Protein AF-0000000076594104 (afdb_homodimer)

Nearest PDB structures (foldseek):
  5ojy-assembly1_A-2  TM=8.227E-01  e=1.612E-08  Streptomyces alboniger
  2hxo-assembly1_B  TM=8.017E-01  e=2.844E-07  Streptomyces coelicolor A3(2)
  2g7l-assembly1_A-2  TM=7.492E-01  e=1.760E-06  Streptomyces coelicolor
  5yej-assembly2_B  TM=6.767E-01  e=6.436E-05  Mycolicibacterium smegmatis MC2 155
  3fiw-assembly1_B  TM=7.554E-01  e=1.791E-03  Streptomyces coelicolor

Foldseek 3Di:
DPPPDDPPLLCLLAVPDDPPVDDDDPPDALCLLLVLQLVQCLVPNNVRRDLCVSCVVVVHHSVVCCVRQVDSLSSLLSNLLVQQAAFDDQDDDALLSSVLSLLLSSLQSCLSRVSSLVDDDPDQDRGPRSVNSLVSNCVSCVPPPDDPVLSVVLVCVSNVLSSVLSVVVVVVPVVCPPDAQLVVLVVVLVVVCVPDDCVVVVVSNVVSVVCVSNDDPGADPRVSVGPVSVVVSVVSSVVSVVVD/DPPPDDPPLLCLLAVPDDPPVDDDDPPDALCLLLVLQLVQCLVPNNVRRDLCVSCVVVVHHSVVCCVRQVDSLSSLLSNLLVQQAAFDDQDDDALLSSVLSLLLSSLQSCLSRVSSLVDDDPDQDRGPRSVNSLVSNCVSCVVPPDDPVLSVVLVCVSNVLSSVLSVVVVVVPVVCPPDAQLRVLVVVLVVVCVVDDCVVVVVSNVVSVVCVSNDDPGADPRVSVGPVSVVVSVVSSVVSVVVD

Radius of gyration: 24.67 Å; Cα contacts (8 Å, |Δi|>4): 560; chains: 2; bounding box: 54×84×53 Å

Secondary structure (DSSP, 8-state):
-------HHHHHHHT------SSS--SS-HHHHHHHHHHHHHHH-GGG--HHHHHHHHTS-HHHHHHHH-SHHHHHHHHHHHHH-SPPPP--SSHHHHHHHHHHHHHHHHHH-GGGGGS---SS--SHHHHHHHHHHHHHHTTS---HHHHHHHHHHHHHHHHHHHHHHHHHHHHHTTS-HHHHHHHHHHHHHHH--TTT-HHHHHHHHTTTTT------SSGGG-HHHHHHHHHHHHHHHHH-/-------HHHHHHHT------SSS--SS-HHHHHHHHHHHHHHH-GGG--HHHHHHHHT--HHHHHHHH-SHHHHHHHHHHHHH-SPPPP--SSHHHHHHHHHHHHHHHHHH-GGGGGS---SS--SHHHHHHHHHHHHHHTTS---HHHHHHHHHHHHHHHHHHHHHHHHHHHHHTTS-HHHHHHHHHHHHHHH--TTT-HHHHHHHHTTTTT------SSGGG-HHHHHHHHHHHHHHHHH-

Structure (mmCIF, N/CA/C/O backbone):
data_AF-0000000076594104-model_v1
#
loop_
_entity.id
_entity.type
_entity.pdbx_description
1 polymer 'TetR family transcriptional regulator'
#
loop_
_atom_site.group_PDB
_atom_site.id
_atom_site.type_symbol
_atom_site.label_atom_id
_atom_site.label_alt_id
_atom_site.label_comp_id
_atom_site.label_asym_id
_atom_site.label_entity_id
_atom_site.label_seq_id
_atom_site.pdbx_PDB_ins_code
_atom_site.Cartn_x
_atom_site.Cartn_y
_atom_site.Cartn_z
_atom_site.occupancy
_atom_site.B_iso_or_equiv
_atom_site.auth_seq_id
_atom_site.auth_comp_id
_atom_site.auth_asym_id
_atom_site.auth_atom_id
_atom_site.pdbx_PDB_model_num
ATOM 1 N N . MET A 1 1 ? -0.818 -43.875 1.495 1 28.33 1 MET A N 1
ATOM 2 C CA . MET A 1 1 ? -0.067 -42.656 1.181 1 28.33 1 MET A CA 1
ATOM 3 C C . MET A 1 1 ? -0.932 -41.656 0.413 1 28.33 1 MET A C 1
ATOM 5 O O . MET A 1 1 ? -1.013 -41.719 -0.815 1 28.33 1 MET A O 1
ATOM 9 N N . ASP A 1 2 ? -2.174 -41.406 0.618 1 38.16 2 ASP A N 1
ATOM 10 C CA . ASP A 1 2 ? -3.379 -40.875 0 1 38.16 2 ASP A CA 1
ATOM 11 C C . ASP A 1 2 ? -3.146 -39.438 -0.502 1 38.16 2 ASP A C 1
ATOM 13 O O . ASP A 1 2 ? -2.885 -38.531 0.29 1 38.16 2 ASP A O 1
ATOM 17 N N . GLY A 1 3 ? -2.326 -39.062 -1.562 1 44.25 3 GLY A N 1
ATOM 18 C CA . GLY A 1 3 ? -1.813 -37.875 -2.223 1 44.25 3 GLY A CA 1
ATOM 19 C C . GLY A 1 3 ? -2.768 -36.719 -2.154 1 44.25 3 GLY A C 1
ATOM 20 O O . GLY A 1 3 ? -3.895 -36.781 -2.646 1 44.25 3 GLY A O 1
ATOM 21 N N . GLU A 1 4 ? -2.803 -35.938 -1.158 1 54.75 4 GLU A N 1
ATOM 22 C CA . GLU A 1 4 ? -3.693 -34.844 -0.816 1 54.75 4 GLU A CA 1
ATOM 23 C C . GLU A 1 4 ? -4.027 -34 -2.047 1 54.75 4 GLU A C 1
ATOM 25 O O . GLU A 1 4 ? -3.131 -33.469 -2.707 1 54.75 4 GLU A O 1
ATOM 30 N N . ALA A 1 5 ? -5.148 -34.25 -2.791 1 67.25 5 ALA A N 1
ATOM 31 C CA . ALA A 1 5 ? -5.793 -33.688 -3.975 1 67.25 5 ALA A CA 1
ATOM 32 C C . ALA A 1 5 ? -5.727 -32.156 -3.963 1 67.25 5 ALA A C 1
ATOM 34 O O . ALA A 1 5 ? -5.707 -31.531 -2.895 1 67.25 5 ALA A O 1
ATOM 35 N N . VAL A 1 6 ? -5.121 -31.578 -4.977 1 77.56 6 VAL A N 1
ATOM 36 C CA . VAL A 1 6 ? -5.176 -30.141 -5.184 1 77.56 6 VAL A CA 1
ATOM 37 C C . VAL A 1 6 ? -6.562 -29.609 -4.82 1 77.56 6 VAL A C 1
ATOM 39 O O . VAL A 1 6 ? -7.574 -30.141 -5.293 1 77.56 6 VAL A O 1
ATOM 42 N N . PRO A 1 7 ? -6.516 -28.734 -3.83 1 81.94 7 PRO A N 1
ATOM 43 C CA . PRO A 1 7 ? -7.816 -28.156 -3.457 1 81.94 7 PRO A CA 1
ATOM 44 C C . PRO A 1 7 ? -8.602 -27.656 -4.664 1 81.94 7 PRO A C 1
ATOM 46 O O . PRO A 1 7 ? -8.016 -27.172 -5.633 1 81.94 7 PRO A O 1
ATOM 49 N N . ALA A 1 8 ? -9.938 -27.797 -4.633 1 80.94 8 ALA A N 1
ATOM 50 C CA . ALA A 1 8 ? -10.836 -27.438 -5.727 1 80.94 8 ALA A CA 1
ATOM 51 C C . ALA A 1 8 ? -10.57 -26.016 -6.203 1 80.94 8 ALA A C 1
ATOM 53 O O . ALA A 1 8 ? -10.633 -25.734 -7.406 1 80.94 8 ALA A O 1
ATOM 54 N N . ARG A 1 9 ? -10.297 -25.094 -5.258 1 83.44 9 ARG A N 1
ATOM 55 C CA . ARG A 1 9 ? -10.039 -23.703 -5.605 1 83.44 9 ARG A CA 1
ATOM 56 C C . ARG A 1 9 ? -8.82 -23.578 -6.516 1 83.44 9 ARG A C 1
ATOM 58 O O . ARG A 1 9 ? -8.812 -22.766 -7.441 1 83.44 9 ARG A O 1
ATOM 65 N N . LEU A 1 10 ? -7.84 -24.344 -6.215 1 86.12 10 LEU A N 1
ATOM 66 C CA . LEU A 1 10 ? -6.621 -24.297 -7.016 1 86.12 10 LEU A CA 1
ATOM 67 C C . LEU A 1 10 ? -6.844 -24.953 -8.375 1 86.12 10 LEU A C 1
ATOM 69 O O . LEU A 1 10 ? -6.285 -24.516 -9.383 1 86.12 10 LEU A O 1
ATOM 73 N N . ARG A 1 11 ? -7.664 -25.984 -8.398 1 81.75 11 ARG A N 1
ATOM 74 C CA . ARG A 1 11 ? -7.988 -26.641 -9.664 1 81.75 11 ARG A CA 1
ATOM 75 C C . ARG A 1 11 ? -8.711 -25.672 -10.602 1 81.75 11 ARG A C 1
ATOM 77 O O . ARG A 1 11 ? -8.414 -25.625 -11.797 1 81.75 11 ARG A O 1
ATOM 84 N N . ARG A 1 12 ? -9.609 -24.969 -10.055 1 82.12 12 ARG A N 1
ATOM 85 C CA . ARG A 1 12 ? -10.305 -23.969 -10.852 1 82.12 12 ARG A CA 1
ATOM 86 C C . ARG A 1 12 ? -9.344 -22.891 -11.344 1 82.12 12 ARG A C 1
ATOM 88 O O . ARG A 1 12 ? -9.391 -22.5 -12.516 1 82.12 12 ARG A O 1
ATOM 95 N N . LEU A 1 13 ? -8.477 -22.453 -10.414 1 87 13 LEU A N 1
ATOM 96 C CA . LEU A 1 13 ? -7.527 -21.391 -10.703 1 87 13 LEU A CA 1
ATOM 97 C C . LEU A 1 13 ? -6.574 -21.797 -11.82 1 87 13 LEU A C 1
ATOM 99 O O . LEU A 1 13 ? -6.234 -20.984 -12.68 1 87 13 LEU A O 1
ATOM 103 N N . TRP A 1 14 ? -6.258 -23.078 -11.914 1 88.06 14 TRP A N 1
ATOM 104 C CA . TRP A 1 14 ? -5.277 -23.562 -12.875 1 88.06 14 TRP A CA 1
ATOM 105 C C . TRP A 1 14 ? -5.965 -24.297 -14.023 1 88.06 14 TRP A C 1
ATOM 107 O O . TRP A 1 14 ? -5.297 -24.828 -14.922 1 88.06 14 TRP A O 1
ATOM 117 N N . ARG A 1 15 ? -7.379 -24.344 -14.039 1 83.31 15 ARG A N 1
ATOM 118 C CA . ARG A 1 15 ? -8.203 -25 -15.062 1 83.31 15 ARG A CA 1
ATOM 119 C C . ARG A 1 15 ? -7.816 -26.469 -15.211 1 83.31 15 ARG A C 1
ATOM 121 O O . ARG A 1 15 ? -7.648 -26.953 -16.328 1 83.31 15 ARG A O 1
ATOM 128 N N . VAL A 1 16 ? -7.492 -27.016 -14.086 1 76.19 16 VAL A N 1
ATOM 129 C CA . VAL A 1 16 ? -7.215 -28.453 -14.094 1 76.19 16 VAL A CA 1
ATOM 130 C C . VAL A 1 16 ? -8.492 -29.219 -14.406 1 76.19 16 VAL A C 1
ATOM 132 O O . VAL A 1 16 ? -9.5 -29.078 -13.703 1 76.19 16 VAL A O 1
ATOM 135 N N . PRO A 1 17 ? -8.508 -29.875 -15.547 1 69.5 17 PRO A N 1
ATOM 136 C CA . PRO A 1 17 ? -9.719 -30.578 -15.961 1 69.5 17 PRO A CA 1
ATOM 137 C C . PRO A 1 17 ? -10.203 -31.578 -14.914 1 69.5 17 PRO A C 1
ATOM 139 O O . PRO A 1 17 ? -9.391 -32.219 -14.234 1 69.5 17 PRO A O 1
ATOM 142 N N . VAL A 1 18 ? -11.367 -31.453 -14.422 1 58.53 18 VAL A N 1
ATOM 143 C CA . VAL A 1 18 ? -11.953 -32.5 -13.578 1 58.53 18 VAL A CA 1
ATOM 144 C C . VAL A 1 18 ? -12.383 -33.688 -14.438 1 58.53 18 VAL A C 1
ATOM 146 O O . VAL A 1 18 ? -12.922 -33.5 -15.531 1 58.53 18 VAL A O 1
ATOM 149 N N . THR A 1 19 ? -11.633 -34.75 -14.453 1 50.69 19 THR A N 1
ATOM 150 C CA . THR A 1 19 ? -12.047 -35.938 -15.195 1 50.69 19 THR A CA 1
ATOM 151 C C . THR A 1 19 ? -13.555 -36.188 -15.047 1 50.69 19 THR A C 1
ATOM 153 O O . THR A 1 19 ? -14 -36.75 -14.047 1 50.69 19 THR A O 1
ATOM 156 N N . SER A 1 20 ? -14.336 -35.312 -14.883 1 48.69 20 SER A N 1
ATOM 157 C CA . SER A 1 20 ? -15.703 -35.812 -14.773 1 48.69 20 SER A CA 1
ATOM 158 C C . SER A 1 20 ? -16.062 -36.688 -15.961 1 48.69 20 SER A C 1
ATOM 160 O O . SER A 1 20 ? -15.773 -36.344 -17.109 1 48.69 20 SER A O 1
ATOM 162 N N . ARG A 1 21 ? -16.109 -38 -15.891 1 44.91 21 ARG A N 1
ATOM 163 C CA . ARG A 1 21 ? -16.609 -39.031 -16.828 1 44.91 21 ARG A CA 1
ATOM 164 C C . ARG A 1 21 ? -17.656 -38.406 -17.766 1 44.91 21 ARG A C 1
ATOM 166 O O . ARG A 1 21 ? -18.078 -39.062 -18.719 1 44.91 21 ARG A O 1
ATOM 173 N N . LEU A 1 22 ? -18.656 -37.75 -17.156 1 43.34 22 LEU A N 1
ATOM 174 C CA . LEU A 1 22 ? -19.891 -37.688 -17.938 1 43.34 22 LEU A CA 1
ATOM 175 C C . LEU A 1 22 ? -19.766 -36.75 -19.125 1 43.34 22 LEU A C 1
ATOM 177 O O . LEU A 1 22 ? -18.766 -36.062 -19.25 1 43.34 22 LEU A O 1
ATOM 181 N N . GLY A 1 23 ? -20.891 -35.812 -19.406 1 42.09 23 GLY A N 1
ATOM 182 C CA . GLY A 1 23 ? -21.547 -35.312 -20.609 1 42.09 23 GLY A CA 1
ATOM 183 C C . GLY A 1 23 ? -20.766 -34.219 -21.297 1 42.09 23 GLY A C 1
ATOM 184 O O . GLY A 1 23 ? -19.656 -33.875 -20.875 1 42.09 23 GLY A O 1
ATOM 185 N N . ARG A 1 24 ? -21.516 -33.312 -22.094 1 47.59 24 ARG A N 1
ATOM 186 C CA . ARG A 1 24 ? -21.359 -32.312 -23.156 1 47.59 24 ARG A CA 1
ATOM 187 C C . ARG A 1 24 ? -20.484 -31.156 -22.703 1 47.59 24 ARG A C 1
ATOM 189 O O . ARG A 1 24 ? -20.625 -30.656 -21.578 1 47.59 24 ARG A O 1
ATOM 196 N N . PRO A 1 25 ? -19.438 -30.875 -23.359 1 49.19 25 PRO A N 1
ATOM 197 C CA . PRO A 1 25 ? -18.594 -29.703 -23.094 1 49.19 25 PRO A CA 1
ATOM 198 C C . PRO A 1 25 ? -19.375 -28.547 -22.484 1 49.19 25 PRO A C 1
ATOM 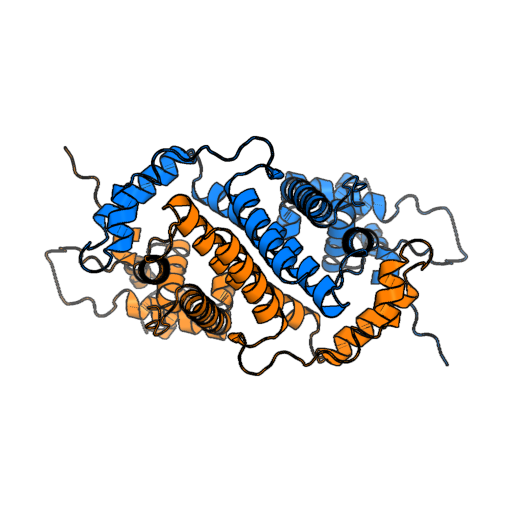200 O O . PRO A 1 25 ? -20.484 -28.234 -22.938 1 49.19 25 PRO A O 1
ATOM 203 N N . ALA A 1 26 ? -19.328 -28.297 -21.203 1 54.44 26 ALA A N 1
ATOM 204 C CA . ALA A 1 26 ? -20.078 -27.281 -20.5 1 54.44 26 ALA A CA 1
ATOM 205 C C . ALA A 1 26 ? -20.109 -25.969 -21.281 1 54.44 26 ALA A C 1
ATOM 207 O O . ALA A 1 26 ? -19.062 -25.516 -21.766 1 54.44 26 ALA A O 1
ATOM 208 N N . GLU A 1 27 ? -21.203 -25.578 -21.812 1 59.12 27 GLU A N 1
ATOM 209 C CA . GLU A 1 27 ? -21.484 -24.344 -22.547 1 59.12 27 GLU A CA 1
ATOM 210 C C . GLU A 1 27 ? -20.797 -23.141 -21.875 1 59.12 27 GLU A C 1
ATOM 212 O O . GLU A 1 27 ? -20.344 -22.219 -22.562 1 59.12 27 GLU A O 1
ATOM 217 N N . LEU A 1 28 ? -20.594 -23.188 -20.531 1 66.12 28 LEU A N 1
ATOM 218 C CA . LEU A 1 28 ? -19.938 -22.125 -19.766 1 66.12 28 LEU A CA 1
ATOM 219 C C . LEU A 1 28 ? -18.656 -22.625 -19.109 1 66.12 28 LEU A C 1
ATOM 221 O O . LEU A 1 28 ? -18.625 -23.75 -18.609 1 66.12 28 LEU A O 1
ATOM 225 N N . ASP A 1 29 ? -17.594 -21.922 -19.359 1 83.81 29 ASP A N 1
ATOM 226 C CA . ASP A 1 29 ? -16.391 -22.312 -18.625 1 83.81 29 ASP A CA 1
ATOM 227 C C . ASP A 1 29 ? -15.914 -21.188 -17.688 1 83.81 29 ASP A C 1
ATOM 229 O O . ASP A 1 29 ? -16.484 -20.094 -17.688 1 83.81 29 ASP A O 1
ATOM 233 N N . VAL A 1 30 ? -15.023 -21.422 -16.844 1 87.5 30 VAL A N 1
ATOM 234 C CA . VAL A 1 30 ? -14.523 -20.547 -15.797 1 87.5 30 VAL A CA 1
ATOM 235 C C . VAL A 1 30 ? -14.047 -19.219 -16.406 1 87.5 30 VAL A C 1
ATOM 237 O O . VAL A 1 30 ? -14.328 -18.156 -15.867 1 87.5 30 VAL A O 1
ATOM 240 N N . ASP A 1 31 ? -13.508 -19.25 -17.594 1 91.06 31 ASP A N 1
ATOM 241 C CA . ASP A 1 31 ? -12.93 -18.062 -18.219 1 91.06 31 ASP A CA 1
ATOM 242 C C . ASP A 1 31 ? -14.016 -17.094 -18.656 1 91.06 31 ASP A C 1
ATOM 244 O O . ASP A 1 31 ? -13.852 -15.875 -18.562 1 91.06 31 ASP A O 1
ATOM 248 N N . GLN A 1 32 ? -15.109 -17.625 -19.125 1 91.44 32 GLN A N 1
ATOM 249 C CA . GLN A 1 32 ? -16.219 -16.766 -19.547 1 91.44 32 GLN A CA 1
ATOM 250 C C . GLN A 1 32 ? -16.797 -16 -18.359 1 91.44 32 GLN A C 1
ATOM 252 O O . GLN A 1 32 ? -17.062 -14.805 -18.453 1 91.44 32 GLN A O 1
ATOM 257 N N . VAL A 1 33 ? -16.953 -16.75 -17.312 1 93.31 33 VAL A N 1
ATOM 258 C CA . VAL A 1 33 ? -17.5 -16.141 -16.109 1 93.31 33 VAL A CA 1
ATOM 259 C C . VAL A 1 33 ? -16.547 -15.078 -15.57 1 93.31 33 VAL A C 1
ATOM 261 O O . VAL A 1 33 ? -16.953 -13.961 -15.258 1 93.31 33 VAL A O 1
ATOM 264 N N . VAL A 1 34 ? -15.297 -15.406 -15.531 1 95.56 34 VAL A N 1
ATOM 265 C CA . VAL A 1 34 ? -14.273 -14.531 -14.977 1 95.56 34 VAL A CA 1
ATOM 266 C C . VAL A 1 34 ? -14.117 -13.289 -15.852 1 95.56 34 VAL A C 1
ATOM 268 O O . VAL A 1 34 ? -13.992 -12.172 -15.336 1 95.56 34 VAL A O 1
ATOM 271 N N . HIS A 1 35 ? -14.164 -13.492 -17.141 1 96.12 35 HIS A N 1
ATOM 272 C CA . HIS A 1 35 ? -14.062 -12.367 -18.062 1 96.12 35 HIS A CA 1
ATOM 273 C C . HIS A 1 35 ? -15.203 -11.375 -17.844 1 96.12 35 HIS A C 1
ATOM 275 O O . HIS A 1 35 ? -14.977 -10.164 -17.797 1 96.12 35 HIS A O 1
ATOM 281 N N . ALA A 1 36 ? -16.359 -11.898 -17.719 1 96.19 36 ALA A N 1
ATOM 282 C CA . ALA A 1 36 ? -17.531 -11.055 -17.484 1 96.19 36 ALA A CA 1
ATOM 283 C C . ALA A 1 36 ? -17.391 -10.297 -16.156 1 96.19 36 ALA A C 1
ATOM 285 O O . ALA A 1 36 ? -17.734 -9.117 -16.078 1 96.19 36 ALA A O 1
ATOM 286 N N . ALA A 1 37 ? -16.938 -11 -15.172 1 97.56 37 ALA A N 1
ATOM 287 C CA . ALA A 1 37 ? -16.766 -10.391 -13.859 1 97.56 37 ALA A CA 1
ATOM 288 C C . ALA A 1 37 ? -15.727 -9.273 -13.898 1 97.56 37 ALA A C 1
ATOM 290 O O . ALA A 1 37 ? -15.914 -8.219 -13.297 1 97.56 37 ALA A O 1
ATOM 291 N N . VAL A 1 38 ? -14.617 -9.453 -14.602 1 97.94 38 VAL A N 1
ATOM 292 C CA . VAL A 1 38 ? -13.562 -8.453 -14.742 1 97.94 38 VAL A CA 1
ATOM 293 C C . VAL A 1 38 ? -14.109 -7.223 -15.469 1 97.94 38 VAL A C 1
ATOM 295 O O . VAL A 1 38 ? -13.836 -6.09 -15.07 1 97.94 38 VAL A O 1
ATOM 298 N N . ASP A 1 39 ? -14.93 -7.469 -16.5 1 97.12 39 ASP A N 1
ATOM 299 C CA . ASP A 1 39 ? -15.539 -6.367 -17.234 1 97.12 39 ASP A CA 1
ATOM 300 C C . ASP A 1 39 ? -16.438 -5.531 -16.312 1 97.12 39 ASP A C 1
ATOM 302 O O . ASP A 1 39 ? -16.406 -4.301 -16.375 1 97.12 39 ASP A O 1
ATOM 306 N N . LEU A 1 40 ? -17.188 -6.188 -15.523 1 97.12 40 LEU A N 1
ATOM 307 C CA . LEU A 1 40 ? -18.062 -5.5 -14.57 1 97.12 40 LEU A CA 1
ATOM 308 C C . LEU A 1 40 ? -17.234 -4.707 -13.562 1 97.12 40 LEU A C 1
ATOM 310 O O . LEU A 1 40 ? -17.578 -3.566 -13.234 1 97.12 40 LEU A O 1
ATOM 314 N N . ALA A 1 41 ? -16.172 -5.316 -13.078 1 97.75 41 ALA A N 1
ATOM 315 C CA . ALA A 1 41 ? -15.312 -4.641 -12.109 1 97.75 41 ALA A CA 1
ATOM 316 C C . ALA A 1 41 ? -14.648 -3.412 -12.727 1 97.75 41 ALA A C 1
ATOM 318 O O . ALA A 1 41 ? -14.516 -2.375 -12.078 1 97.75 41 ALA A O 1
ATOM 319 N N . ASP A 1 42 ? -14.234 -3.541 -13.977 1 97.06 42 ASP A N 1
ATOM 320 C CA . ASP A 1 42 ? -13.586 -2.436 -14.68 1 97.06 42 ASP A CA 1
ATOM 321 C C . ASP A 1 42 ? -14.555 -1.269 -14.867 1 97.06 42 ASP A C 1
ATOM 323 O O . ASP A 1 42 ? -14.148 -0.106 -14.82 1 97.06 42 ASP A O 1
ATOM 327 N N . GLN A 1 43 ? -15.828 -1.574 -14.992 1 95.31 43 GLN A N 1
ATOM 328 C CA . GLN A 1 43 ? -16.828 -0.555 -15.289 1 95.31 43 GLN A CA 1
ATOM 329 C C . GLN A 1 43 ? -17.438 0.01 -14.008 1 95.31 43 GLN A C 1
ATOM 331 O O . GLN A 1 43 ? -17.703 1.21 -13.922 1 95.31 43 GLN A O 1
ATOM 336 N N . HIS A 1 44 ? -17.594 -0.884 -12.984 1 94.81 44 HIS A N 1
ATOM 337 C CA . HIS A 1 44 ? -18.422 -0.474 -11.859 1 94.81 44 HIS A CA 1
ATOM 338 C C . HIS A 1 44 ? -17.688 -0.689 -10.531 1 94.81 44 HIS A C 1
ATOM 340 O O . HIS A 1 44 ? -18.25 -0.438 -9.461 1 94.81 44 HIS A O 1
ATOM 346 N N . GLY A 1 45 ? -16.469 -1.104 -10.602 1 95.06 45 GLY A N 1
ATOM 347 C CA . GLY A 1 45 ? -15.773 -1.455 -9.367 1 95.06 45 GLY A CA 1
ATOM 348 C C . GLY A 1 45 ? -16.203 -2.803 -8.812 1 95.06 45 GLY A C 1
ATOM 349 O O . GLY A 1 45 ? -17.094 -3.449 -9.352 1 95.06 45 GLY A O 1
ATOM 350 N N . LEU A 1 46 ? -15.633 -3.189 -7.715 1 95.06 46 LEU A N 1
ATOM 351 C CA . LEU A 1 46 ? -15.859 -4.508 -7.129 1 95.06 46 LEU A CA 1
ATOM 352 C C . LEU A 1 46 ? -17.281 -4.633 -6.609 1 95.06 46 LEU A C 1
ATOM 354 O O . LEU A 1 46 ? -17.859 -5.727 -6.605 1 95.06 46 LEU A O 1
ATOM 358 N N . LEU A 1 47 ? -17.766 -3.541 -6.168 1 91.94 47 LEU A N 1
ATOM 359 C CA . LEU A 1 47 ? -19.141 -3.547 -5.652 1 91.94 47 LEU A CA 1
ATOM 360 C C . LEU A 1 47 ? -20.125 -3.889 -6.758 1 91.94 47 LEU A C 1
ATOM 362 O O . LEU A 1 47 ? -21.219 -4.383 -6.48 1 91.94 47 LEU A O 1
ATOM 366 N N . GLY A 1 48 ? -19.75 -3.662 -7.949 1 94.31 48 GLY A N 1
ATOM 367 C CA . GLY A 1 48 ? -20.594 -3.955 -9.086 1 94.31 48 GLY A CA 1
ATOM 368 C C . GLY A 1 48 ? -20.562 -5.41 -9.508 1 94.31 48 GLY A C 1
ATOM 369 O O . GLY A 1 48 ? -21.328 -5.832 -10.383 1 94.31 48 GLY A O 1
ATOM 370 N N . VAL A 1 49 ? -19.703 -6.188 -8.914 1 96.25 49 VAL A N 1
ATOM 371 C CA . VAL A 1 49 ? -19.531 -7.586 -9.289 1 96.25 49 VAL A CA 1
ATOM 372 C C . VAL A 1 49 ? -20.391 -8.469 -8.375 1 96.25 49 VAL A C 1
ATOM 374 O O . VAL A 1 49 ? -20.016 -8.719 -7.227 1 96.25 49 VAL A O 1
ATOM 377 N N . THR A 1 50 ? -21.516 -8.898 -8.898 1 94.31 50 THR A N 1
ATOM 378 C CA . THR A 1 50 ? -22.359 -9.867 -8.203 1 94.31 50 THR A CA 1
ATOM 379 C C . THR A 1 50 ? -22.703 -11.039 -9.117 1 94.31 50 THR A C 1
ATOM 381 O O . THR A 1 50 ? -22.719 -10.891 -10.344 1 94.31 50 THR A O 1
ATOM 384 N N . LEU A 1 51 ? -22.938 -12.133 -8.453 1 92.62 51 LEU A N 1
ATOM 385 C CA . LEU A 1 51 ? -23.219 -13.328 -9.242 1 92.62 51 LEU A CA 1
ATOM 386 C C . LEU A 1 51 ? -24.484 -13.148 -10.078 1 92.62 51 LEU A C 1
ATOM 388 O O . LEU A 1 51 ? -24.5 -13.508 -11.258 1 92.62 51 LEU A O 1
ATOM 392 N N . PRO A 1 52 ? -25.547 -12.477 -9.562 1 93.44 52 PRO A N 1
ATOM 393 C CA . PRO A 1 52 ? -26.734 -12.242 -10.391 1 93.44 52 PRO A CA 1
ATOM 394 C C . PRO A 1 52 ? -26.438 -11.367 -11.602 1 93.44 52 PRO A C 1
ATOM 396 O O . PRO A 1 52 ? -26.922 -11.648 -12.703 1 93.44 52 PRO A O 1
ATOM 399 N N . LYS A 1 53 ? -25.641 -10.375 -11.5 1 94.94 53 LYS A N 1
ATOM 400 C CA . LYS A 1 53 ? -25.312 -9.484 -12.609 1 94.94 53 LYS A CA 1
ATOM 401 C C . LYS A 1 53 ? -24.484 -10.211 -13.664 1 94.94 53 LYS A C 1
ATOM 403 O O . LYS A 1 53 ? -24.703 -10.031 -14.867 1 94.94 53 LYS A O 1
ATOM 408 N N . ILE A 1 54 ? -23.547 -10.984 -13.203 1 95.38 54 ILE A N 1
ATOM 409 C CA . ILE A 1 54 ? -22.719 -11.766 -14.125 1 95.38 54 ILE A CA 1
ATOM 410 C C . ILE A 1 54 ? -23.594 -12.742 -14.898 1 95.38 54 ILE A C 1
ATOM 412 O O . ILE A 1 54 ? -23.453 -12.875 -16.125 1 95.38 54 ILE A O 1
ATOM 416 N N . ALA A 1 55 ? -24.453 -13.43 -14.188 1 93.75 55 ALA A N 1
ATOM 417 C CA . ALA A 1 55 ? -25.359 -14.391 -14.812 1 93.75 55 ALA A CA 1
ATOM 418 C C . ALA A 1 55 ? -26.219 -13.719 -15.883 1 93.75 55 ALA A C 1
ATOM 420 O O . ALA A 1 55 ? -26.375 -14.25 -16.984 1 93.75 55 ALA A O 1
ATOM 421 N N . LYS A 1 56 ? -26.719 -12.586 -15.539 1 94 56 LYS A N 1
ATOM 422 C CA . LYS A 1 56 ? -27.531 -11.82 -16.469 1 94 56 LYS A CA 1
ATOM 423 C C . LYS A 1 56 ? -26.75 -11.461 -17.719 1 94 56 LYS A C 1
ATOM 425 O O . LYS A 1 56 ? -27.25 -11.617 -18.844 1 94 56 LYS A O 1
ATOM 430 N N . GLU A 1 57 ? -25.562 -11.023 -17.531 1 92.69 57 GLU A N 1
ATOM 431 C CA . GLU A 1 57 ? -24.703 -10.633 -18.641 1 92.69 57 GLU A CA 1
ATOM 432 C C . GLU A 1 57 ? -24.438 -11.82 -19.562 1 92.69 57 GLU A C 1
ATOM 434 O O . GLU A 1 57 ? -24.328 -11.648 -20.781 1 92.69 57 GLU A O 1
ATOM 439 N N . LEU A 1 58 ? -24.297 -13.023 -19.031 1 92.88 58 LEU A N 1
ATOM 440 C CA . LEU A 1 58 ? -23.906 -14.211 -19.781 1 92.88 58 LEU A CA 1
ATOM 441 C C . LEU A 1 58 ? -25.125 -14.977 -20.266 1 92.88 58 LEU A C 1
ATOM 443 O O . LEU A 1 58 ? -25.016 -15.883 -21.094 1 92.88 58 LEU A O 1
ATOM 447 N N . GLY A 1 59 ? -26.281 -14.602 -19.766 1 91.88 59 GLY A N 1
ATOM 448 C CA . GLY A 1 59 ? -27.5 -15.289 -20.141 1 91.88 59 GLY A CA 1
ATOM 449 C C . GLY A 1 59 ? -27.688 -16.625 -19.438 1 91.88 59 GLY A C 1
ATOM 450 O O . GLY A 1 59 ? -28.156 -17.594 -20.047 1 91.88 59 GLY A O 1
ATOM 451 N N . PHE A 1 60 ? -27.219 -16.734 -18.281 1 91.25 60 PHE A N 1
ATOM 452 C CA . PHE A 1 60 ? -27.344 -17.953 -17.469 1 91.25 60 PHE A CA 1
ATOM 453 C C . PHE A 1 60 ? -28.031 -17.641 -16.141 1 91.25 60 PHE A C 1
ATOM 455 O O . PHE A 1 60 ? -28.297 -16.469 -15.836 1 91.25 60 PHE A O 1
ATOM 462 N N . THR A 1 61 ? -28.344 -18.734 -15.367 1 88.31 61 THR A N 1
ATOM 463 C CA . THR A 1 61 ? -28.875 -18.547 -14.016 1 88.31 61 THR A CA 1
ATOM 464 C C . THR A 1 61 ? -27.734 -18.406 -13.008 1 88.31 61 THR A C 1
ATOM 466 O O . THR A 1 61 ? -26.641 -18.906 -13.227 1 88.31 61 THR A O 1
ATOM 469 N N . THR A 1 62 ? -27.984 -17.734 -11.891 1 89.38 62 THR A N 1
ATOM 470 C CA . THR A 1 62 ? -27 -17.531 -10.836 1 89.38 62 THR A CA 1
ATOM 471 C C . THR A 1 62 ? -26.5 -18.859 -10.297 1 89.38 62 THR A C 1
ATOM 473 O O . THR A 1 62 ? -25.312 -19.031 -10.039 1 89.38 62 THR A O 1
ATOM 476 N N . MET A 1 63 ? -27.391 -19.766 -10.203 1 86 63 MET A N 1
ATOM 477 C CA . MET A 1 63 ? -27.062 -21.078 -9.641 1 86 63 MET A CA 1
ATOM 478 C C . MET A 1 63 ? -26.016 -21.797 -10.492 1 86 63 MET A C 1
ATOM 480 O O . MET A 1 63 ? -25.141 -22.484 -9.961 1 86 63 MET A O 1
ATOM 484 N N . SER A 1 64 ? -26.109 -21.672 -11.766 1 85.94 64 SER A N 1
ATOM 485 C CA . SER A 1 64 ? -25.188 -22.328 -12.68 1 85.94 64 SER A CA 1
ATOM 486 C C . SER A 1 64 ? -23.766 -21.797 -12.508 1 85.94 64 SER A C 1
ATOM 488 O O . SER A 1 64 ? -22.797 -22.5 -12.789 1 85.94 64 SER A O 1
ATOM 490 N N . LEU A 1 65 ? -23.609 -20.578 -11.992 1 88.38 65 LEU A N 1
ATOM 491 C CA . LEU A 1 65 ? -22.297 -19.938 -11.906 1 88.38 65 LEU A CA 1
ATOM 492 C C . LEU A 1 65 ? -21.516 -20.484 -10.711 1 88.38 65 LEU A C 1
ATOM 494 O O . LEU A 1 65 ? -20.281 -20.562 -10.75 1 88.38 65 LEU A O 1
ATOM 498 N N . TYR A 1 66 ? -22.172 -20.875 -9.641 1 85.12 66 TYR A N 1
ATOM 499 C CA . TYR A 1 66 ? -21.516 -21.344 -8.43 1 85.12 66 TYR A CA 1
ATOM 500 C C . TYR A 1 66 ? -20.688 -22.594 -8.703 1 85.12 66 TYR A C 1
ATOM 502 O O . TYR A 1 66 ? -19.656 -22.812 -8.07 1 85.12 66 TYR A O 1
ATOM 510 N N . ARG A 1 67 ? -21.047 -23.297 -9.625 1 82 67 ARG A N 1
ATOM 511 C CA . ARG A 1 67 ? -20.312 -24.516 -9.992 1 82 67 ARG A CA 1
ATOM 512 C C . ARG A 1 67 ? -18.953 -24.172 -10.594 1 82 67 ARG A C 1
ATOM 514 O O . ARG A 1 67 ? -18 -24.953 -10.5 1 82 67 ARG A O 1
ATOM 521 N N . TYR A 1 68 ? -18.906 -22.953 -11.086 1 85.62 68 TYR A N 1
ATOM 522 C CA . TYR A 1 68 ? -17.688 -22.578 -11.812 1 85.62 68 TYR A CA 1
ATOM 523 C C . TYR A 1 68 ? -16.766 -21.75 -10.93 1 85.62 68 TYR A C 1
ATOM 525 O O . TYR A 1 68 ? -15.547 -21.781 -11.102 1 85.62 68 TYR A O 1
ATOM 533 N N . VAL A 1 69 ? -17.328 -21.016 -9.961 1 88 69 VAL A N 1
ATOM 534 C CA . VAL A 1 69 ? -16.453 -20.062 -9.297 1 88 69 VAL A CA 1
ATOM 535 C C . VAL A 1 69 ? -16.453 -20.312 -7.789 1 88 69 VAL A C 1
ATOM 537 O O . VAL A 1 69 ? -15.648 -19.75 -7.055 1 88 69 VAL A O 1
ATOM 540 N N . GLY A 1 70 ? -17.234 -21.203 -7.293 1 85 70 GLY A N 1
ATOM 541 C CA . GLY A 1 70 ? -17.25 -21.562 -5.879 1 85 70 GLY A CA 1
ATOM 542 C C . GLY A 1 70 ? -17.875 -20.484 -5.008 1 85 70 GLY A C 1
ATOM 543 O O . GLY A 1 70 ? -19.094 -20.5 -4.781 1 85 70 GLY A O 1
ATOM 544 N N . SER A 1 71 ? -17.094 -19.516 -4.555 1 87.38 71 SER A N 1
ATOM 545 C CA . SER A 1 71 ? -17.531 -18.422 -3.703 1 87.38 71 SER A CA 1
ATOM 546 C C . SER A 1 71 ? -17.156 -17.062 -4.301 1 87.38 71 SER A C 1
ATOM 548 O O . SER A 1 71 ? -16.375 -17 -5.266 1 87.38 71 SER A O 1
ATOM 550 N N . LYS A 1 72 ? -17.703 -16.078 -3.725 1 89.12 72 LYS A N 1
ATOM 551 C CA . LYS A 1 72 ? -17.359 -14.742 -4.168 1 89.12 72 LYS A CA 1
ATOM 552 C C . LYS A 1 72 ? -15.867 -14.469 -3.984 1 89.12 72 LYS A C 1
ATOM 554 O O . LYS A 1 72 ? -15.234 -13.852 -4.844 1 89.12 72 LYS A O 1
ATOM 559 N N . ASP A 1 73 ? -15.367 -14.945 -2.912 1 89.88 73 ASP A N 1
ATOM 560 C CA . ASP A 1 73 ? -13.938 -14.773 -2.646 1 89.88 73 ASP A CA 1
ATOM 561 C C . ASP A 1 73 ? -13.094 -15.516 -3.676 1 89.88 73 ASP A C 1
ATOM 563 O O . ASP A 1 73 ? -12.078 -15 -4.145 1 89.88 73 ASP A O 1
ATOM 567 N N . GLU A 1 74 ? -13.523 -16.688 -3.977 1 91.62 74 GLU A N 1
ATOM 568 C CA . GLU A 1 74 ? -12.812 -17.469 -4.988 1 91.62 74 GLU A CA 1
ATOM 569 C C . GLU A 1 74 ? -12.898 -16.797 -6.359 1 91.62 74 GLU A C 1
ATOM 571 O O . GLU A 1 74 ? -11.938 -16.812 -7.129 1 91.62 74 GLU A O 1
ATOM 576 N N . LEU A 1 75 ? -14.07 -16.234 -6.629 1 94.5 75 LEU A N 1
ATOM 577 C CA . LEU A 1 75 ? -14.227 -15.5 -7.879 1 94.5 75 LEU A CA 1
ATOM 578 C C . LEU A 1 75 ? -13.242 -14.344 -7.953 1 94.5 75 LEU A C 1
ATOM 580 O O . LEU A 1 75 ? -12.625 -14.117 -9 1 94.5 75 LEU A O 1
ATOM 584 N N . PHE A 1 76 ? -13.016 -13.625 -6.879 1 95.75 76 PHE A N 1
ATOM 585 C CA . PHE A 1 76 ? -12.102 -12.492 -6.863 1 95.75 76 PHE A CA 1
ATOM 586 C C . PHE A 1 76 ? -10.672 -12.953 -7.125 1 95.75 76 PHE A C 1
ATOM 588 O O . PHE A 1 76 ? -9.906 -12.258 -7.805 1 95.75 76 PHE A O 1
ATOM 595 N N . VAL A 1 77 ? -10.32 -14.094 -6.602 1 94.56 77 VAL A N 1
ATOM 596 C CA . VAL A 1 77 ? -8.992 -14.648 -6.84 1 94.56 77 VAL A CA 1
ATOM 597 C C . VAL A 1 77 ? -8.836 -14.992 -8.32 1 94.56 77 VAL A C 1
ATOM 599 O O . VAL A 1 77 ? -7.809 -14.688 -8.93 1 94.56 77 VAL A O 1
ATOM 602 N N . LEU A 1 78 ? -9.891 -15.586 -8.844 1 95.44 78 LEU A N 1
ATOM 603 C CA . LEU A 1 78 ? -9.891 -15.914 -10.266 1 95.44 78 LEU A CA 1
ATOM 604 C C . LEU A 1 78 ? -9.797 -14.648 -11.117 1 95.44 78 LEU A C 1
ATOM 606 O O . LEU A 1 78 ? -9.031 -14.602 -12.078 1 95.44 78 LEU A O 1
ATOM 610 N N . MET A 1 79 ? -10.516 -13.656 -10.75 1 97.06 79 MET A N 1
ATOM 611 C CA . MET A 1 79 ? -10.516 -12.383 -11.461 1 97.06 79 MET A CA 1
ATOM 612 C C . MET A 1 79 ? -9.133 -11.75 -11.453 1 97.06 79 MET A C 1
ATOM 614 O O . MET A 1 79 ? -8.656 -11.266 -12.477 1 97.06 79 MET A O 1
ATOM 618 N N . GLN A 1 80 ? -8.531 -11.734 -10.305 1 96.81 80 GLN A N 1
ATOM 619 C CA . GLN A 1 80 ? -7.219 -11.109 -10.156 1 96.81 80 GLN A CA 1
ATOM 620 C C . GLN A 1 80 ? -6.184 -11.773 -11.055 1 96.81 80 GLN A C 1
ATOM 622 O O . GLN A 1 80 ? -5.41 -11.094 -11.734 1 96.81 80 GLN A O 1
ATOM 627 N N . ASP A 1 81 ? -6.188 -13.07 -11.039 1 97 81 ASP A N 1
ATOM 628 C CA . ASP A 1 81 ? -5.215 -13.797 -11.844 1 97 81 ASP A CA 1
ATOM 629 C C . ASP A 1 81 ? -5.477 -13.586 -13.336 1 97 81 ASP A C 1
ATOM 631 O O . ASP A 1 81 ? -4.535 -13.445 -14.125 1 97 81 ASP A O 1
ATOM 635 N N . PHE A 1 82 ? -6.699 -13.578 -13.664 1 96.12 82 PHE A N 1
ATOM 636 C CA . PHE A 1 82 ? -7.074 -13.336 -15.055 1 96.12 82 PHE A CA 1
ATOM 637 C C . PHE A 1 82 ? -6.676 -11.93 -15.484 1 96.12 82 PHE A C 1
ATOM 639 O O . PHE A 1 82 ? -6.082 -11.742 -16.547 1 96.12 82 PHE A O 1
ATOM 646 N N . ALA A 1 83 ? -6.938 -10.961 -14.672 1 97.31 83 ALA A N 1
ATOM 647 C CA . ALA A 1 83 ? -6.75 -9.547 -15.016 1 97.31 83 ALA A CA 1
ATOM 648 C C . ALA A 1 83 ? -5.27 -9.211 -15.141 1 97.31 83 ALA A C 1
ATOM 650 O O . ALA A 1 83 ? -4.879 -8.414 -15.992 1 97.31 83 ALA A O 1
ATOM 651 N N . ILE A 1 84 ? -4.449 -9.742 -14.258 1 97.19 84 ILE A N 1
ATOM 652 C CA . ILE A 1 84 ? -3.021 -9.445 -14.352 1 97.19 84 ILE A CA 1
ATOM 653 C C . ILE A 1 84 ? -2.457 -10.031 -15.641 1 97.19 84 ILE A C 1
ATOM 655 O O . ILE A 1 84 ? -1.501 -9.5 -16.203 1 97.19 84 ILE A O 1
ATOM 659 N N . GLY A 1 85 ? -3.035 -11.195 -16.125 1 97.06 85 GLY A N 1
ATOM 660 C CA . GLY A 1 85 ? -2.586 -11.812 -17.359 1 97.06 85 GLY A CA 1
ATOM 661 C C . GLY A 1 85 ? -1.143 -12.273 -17.297 1 97.06 85 GLY A C 1
ATOM 662 O O . GLY A 1 85 ? -0.51 -12.234 -16.25 1 97.06 85 GLY A O 1
ATOM 663 N N . ALA A 1 86 ? -0.649 -12.727 -18.422 1 97 86 ALA A N 1
ATOM 664 C CA . ALA A 1 86 ? 0.744 -13.148 -18.516 1 97 86 ALA A CA 1
ATOM 665 C C . ALA A 1 86 ? 1.685 -11.953 -18.547 1 97 86 ALA A C 1
ATOM 667 O O . ALA A 1 86 ? 1.354 -10.906 -19.109 1 97 86 ALA A O 1
ATOM 668 N N . PRO A 1 87 ? 2.807 -12.062 -17.859 1 97.62 87 PRO A N 1
ATOM 669 C CA . PRO A 1 87 ? 3.785 -10.977 -17.984 1 97.62 87 PRO A CA 1
ATOM 670 C C . PRO A 1 87 ? 4.312 -10.812 -19.406 1 97.62 87 PRO A C 1
ATOM 672 O O . PRO A 1 87 ? 4.297 -11.758 -20.188 1 97.62 87 PRO A O 1
ATOM 675 N N . PRO A 1 88 ? 4.73 -9.602 -19.75 1 96.12 88 PRO A N 1
ATOM 676 C CA . PRO A 1 88 ? 5.379 -9.422 -21.047 1 96.12 88 PRO A CA 1
ATOM 677 C C . PRO A 1 88 ? 6.754 -10.078 -21.125 1 96.12 88 PRO A C 1
ATOM 679 O O . PRO A 1 88 ? 7.34 -10.406 -20.078 1 96.12 88 PRO A O 1
ATOM 682 N N . GLU A 1 89 ? 7.133 -10.312 -22.344 1 94.62 89 GLU A N 1
ATOM 683 C CA . GLU A 1 89 ? 8.523 -10.703 -22.516 1 94.62 89 GLU A CA 1
ATOM 684 C C . GLU A 1 89 ? 9.469 -9.562 -22.156 1 94.62 89 GLU A C 1
ATOM 686 O O . GLU A 1 89 ? 9.336 -8.445 -22.672 1 94.62 89 GLU A O 1
ATOM 691 N N . ILE A 1 90 ? 10.336 -9.812 -21.234 1 94.94 90 ILE A N 1
ATOM 692 C CA . ILE A 1 90 ? 11.312 -8.812 -20.812 1 94.94 90 ILE A CA 1
ATOM 693 C C . ILE A 1 90 ? 12.547 -8.891 -21.703 1 94.94 90 ILE A C 1
ATOM 695 O O . ILE A 1 90 ? 13.211 -9.93 -21.766 1 94.94 90 ILE A O 1
ATOM 699 N N . ALA A 1 91 ? 12.859 -7.84 -22.391 1 90 91 ALA A N 1
ATOM 700 C CA . ALA A 1 91 ? 13.875 -7.789 -23.438 1 90 91 ALA A CA 1
ATOM 701 C C . ALA A 1 91 ? 15.203 -7.27 -22.891 1 90 91 ALA A C 1
ATOM 703 O O . ALA A 1 91 ? 16.25 -7.41 -23.531 1 90 91 ALA A O 1
ATOM 704 N N . ALA A 1 92 ? 15.203 -6.758 -21.766 1 91.12 92 ALA A N 1
ATOM 705 C CA . ALA A 1 92 ? 16.359 -6.051 -21.234 1 91.12 92 ALA A CA 1
ATOM 706 C C . ALA A 1 92 ? 17.547 -6.988 -21.078 1 91.12 92 ALA A C 1
ATOM 708 O O . ALA A 1 92 ? 17.391 -8.156 -20.719 1 91.12 92 ALA A O 1
ATOM 709 N N . ASP A 1 93 ? 18.719 -6.375 -21.203 1 89.19 93 ASP A N 1
ATOM 710 C CA . ASP A 1 93 ? 19.953 -7.152 -21.172 1 89.19 93 ASP A CA 1
ATOM 711 C C . ASP A 1 93 ? 20.469 -7.309 -19.75 1 89.19 93 ASP A C 1
ATOM 713 O O . ASP A 1 93 ? 21.188 -8.258 -19.438 1 89.19 93 ASP A O 1
ATOM 717 N N . ASP A 1 94 ? 20.188 -6.301 -18.953 1 94.81 94 ASP A N 1
ATOM 718 C CA . ASP A 1 94 ? 20.656 -6.418 -17.578 1 94.81 94 ASP A CA 1
ATOM 719 C C . ASP A 1 94 ? 19.484 -6.512 -16.594 1 94.81 94 ASP A C 1
ATOM 721 O O . ASP A 1 94 ? 18.359 -6.109 -16.922 1 94.81 94 ASP A O 1
ATOM 725 N N . TRP A 1 95 ? 19.844 -7.035 -15.484 1 96.94 95 TRP A N 1
ATOM 726 C CA . TRP A 1 95 ? 18.797 -7.367 -14.523 1 96.94 95 TRP A CA 1
ATOM 727 C C . TRP A 1 95 ? 18.078 -6.109 -14.047 1 96.94 95 TRP A C 1
ATOM 729 O O . TRP A 1 95 ? 16.875 -6.137 -13.781 1 96.94 95 TRP A O 1
ATOM 739 N N . CYS A 1 96 ? 18.719 -4.973 -13.914 1 97.25 96 CYS A N 1
ATOM 740 C CA . CYS A 1 96 ? 18.125 -3.744 -13.398 1 97.25 96 CYS A CA 1
ATOM 741 C C . CYS A 1 96 ? 17.078 -3.195 -14.367 1 97.25 96 CYS A C 1
ATOM 743 O O . CYS A 1 96 ? 15.953 -2.9 -13.969 1 97.25 96 CYS A O 1
ATOM 745 N N . ASP A 1 97 ? 17.422 -3.146 -15.648 1 97.5 97 ASP A N 1
ATOM 746 C CA . ASP A 1 97 ? 16.484 -2.711 -16.672 1 97.5 97 ASP A CA 1
ATOM 747 C C . ASP A 1 97 ? 15.344 -3.719 -16.828 1 97.5 97 ASP A C 1
ATOM 749 O O . ASP A 1 97 ? 14.211 -3.34 -17.125 1 97.5 97 ASP A O 1
ATOM 753 N N . GLY A 1 98 ? 15.711 -4.961 -16.672 1 98.31 98 GLY A N 1
ATOM 754 C CA . GLY A 1 98 ? 14.68 -5.988 -16.734 1 98.31 98 GLY A CA 1
ATOM 755 C C . GLY A 1 98 ? 13.633 -5.844 -15.648 1 98.31 98 GLY A C 1
ATOM 756 O O . GLY A 1 98 ? 12.43 -5.938 -15.922 1 98.31 98 GLY A O 1
ATOM 757 N N . LEU A 1 99 ? 14.062 -5.598 -14.406 1 98.31 99 LEU A N 1
ATOM 758 C CA . LEU A 1 99 ? 13.117 -5.398 -13.312 1 98.31 99 LEU A CA 1
ATOM 759 C C . LEU A 1 99 ? 12.336 -4.102 -13.492 1 98.31 99 LEU A C 1
ATOM 761 O O . LEU A 1 99 ? 11.164 -4.02 -13.117 1 98.31 99 LEU A O 1
ATOM 765 N N . ARG A 1 100 ? 12.977 -3.102 -14.07 1 98.25 100 ARG A N 1
ATOM 766 C CA . ARG A 1 100 ? 12.273 -1.862 -14.391 1 98.25 100 ARG A CA 1
ATOM 767 C C . ARG A 1 100 ? 11.117 -2.119 -15.359 1 98.25 100 ARG A C 1
ATOM 769 O O . ARG A 1 100 ? 10 -1.659 -15.133 1 98.25 100 ARG A O 1
ATOM 776 N N . GLU A 1 101 ? 11.398 -2.848 -16.406 1 98.25 101 GLU A N 1
ATOM 777 C CA . GLU A 1 101 ? 10.367 -3.207 -17.375 1 98.25 101 GLU A CA 1
ATOM 778 C C . GLU A 1 101 ? 9.25 -4.023 -16.719 1 98.25 101 GLU A C 1
ATOM 780 O O . GLU A 1 101 ? 8.07 -3.799 -17 1 98.25 101 GLU A O 1
ATOM 785 N N . TRP A 1 102 ? 9.664 -4.922 -15.883 1 98.5 102 TRP A N 1
ATOM 786 C CA . TRP A 1 102 ? 8.734 -5.77 -15.133 1 98.5 102 TRP A CA 1
ATOM 787 C C . TRP A 1 102 ? 7.793 -4.93 -14.281 1 98.5 102 TRP A C 1
ATOM 789 O O . TRP A 1 102 ? 6.57 -5.074 -14.367 1 98.5 102 TRP A O 1
ATOM 799 N N . ALA A 1 103 ? 8.352 -4.012 -13.492 1 98.56 103 ALA A N 1
ATOM 800 C CA . ALA A 1 103 ? 7.574 -3.162 -12.586 1 98.56 103 ALA A CA 1
ATOM 801 C C . ALA A 1 103 ? 6.668 -2.217 -13.367 1 98.56 103 ALA A C 1
ATOM 803 O O . ALA A 1 103 ? 5.508 -2.016 -13 1 98.56 103 ALA A O 1
ATOM 804 N N . LYS A 1 104 ? 7.168 -1.65 -14.445 1 98.12 104 LYS A N 1
ATOM 805 C CA . LYS A 1 104 ? 6.395 -0.731 -15.273 1 98.12 104 LYS A CA 1
ATOM 806 C C . LYS A 1 104 ? 5.223 -1.448 -15.938 1 98.12 104 LYS A C 1
ATOM 808 O O . LYS A 1 104 ? 4.133 -0.887 -16.062 1 98.12 104 LYS A O 1
ATOM 813 N N . ALA A 1 105 ? 5.457 -2.666 -16.375 1 98.31 105 ALA A N 1
ATOM 814 C CA . ALA A 1 105 ? 4.379 -3.457 -16.953 1 98.31 105 ALA A CA 1
ATOM 815 C C . ALA A 1 105 ? 3.283 -3.732 -15.93 1 98.31 105 ALA A C 1
ATOM 817 O O . ALA A 1 105 ? 2.094 -3.598 -16.234 1 98.31 105 ALA A O 1
ATOM 818 N N . GLU A 1 106 ? 3.703 -4.133 -14.742 1 97.94 106 GLU A N 1
ATOM 819 C CA . GLU A 1 106 ? 2.727 -4.363 -13.68 1 97.94 106 GLU A CA 1
ATOM 820 C C . GLU A 1 106 ? 1.946 -3.09 -13.367 1 97.94 106 GLU A C 1
ATOM 822 O O . GLU A 1 106 ? 0.733 -3.137 -13.148 1 97.94 106 GLU A O 1
ATOM 827 N N . ARG A 1 107 ? 2.629 -1.967 -13.336 1 97.62 107 ARG A N 1
ATOM 828 C CA . ARG A 1 107 ? 2 -0.677 -13.07 1 97.62 107 ARG A CA 1
ATOM 829 C C . ARG A 1 107 ? 0.917 -0.375 -14.102 1 97.62 107 ARG A C 1
ATOM 831 O O . ARG A 1 107 ? -0.175 0.074 -13.75 1 97.62 107 ARG A O 1
ATOM 838 N N . ARG A 1 108 ? 1.175 -0.609 -15.352 1 97.5 108 ARG A N 1
ATOM 839 C CA . ARG A 1 108 ? 0.208 -0.363 -16.422 1 97.5 108 ARG A CA 1
ATOM 840 C C . ARG A 1 108 ? -1.033 -1.232 -16.234 1 97.5 108 ARG A C 1
ATOM 842 O O . ARG A 1 108 ? -2.158 -0.76 -16.422 1 97.5 108 ARG A O 1
ATOM 849 N N . ILE A 1 109 ? -0.843 -2.439 -15.812 1 97.44 109 ILE A N 1
ATOM 850 C CA . ILE A 1 109 ? -1.949 -3.375 -15.648 1 97.44 109 ILE A CA 1
ATOM 851 C C . ILE A 1 109 ? -2.799 -2.959 -14.445 1 97.44 109 ILE A C 1
ATOM 853 O O . ILE A 1 109 ? -4.027 -2.912 -14.539 1 97.44 109 ILE A O 1
ATOM 857 N N . THR A 1 110 ? -2.156 -2.668 -13.336 1 95.88 110 THR A N 1
ATOM 858 C CA . THR A 1 110 ? -2.895 -2.328 -12.125 1 95.88 110 THR A CA 1
ATOM 859 C C . THR A 1 110 ? -3.635 -1.005 -12.297 1 95.88 110 THR A C 1
ATOM 861 O O . THR A 1 110 ? -4.676 -0.784 -11.672 1 95.88 110 THR A O 1
ATOM 864 N N . HIS A 1 111 ? -3.1 -0.15 -13.133 1 94.06 111 HIS A N 1
ATOM 865 C CA . HIS A 1 111 ? -3.803 1.092 -13.438 1 94.06 111 HIS A CA 1
ATOM 866 C C . HIS A 1 111 ? -5.027 0.834 -14.305 1 94.06 111 HIS A C 1
ATOM 868 O O . HIS A 1 111 ? -6.039 1.526 -14.18 1 94.06 111 HIS A O 1
ATOM 874 N N . ARG A 1 112 ? -4.895 -0.111 -15.18 1 95 112 ARG A N 1
ATOM 875 C CA . ARG A 1 112 ? -6.008 -0.484 -16.047 1 95 112 ARG A CA 1
ATOM 876 C C . ARG A 1 112 ? -7.121 -1.16 -15.25 1 95 112 ARG A C 1
ATOM 878 O O . ARG A 1 112 ? -8.305 -1.01 -15.57 1 95 112 ARG A O 1
ATOM 885 N N . HIS A 1 113 ? -6.738 -1.91 -14.219 1 97 113 HIS A N 1
ATOM 886 C CA . HIS A 1 113 ? -7.66 -2.617 -13.344 1 97 113 HIS A CA 1
ATOM 887 C C . HIS A 1 113 ? -7.492 -2.17 -11.891 1 97 113 HIS A C 1
ATOM 889 O O . HIS A 1 113 ? -7.059 -2.951 -11.047 1 97 113 HIS A O 1
ATOM 895 N N . PRO A 1 114 ? -7.91 -0.998 -11.57 1 93.69 114 PRO A N 1
ATOM 896 C CA . PRO A 1 114 ? -7.59 -0.442 -10.25 1 93.69 114 PRO A CA 1
ATOM 897 C C . PRO A 1 114 ? -8.227 -1.227 -9.109 1 93.69 114 PRO A C 1
ATOM 899 O O . PRO A 1 114 ? -7.734 -1.192 -7.98 1 93.69 114 PRO A O 1
ATOM 902 N N . TRP A 1 115 ? -9.344 -1.968 -9.414 1 95.44 115 TRP A N 1
ATOM 903 C CA . TRP A 1 115 ? -10.023 -2.762 -8.398 1 95.44 115 TRP A CA 1
ATOM 904 C C . TRP A 1 115 ? -9.102 -3.855 -7.859 1 95.44 115 TRP A C 1
ATOM 906 O O . TRP A 1 115 ? -9.32 -4.375 -6.762 1 95.44 115 TRP A O 1
ATOM 916 N N . MET A 1 116 ? -8.047 -4.277 -8.578 1 96.31 116 MET A N 1
ATOM 917 C CA . MET A 1 116 ? -7.125 -5.328 -8.164 1 96.31 116 MET A CA 1
ATOM 918 C C . MET A 1 116 ? -6.422 -4.949 -6.859 1 96.31 116 MET A C 1
ATOM 920 O O . MET A 1 116 ? -6.223 -5.797 -5.988 1 96.31 116 MET A O 1
ATOM 924 N N . ALA A 1 117 ? -6.059 -3.674 -6.746 1 93.06 117 ALA A N 1
ATOM 925 C CA . ALA A 1 117 ? -5.305 -3.205 -5.586 1 93.06 117 ALA A CA 1
ATOM 926 C C . ALA A 1 117 ? -6.188 -3.145 -4.344 1 93.06 117 ALA A C 1
ATOM 928 O O . ALA A 1 117 ? -5.688 -3.006 -3.225 1 93.06 117 ALA A O 1
ATOM 929 N N . GLN A 1 118 ? -7.492 -3.303 -4.48 1 91.94 118 GLN A N 1
ATOM 930 C CA . GLN A 1 118 ? -8.438 -3.281 -3.373 1 91.94 118 GLN A CA 1
ATOM 931 C C . GLN A 1 118 ? -8.625 -4.676 -2.783 1 91.94 118 GLN A C 1
ATOM 933 O O . GLN A 1 118 ? -9.188 -4.828 -1.694 1 91.94 118 GLN A O 1
ATOM 938 N N . LEU A 1 119 ? -8.195 -5.672 -3.518 1 94.69 119 LEU A N 1
ATOM 939 C CA . LEU A 1 119 ? -8.305 -7.039 -3.031 1 94.69 119 LEU A CA 1
ATOM 940 C C . LEU A 1 119 ? -7.191 -7.355 -2.039 1 94.69 119 LEU A C 1
ATOM 942 O O . LEU A 1 119 ? -6.027 -7.023 -2.275 1 94.69 119 LEU A O 1
ATOM 946 N N . PRO A 1 120 ? -7.527 -7.996 -0.948 1 92.81 120 PRO A N 1
ATOM 947 C CA . PRO A 1 120 ? -6.484 -8.359 0.014 1 92.81 120 PRO A CA 1
ATOM 948 C C . PRO A 1 120 ? -5.512 -9.398 -0.536 1 92.81 120 PRO A C 1
ATOM 950 O O . PRO A 1 120 ? -5.91 -10.273 -1.312 1 92.81 120 PRO A O 1
ATOM 953 N N . VAL A 1 121 ? -4.301 -9.281 -0.143 1 93.19 121 VAL A N 1
ATOM 954 C CA . VAL A 1 121 ? -3.303 -10.312 -0.377 1 93.19 121 VAL A CA 1
ATOM 955 C C . VAL A 1 121 ? -3.324 -11.32 0.771 1 93.19 121 VAL A C 1
ATOM 957 O O . VAL A 1 121 ? -2.682 -11.109 1.802 1 93.19 121 VAL A O 1
ATOM 960 N N . SER A 1 122 ? -3.969 -12.422 0.585 1 91.12 122 SER A N 1
ATOM 961 C CA . SER A 1 122 ? -4.195 -13.359 1.681 1 91.12 122 SER A CA 1
ATOM 962 C C . SER A 1 122 ? -3.199 -14.508 1.64 1 91.12 122 SER A C 1
ATOM 964 O O . SER A 1 122 ? -3.08 -15.266 2.604 1 91.12 122 SER A O 1
ATOM 966 N N . GLU A 1 123 ? -2.512 -14.617 0.57 1 88.75 123 GLU A N 1
ATOM 967 C CA . GLU A 1 123 ? -1.52 -15.672 0.378 1 88.75 123 GLU A CA 1
ATOM 968 C C . GLU A 1 123 ? -0.537 -15.312 -0.732 1 88.75 123 GLU A C 1
ATOM 970 O O . GLU A 1 123 ? -0.807 -14.414 -1.539 1 88.75 123 GLU A O 1
ATOM 975 N N . PRO A 1 124 ? 0.573 -15.898 -0.742 1 89.5 124 PRO A N 1
ATOM 976 C CA . PRO A 1 124 ? 1.49 -15.711 -1.868 1 89.5 124 PRO A CA 1
ATOM 977 C C . PRO A 1 124 ? 0.878 -16.125 -3.203 1 89.5 124 PRO A C 1
ATOM 979 O O . PRO A 1 124 ? -0.203 -16.719 -3.234 1 89.5 124 PRO A O 1
ATOM 982 N N . PRO A 1 125 ? 1.53 -15.805 -4.281 1 90.94 125 PRO A N 1
ATOM 983 C CA . PRO A 1 125 ? 0.988 -16.094 -5.609 1 90.94 125 PRO A CA 1
ATOM 984 C C . PRO A 1 125 ? 0.644 -17.578 -5.797 1 90.94 125 PRO A C 1
ATOM 986 O O . PRO A 1 125 ? 1.506 -18.438 -5.621 1 90.94 125 PRO A O 1
ATOM 989 N N . THR A 1 126 ? -0.576 -17.828 -6.25 1 89.31 126 THR A N 1
ATOM 990 C CA . THR A 1 126 ? -1.019 -19.203 -6.402 1 89.31 126 THR A CA 1
ATOM 991 C C . THR A 1 126 ? -1.604 -19.438 -7.793 1 89.31 126 THR A C 1
ATOM 993 O O . THR A 1 126 ? -1.744 -20.578 -8.234 1 89.31 126 THR A O 1
ATOM 996 N N . GLY A 1 127 ? -1.983 -18.391 -8.445 1 94.38 127 GLY A N 1
ATOM 997 C CA . GLY A 1 127 ? -2.527 -18.531 -9.789 1 94.38 127 GLY A CA 1
ATOM 998 C C . GLY A 1 127 ? -1.457 -18.625 -10.859 1 94.38 127 GLY A C 1
ATOM 999 O O . GLY A 1 127 ? -0.329 -18.172 -10.656 1 94.38 127 GLY A O 1
ATOM 1000 N N . PRO A 1 128 ? -1.78 -19.219 -11.984 1 95.5 128 PRO A N 1
ATOM 1001 C CA . PRO A 1 128 ? -0.792 -19.422 -13.047 1 95.5 128 PRO A CA 1
ATOM 1002 C C . PRO A 1 128 ? -0.174 -18.125 -13.547 1 95.5 128 PRO A C 1
ATOM 1004 O O . PRO A 1 128 ? 1.026 -18.078 -13.828 1 95.5 128 PRO A O 1
ATOM 1007 N N . ASN A 1 129 ? -0.963 -17.062 -13.672 1 97.5 129 ASN A N 1
ATOM 1008 C CA . ASN A 1 129 ? -0.409 -15.797 -14.156 1 97.5 129 ASN A CA 1
ATOM 1009 C C . ASN A 1 129 ? 0.446 -15.117 -13.094 1 97.5 129 ASN A C 1
ATOM 1011 O O . ASN A 1 129 ? 1.506 -14.562 -13.398 1 97.5 129 ASN A O 1
ATOM 1015 N N . GLN A 1 130 ? 0.013 -15.133 -11.852 1 96.62 130 GLN A N 1
ATOM 1016 C CA . GLN A 1 130 ? 0.822 -14.578 -10.773 1 96.62 130 GLN A CA 1
ATOM 1017 C C . GLN A 1 130 ? 2.156 -15.305 -10.648 1 96.62 130 GLN A C 1
ATOM 1019 O O . GLN A 1 130 ? 3.197 -14.68 -10.445 1 96.62 130 GLN A O 1
ATOM 1024 N N . VAL A 1 131 ? 2.1 -16.594 -10.789 1 96.88 131 VAL A N 1
ATOM 1025 C CA . VAL A 1 131 ? 3.312 -17.406 -10.734 1 96.88 131 VAL A CA 1
ATOM 1026 C C . VAL A 1 131 ? 4.195 -17.109 -11.938 1 96.88 131 VAL A C 1
ATOM 1028 O O . VAL A 1 131 ? 5.426 -17.078 -11.828 1 96.88 131 VAL A O 1
ATOM 1031 N N . ALA A 1 132 ? 3.58 -16.891 -13.094 1 97.94 132 ALA A N 1
ATOM 1032 C CA . ALA A 1 132 ? 4.34 -16.531 -14.289 1 97.94 132 ALA A CA 1
ATOM 1033 C C . ALA A 1 132 ? 5.07 -15.203 -14.086 1 97.94 132 ALA A C 1
ATOM 1035 O O . ALA A 1 132 ? 6.188 -15.023 -14.578 1 97.94 132 ALA A O 1
ATOM 1036 N N . TRP A 1 133 ? 4.445 -14.289 -13.414 1 98.38 133 TRP A N 1
ATOM 1037 C CA . TRP A 1 133 ? 5.09 -13.016 -13.102 1 98.38 133 TRP A CA 1
ATOM 1038 C C . TRP A 1 133 ? 6.273 -13.219 -12.164 1 98.38 133 TRP A C 1
ATOM 1040 O O . TRP A 1 133 ? 7.324 -12.602 -12.336 1 98.38 133 TRP A O 1
ATOM 1050 N N . LEU A 1 134 ? 6.055 -14.07 -11.156 1 97.56 134 LEU A N 1
ATOM 1051 C CA . LEU A 1 134 ? 7.156 -14.43 -10.266 1 97.56 134 LEU A CA 1
ATOM 1052 C C . LEU A 1 134 ? 8.305 -15.062 -11.055 1 97.56 134 LEU A C 1
ATOM 1054 O O . LEU A 1 134 ? 9.461 -14.672 -10.891 1 97.56 134 LEU A O 1
ATOM 1058 N N . GLU A 1 135 ? 7.988 -15.984 -11.938 1 97.75 135 GLU A N 1
ATOM 1059 C CA . GLU A 1 135 ? 8.961 -16.656 -12.805 1 97.75 135 GLU A CA 1
ATOM 1060 C C . GLU A 1 135 ? 9.742 -15.641 -13.633 1 97.75 135 GLU A C 1
ATOM 1062 O O . GLU A 1 135 ? 10.969 -15.719 -13.734 1 97.75 135 GLU A O 1
ATOM 1067 N N . ALA A 1 136 ? 9.047 -14.727 -14.203 1 98.38 136 ALA A N 1
ATOM 1068 C CA . ALA A 1 136 ? 9.68 -13.719 -15.062 1 98.38 136 ALA A CA 1
ATOM 1069 C C . ALA A 1 136 ? 10.68 -12.883 -14.273 1 98.38 136 ALA A C 1
ATOM 1071 O O . ALA A 1 136 ? 11.789 -12.625 -14.75 1 98.38 136 ALA A O 1
ATOM 1072 N N . ALA A 1 137 ? 10.305 -12.445 -13.102 1 98.38 137 ALA A N 1
ATOM 1073 C CA . ALA A 1 137 ? 11.203 -11.648 -12.273 1 98.38 137 ALA A CA 1
ATOM 1074 C C . ALA A 1 137 ? 12.422 -12.461 -11.836 1 98.38 137 ALA A C 1
ATOM 1076 O O . ALA A 1 137 ? 13.539 -11.953 -11.828 1 98.38 137 ALA A O 1
ATOM 1077 N N . LEU A 1 138 ? 12.164 -13.719 -11.453 1 97.31 138 LEU A N 1
ATOM 1078 C CA . LEU A 1 138 ? 13.266 -14.586 -11.047 1 97.31 138 LEU A CA 1
ATOM 1079 C C . LEU A 1 138 ? 14.234 -14.812 -12.203 1 97.31 138 LEU A C 1
ATOM 1081 O O . LEU A 1 138 ? 15.453 -14.859 -11.992 1 97.31 138 LEU A O 1
ATOM 1085 N N . ARG A 1 139 ? 13.703 -14.969 -13.398 1 97.12 139 ARG A N 1
ATOM 1086 C CA . ARG A 1 139 ? 14.547 -15.117 -14.578 1 97.12 139 ARG A CA 1
ATOM 1087 C C . ARG A 1 139 ? 15.422 -13.883 -14.789 1 97.12 139 ARG A C 1
ATOM 1089 O O . ARG A 1 139 ? 16.609 -14 -15.102 1 97.12 139 ARG A O 1
ATOM 1096 N N . VAL A 1 140 ? 14.852 -12.758 -14.617 1 97.69 140 VAL A N 1
ATOM 1097 C CA . VAL A 1 140 ? 15.57 -11.492 -14.758 1 97.69 140 VAL A CA 1
ATOM 1098 C C . VAL A 1 140 ? 16.688 -11.422 -13.727 1 97.69 140 VAL A C 1
ATOM 1100 O O . VAL A 1 140 ? 17.766 -10.883 -14 1 97.69 140 VAL A O 1
ATOM 1103 N N . LEU A 1 141 ? 16.5 -11.977 -12.516 1 97.44 141 LEU A N 1
ATOM 1104 C CA . LEU A 1 141 ? 17.438 -11.859 -11.398 1 97.44 141 LEU A CA 1
ATOM 1105 C C . LEU A 1 141 ? 18.484 -12.969 -11.461 1 97.44 141 LEU A C 1
ATOM 1107 O O . LEU A 1 141 ? 19.406 -12.992 -10.648 1 97.44 141 LEU A O 1
ATOM 1111 N N . ARG A 1 142 ? 18.328 -13.875 -12.367 1 95 142 ARG A N 1
ATOM 1112 C CA . ARG A 1 142 ? 19.156 -15.07 -12.461 1 95 142 ARG A CA 1
ATOM 1113 C C . ARG A 1 142 ? 20.641 -14.703 -12.461 1 95 142 ARG A C 1
ATOM 1115 O O . ARG A 1 142 ? 21.438 -15.328 -11.766 1 95 142 ARG A O 1
ATOM 1122 N N . PRO A 1 143 ? 21.062 -13.672 -13.156 1 95.12 143 PRO A N 1
ATOM 1123 C CA . PRO A 1 143 ? 22.5 -13.375 -13.25 1 95.12 143 PRO A CA 1
ATOM 1124 C C . PRO A 1 143 ? 23.047 -12.734 -11.984 1 95.12 143 PRO A C 1
ATOM 1126 O O . PRO A 1 143 ? 24.266 -12.586 -11.852 1 95.12 143 PRO A O 1
ATOM 1129 N N . THR A 1 144 ? 22.188 -12.367 -11.07 1 95.88 144 THR A N 1
ATOM 1130 C CA . THR A 1 144 ? 22.656 -11.734 -9.836 1 95.88 144 THR A CA 1
ATOM 1131 C C . THR A 1 144 ? 23.172 -12.781 -8.852 1 95.88 144 THR A C 1
ATOM 1133 O O . THR A 1 144 ? 22.922 -13.977 -9.031 1 95.88 144 THR A O 1
ATOM 1136 N N . LYS A 1 145 ? 23.828 -12.312 -7.781 1 95.5 145 LYS A N 1
ATOM 1137 C CA . LYS A 1 145 ? 24.344 -13.203 -6.746 1 95.5 145 LYS A CA 1
ATOM 1138 C C . LYS A 1 145 ? 23.391 -13.305 -5.57 1 95.5 145 LYS A C 1
ATOM 1140 O O . LYS A 1 145 ? 23.75 -13.805 -4.5 1 95.5 145 LYS A O 1
ATOM 1145 N N . LEU A 1 146 ? 22.234 -12.789 -5.77 1 95.56 146 LEU A N 1
ATOM 1146 C CA . LEU A 1 146 ? 21.25 -12.828 -4.695 1 95.56 146 LEU A CA 1
ATOM 1147 C C . LEU A 1 146 ? 20.812 -14.258 -4.395 1 95.56 146 LEU A C 1
ATOM 1149 O O . LEU A 1 146 ? 20.656 -15.062 -5.312 1 95.56 146 LEU A O 1
ATOM 1153 N N . ASP A 1 147 ? 20.703 -14.547 -3.102 1 94 147 ASP A N 1
ATOM 1154 C CA . ASP A 1 147 ? 20.125 -15.844 -2.744 1 94 147 ASP A CA 1
ATOM 1155 C C . ASP A 1 147 ? 18.609 -15.812 -2.855 1 94 147 ASP A C 1
ATOM 1157 O O . ASP A 1 147 ? 18.016 -14.773 -3.174 1 94 147 ASP A O 1
ATOM 1161 N N . TRP A 1 148 ? 17.984 -16.922 -2.691 1 92.81 148 TRP A N 1
A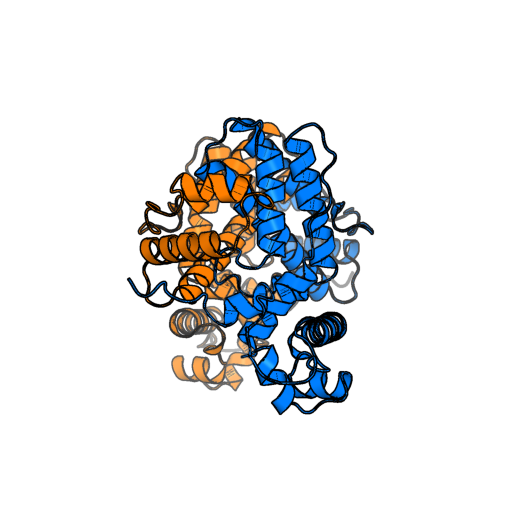TOM 1162 C CA . TRP A 1 148 ? 16.562 -17.062 -2.963 1 92.81 148 TRP A CA 1
ATOM 1163 C C . TRP A 1 148 ? 15.734 -16.141 -2.059 1 92.81 148 TRP A C 1
ATOM 1165 O O . TRP A 1 148 ? 14.852 -15.422 -2.531 1 92.81 148 TRP A O 1
ATOM 1175 N N . PRO A 1 149 ? 16.031 -16.047 -0.695 1 91.62 149 PRO A N 1
ATOM 1176 C CA . PRO A 1 149 ? 15.281 -15.109 0.145 1 91.62 149 PRO A CA 1
ATOM 1177 C C . PRO A 1 149 ? 15.43 -13.656 -0.316 1 91.62 149 PRO A C 1
ATOM 1179 O O . PRO A 1 149 ? 14.461 -12.891 -0.272 1 91.62 149 PRO A O 1
ATOM 1182 N N . GLN A 1 150 ? 16.594 -13.328 -0.77 1 94.81 150 GLN A N 1
ATOM 1183 C CA . GLN A 1 150 ? 16.828 -11.969 -1.256 1 94.81 150 GLN A CA 1
ATOM 1184 C C . GLN A 1 150 ? 16.062 -11.703 -2.543 1 94.81 150 GLN A C 1
ATOM 1186 O O . GLN A 1 150 ? 15.484 -10.625 -2.717 1 94.81 150 GLN A O 1
ATOM 1191 N N . LYS A 1 151 ? 16.047 -12.695 -3.473 1 96.69 151 LYS A N 1
ATOM 1192 C CA . LYS A 1 151 ? 15.297 -12.547 -4.715 1 96.69 151 LYS A CA 1
ATOM 1193 C C . LYS A 1 151 ? 13.812 -12.344 -4.434 1 96.69 151 LYS A C 1
ATOM 1195 O O . LYS A 1 151 ? 13.188 -11.438 -4.984 1 96.69 151 LYS A O 1
ATOM 1200 N N . ILE A 1 152 ? 13.273 -13.086 -3.52 1 94.56 152 ILE A N 1
ATOM 1201 C CA . ILE A 1 152 ? 11.859 -12.977 -3.18 1 94.56 152 ILE A CA 1
ATOM 1202 C C . ILE A 1 152 ? 11.594 -11.648 -2.479 1 94.56 152 ILE A C 1
ATOM 1204 O O . ILE A 1 152 ? 10.578 -11 -2.725 1 94.56 152 ILE A O 1
ATOM 1208 N N . GLY A 1 153 ? 12.516 -11.281 -1.592 1 95.19 153 GLY A N 1
ATOM 1209 C CA . GLY A 1 153 ? 12.398 -9.984 -0.944 1 95.19 153 GLY A CA 1
ATOM 1210 C C . GLY A 1 153 ? 12.352 -8.828 -1.925 1 95.19 153 GLY A C 1
ATOM 1211 O O . GLY A 1 153 ? 11.539 -7.91 -1.771 1 95.19 153 GLY A O 1
ATOM 1212 N N . VAL A 1 154 ? 13.18 -8.891 -2.955 1 98 154 VAL A N 1
ATOM 1213 C CA . VAL A 1 154 ? 13.242 -7.852 -3.979 1 98 154 VAL A CA 1
ATOM 1214 C C . VAL A 1 154 ? 11.922 -7.812 -4.758 1 98 154 VAL A C 1
ATOM 1216 O O . VAL A 1 154 ? 11.352 -6.738 -4.969 1 98 154 VAL A O 1
ATOM 1219 N N . ILE A 1 155 ? 11.461 -8.969 -5.129 1 97.94 155 ILE A N 1
ATOM 1220 C CA . ILE A 1 155 ? 10.234 -9.055 -5.926 1 97.94 155 ILE A CA 1
ATOM 1221 C C . ILE A 1 155 ? 9.047 -8.578 -5.098 1 97.94 155 ILE A C 1
ATOM 1223 O O . ILE A 1 155 ? 8.203 -7.824 -5.594 1 97.94 155 ILE A O 1
ATOM 1227 N N . THR A 1 156 ? 8.984 -8.984 -3.812 1 96.69 156 THR A N 1
ATOM 1228 C CA . THR A 1 156 ? 7.922 -8.562 -2.906 1 96.69 156 THR A CA 1
ATOM 1229 C C . THR A 1 156 ? 7.945 -7.047 -2.717 1 96.69 156 THR A C 1
ATOM 1231 O O . THR A 1 156 ? 6.902 -6.391 -2.77 1 96.69 156 THR A O 1
ATOM 1234 N N . LEU A 1 157 ? 9.117 -6.496 -2.539 1 97.75 157 LEU A N 1
ATOM 1235 C CA . LEU A 1 157 ? 9.289 -5.059 -2.369 1 97.75 157 LEU A CA 1
ATOM 1236 C C . LEU A 1 157 ? 8.812 -4.301 -3.604 1 97.75 157 LEU A C 1
ATOM 1238 O O . LEU A 1 157 ? 8.055 -3.336 -3.488 1 97.75 157 LEU A O 1
ATOM 1242 N N . LEU A 1 158 ? 9.203 -4.727 -4.797 1 98.31 158 LEU A N 1
ATOM 1243 C CA . LEU A 1 158 ? 8.859 -4.051 -6.043 1 98.31 158 LEU A CA 1
ATOM 1244 C C . LEU A 1 158 ? 7.367 -4.156 -6.324 1 98.31 158 LEU A C 1
ATOM 1246 O O . LEU A 1 158 ? 6.727 -3.16 -6.672 1 98.31 158 LEU A O 1
ATOM 1250 N N . SER A 1 159 ? 6.828 -5.359 -6.203 1 97.69 159 SER A N 1
ATOM 1251 C CA . SER A 1 159 ? 5.398 -5.547 -6.418 1 97.69 159 SER A CA 1
ATOM 1252 C C . SER A 1 159 ? 4.578 -4.734 -5.418 1 97.69 159 SER A C 1
ATOM 1254 O O . SER A 1 159 ? 3.557 -4.145 -5.773 1 97.69 159 SER A O 1
ATOM 1256 N N . GLY A 1 160 ? 5.051 -4.754 -4.164 1 97.56 160 GLY A N 1
ATOM 1257 C CA . GLY A 1 160 ? 4.395 -3.941 -3.152 1 97.56 160 GLY A CA 1
ATOM 1258 C C . GLY A 1 160 ? 4.422 -2.459 -3.467 1 97.56 160 GLY A C 1
ATOM 1259 O O . GLY A 1 160 ? 3.432 -1.756 -3.256 1 97.56 160 GLY A O 1
ATOM 1260 N N . TYR A 1 161 ? 5.543 -1.981 -3.945 1 98.31 161 TYR A N 1
ATOM 1261 C CA . TYR A 1 161 ? 5.66 -0.578 -4.328 1 98.31 161 TYR A CA 1
ATOM 1262 C C . TYR A 1 161 ? 4.684 -0.233 -5.445 1 98.31 161 TYR A C 1
ATOM 1264 O O . TYR A 1 161 ? 4.004 0.794 -5.391 1 98.31 161 TYR A O 1
ATOM 1272 N N . VAL A 1 162 ? 4.613 -1.091 -6.48 1 97.94 162 VAL A N 1
ATOM 1273 C CA . VAL A 1 162 ? 3.697 -0.869 -7.594 1 97.94 162 VAL A CA 1
ATOM 1274 C C . VAL A 1 162 ? 2.26 -0.811 -7.082 1 97.94 162 VAL A C 1
ATOM 1276 O O . VAL A 1 162 ? 1.509 0.105 -7.422 1 97.94 162 VAL A O 1
ATOM 1279 N N . ARG A 1 163 ? 1.927 -1.77 -6.258 1 96.5 163 ARG A N 1
ATOM 1280 C CA . ARG A 1 163 ? 0.58 -1.827 -5.695 1 96.5 163 ARG A CA 1
ATOM 1281 C C . ARG A 1 163 ? 0.259 -0.561 -4.91 1 96.5 163 ARG A C 1
ATOM 1283 O O . ARG A 1 163 ? -0.779 0.067 -5.129 1 96.5 163 ARG A O 1
ATOM 1290 N N . HIS A 1 164 ? 1.14 -0.188 -4.023 1 96.38 164 HIS A N 1
ATOM 1291 C CA . HIS A 1 164 ? 0.915 0.991 -3.195 1 96.38 164 HIS A CA 1
ATOM 1292 C C . HIS A 1 164 ? 0.797 2.25 -4.047 1 96.38 164 HIS A C 1
ATOM 1294 O O . HIS A 1 164 ? -0.054 3.104 -3.789 1 96.38 164 HIS A O 1
ATOM 1300 N N . SER A 1 165 ? 1.692 2.387 -5 1 95.5 165 SER A N 1
ATOM 1301 C CA . SER A 1 165 ? 1.696 3.576 -5.848 1 95.5 165 SER A CA 1
ATOM 1302 C C . SER A 1 165 ? 0.387 3.709 -6.617 1 95.5 165 SER A C 1
ATOM 1304 O O . SER A 1 165 ? -0.105 4.82 -6.828 1 95.5 165 SER A O 1
ATOM 1306 N N . THR A 1 166 ? -0.161 2.598 -7.035 1 94.44 166 THR A N 1
ATOM 1307 C CA . THR A 1 166 ? -1.437 2.602 -7.742 1 94.44 166 THR A CA 1
ATOM 1308 C C . THR A 1 166 ? -2.564 3.059 -6.82 1 94.44 166 THR A C 1
ATOM 1310 O O . THR A 1 166 ? -3.352 3.936 -7.18 1 94.44 166 THR A O 1
ATOM 1313 N N . VAL A 1 167 ? -2.568 2.547 -5.641 1 94.88 167 VAL A N 1
ATOM 1314 C CA . VAL A 1 167 ? -3.6 2.891 -4.668 1 94.88 167 VAL A CA 1
ATOM 1315 C C . VAL A 1 167 ? -3.488 4.367 -4.297 1 94.88 167 VAL A C 1
ATOM 1317 O O . VAL A 1 167 ? -4.488 5.094 -4.309 1 94.88 167 VAL A O 1
ATOM 1320 N N . LEU A 1 168 ? -2.309 4.793 -4.012 1 94.12 168 LEU A N 1
ATOM 1321 C CA . LEU A 1 168 ? -2.076 6.172 -3.596 1 94.12 168 LEU A CA 1
ATOM 1322 C C . LEU A 1 168 ? -2.504 7.148 -4.688 1 94.12 168 LEU A C 1
ATOM 1324 O O . LEU A 1 168 ? -3.168 8.148 -4.406 1 94.12 168 LEU A O 1
ATOM 1328 N N . SER A 1 169 ? -2.1 6.852 -5.918 1 91.31 169 SER A N 1
ATOM 1329 C CA . SER A 1 169 ? -2.473 7.715 -7.035 1 91.31 169 SER A CA 1
ATOM 1330 C C . SER A 1 169 ? -3.988 7.832 -7.16 1 91.31 169 SER A C 1
ATOM 1332 O O . SER A 1 169 ? -4.516 8.93 -7.363 1 91.31 169 SER A O 1
ATOM 1334 N N . GLU A 1 170 ? -4.672 6.746 -7.012 1 90.88 170 GLU A N 1
ATOM 1335 C C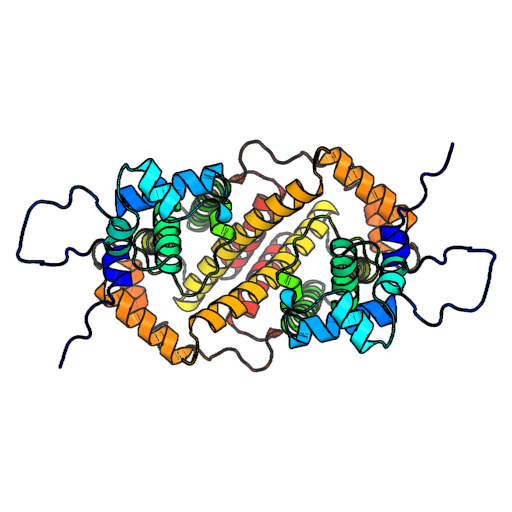A . GLU A 1 170 ? -6.129 6.738 -7.105 1 90.88 170 GLU A CA 1
ATOM 1336 C C . GLU A 1 170 ? -6.762 7.52 -5.957 1 90.88 170 GLU A C 1
ATOM 1338 O O . GLU A 1 170 ? -7.719 8.266 -6.16 1 90.88 170 GLU A O 1
ATOM 1343 N N . GLU A 1 171 ? -6.246 7.324 -4.785 1 93.31 171 GLU A N 1
ATOM 1344 C CA . GLU A 1 171 ? -6.793 7.984 -3.604 1 93.31 171 GLU A CA 1
ATOM 1345 C C . GLU A 1 171 ? -6.598 9.5 -3.678 1 93.31 171 GLU A C 1
ATOM 1347 O O . GLU A 1 171 ? -7.512 10.266 -3.371 1 93.31 171 GLU A O 1
ATOM 1352 N N . LEU A 1 172 ? -5.43 9.914 -4.082 1 90.94 172 LEU A N 1
ATOM 1353 C CA . LEU A 1 172 ? -5.152 11.344 -4.227 1 90.94 172 LEU A CA 1
ATOM 1354 C C . LEU A 1 172 ? -6.039 11.961 -5.301 1 90.94 172 LEU A C 1
ATOM 1356 O O . LEU A 1 172 ? -6.516 13.086 -5.145 1 90.94 172 LEU A O 1
ATOM 1360 N N . GLU A 1 173 ? -6.211 11.234 -6.379 1 88.56 173 GLU A N 1
ATOM 1361 C CA . GLU A 1 173 ? -7.082 11.711 -7.449 1 88.56 173 GLU A CA 1
ATOM 1362 C C . GLU A 1 173 ? -8.523 11.859 -6.965 1 88.56 173 GLU A C 1
ATOM 1364 O O . GLU A 1 173 ? -9.18 12.867 -7.242 1 88.56 173 GLU A O 1
ATOM 1369 N N . THR A 1 174 ? -8.992 10.914 -6.273 1 89.5 174 THR A N 1
ATOM 1370 C CA . THR A 1 174 ? -10.336 10.961 -5.715 1 89.5 174 THR A CA 1
ATOM 1371 C C . THR A 1 174 ? -10.477 12.125 -4.734 1 89.5 174 THR A C 1
ATOM 1373 O O . THR A 1 174 ? -11.492 12.82 -4.73 1 89.5 174 THR A O 1
ATOM 1376 N N . GLY A 1 175 ? -9.5 12.352 -3.959 1 89.94 175 GLY A N 1
ATOM 1377 C CA . GLY A 1 175 ? -9.508 13.414 -2.963 1 89.94 175 GLY A CA 1
ATOM 1378 C C . GLY A 1 175 ? -9.578 14.805 -3.572 1 89.94 175 GLY A C 1
ATOM 1379 O O . GLY A 1 175 ? -10.188 15.703 -3.006 1 89.94 175 GLY A O 1
ATOM 1380 N N . ARG A 1 176 ? -8.906 14.969 -4.688 1 88.25 176 ARG A N 1
ATOM 1381 C CA . ARG A 1 176 ? -8.859 16.297 -5.301 1 88.25 176 ARG A CA 1
ATOM 1382 C C . ARG A 1 176 ? -10.148 16.594 -6.055 1 88.25 176 ARG A C 1
ATOM 1384 O O . ARG A 1 176 ? -10.43 17.75 -6.383 1 88.25 176 ARG A O 1
ATOM 1391 N N . GLY A 1 177 ? -10.906 15.555 -6.297 1 88.94 177 GLY A N 1
ATOM 1392 C CA . GLY A 1 177 ? -12.133 15.781 -7.043 1 88.94 177 GLY A CA 1
ATOM 1393 C C . GLY A 1 177 ? -11.898 16.391 -8.414 1 88.94 177 GLY A C 1
ATOM 1394 O O . GLY A 1 177 ? -11.078 15.883 -9.188 1 88.94 177 GLY A O 1
ATOM 1395 N N . ASP A 1 178 ? -12.469 17.578 -8.641 1 88.69 178 ASP A N 1
ATOM 1396 C CA . ASP A 1 178 ? -12.461 18.156 -9.977 1 88.69 178 ASP A CA 1
ATOM 1397 C C . ASP A 1 178 ? -11.297 19.141 -10.133 1 88.69 178 ASP A C 1
ATOM 1399 O O . ASP A 1 178 ? -11.086 19.688 -11.219 1 88.69 178 ASP A O 1
ATOM 1403 N N . ILE A 1 179 ? -10.555 19.297 -9.195 1 85.94 179 ILE A N 1
ATOM 1404 C CA . ILE A 1 179 ? -9.43 20.219 -9.234 1 85.94 179 ILE A CA 1
ATOM 1405 C C . ILE A 1 179 ? -8.211 19.531 -9.836 1 85.94 179 ILE A C 1
ATOM 1407 O O . ILE A 1 179 ? -7.926 18.375 -9.523 1 85.94 179 ILE A O 1
ATOM 1411 N N . ASP A 1 180 ? -7.594 20.219 -10.727 1 84.69 180 ASP A N 1
ATOM 1412 C CA . ASP A 1 180 ? -6.41 19.609 -11.328 1 84.69 180 ASP A CA 1
ATOM 1413 C C . ASP A 1 180 ? -5.258 19.547 -10.328 1 84.69 180 ASP A C 1
ATOM 1415 O O . ASP A 1 180 ? -5.281 20.234 -9.305 1 84.69 180 ASP A O 1
ATOM 1419 N N . GLU A 1 181 ? -4.332 18.766 -10.602 1 83.62 181 GLU A N 1
ATOM 1420 C CA . GLU A 1 181 ? -3.264 18.453 -9.656 1 83.62 181 GLU A CA 1
ATOM 1421 C C . GLU A 1 181 ? -2.453 19.703 -9.305 1 83.62 181 GLU A C 1
ATOM 1423 O O . GLU A 1 181 ? -2.174 19.953 -8.133 1 83.62 181 GLU A O 1
ATOM 1428 N N . PRO A 1 182 ? -2.07 20.562 -10.297 1 81.5 182 PRO A N 1
ATOM 1429 C CA . PRO A 1 182 ? -1.326 21.766 -9.945 1 81.5 182 PRO A CA 1
ATOM 1430 C C . PRO A 1 182 ? -2.111 22.703 -9.023 1 81.5 182 PRO A C 1
ATOM 1432 O O . PRO A 1 182 ? -1.546 23.266 -8.086 1 81.5 182 PRO A O 1
ATOM 1435 N N . GLU A 1 183 ? -3.346 22.828 -9.305 1 84.25 183 GLU A N 1
ATOM 1436 C CA . GLU A 1 183 ? -4.184 23.672 -8.461 1 84.25 183 GLU A CA 1
ATOM 1437 C C . GLU A 1 183 ? -4.312 23.078 -7.055 1 84.25 183 GLU A C 1
ATOM 1439 O O . GLU A 1 183 ? -4.238 23.812 -6.066 1 84.25 183 GLU A O 1
ATOM 1444 N N . ALA A 1 184 ? -4.516 21.797 -6.977 1 85.81 184 ALA A N 1
ATOM 1445 C CA . ALA A 1 184 ? -4.637 21.125 -5.684 1 85.81 184 ALA A CA 1
ATOM 1446 C C . ALA A 1 184 ? -3.363 21.297 -4.859 1 85.81 184 ALA A C 1
ATOM 1448 O O . ALA A 1 184 ? -3.424 21.562 -3.66 1 85.81 184 ALA A O 1
ATOM 1449 N N . THR A 1 185 ? -2.271 21.109 -5.516 1 83.75 185 THR A N 1
ATOM 1450 C CA . THR A 1 185 ? -0.979 21.234 -4.852 1 83.75 185 THR A CA 1
ATOM 1451 C C . THR A 1 185 ? -0.755 22.656 -4.367 1 83.75 185 THR A C 1
ATOM 1453 O O . THR A 1 185 ? -0.249 22.875 -3.264 1 83.75 185 THR A O 1
ATOM 1456 N N . GLY A 1 186 ? -1.118 23.609 -5.18 1 83.69 186 GLY A N 1
ATOM 1457 C CA . GLY A 1 186 ? -1.019 25.016 -4.789 1 83.69 186 GLY A CA 1
ATOM 1458 C C . GLY A 1 186 ? -1.885 25.359 -3.592 1 83.69 186 GLY A C 1
ATOM 1459 O O . GLY A 1 186 ? -1.436 26.047 -2.67 1 83.69 186 GLY A O 1
ATOM 1460 N N . ARG A 1 187 ? -3.051 24.906 -3.592 1 83.88 187 ARG A N 1
ATOM 1461 C CA . ARG A 1 187 ? -3.979 25.141 -2.49 1 83.88 187 ARG A CA 1
ATOM 1462 C C . ARG A 1 187 ? -3.469 24.5 -1.199 1 83.88 187 ARG A C 1
ATOM 1464 O O . ARG A 1 187 ? -3.598 25.078 -0.122 1 83.88 187 ARG A O 1
ATOM 1471 N N . TYR A 1 188 ? -2.965 23.375 -1.385 1 86.5 188 TYR A N 1
ATOM 1472 C CA . TYR A 1 188 ? -2.373 22.688 -0.24 1 86.5 188 TYR A CA 1
ATOM 1473 C C . TYR A 1 188 ? -1.259 23.516 0.378 1 86.5 188 TYR A C 1
ATOM 1475 O O . TYR A 1 188 ? -1.252 23.766 1.588 1 86.5 188 TYR A O 1
ATOM 1483 N N . GLY A 1 189 ? -0.347 23.969 -0.448 1 86.38 189 GLY A N 1
ATOM 1484 C CA . GLY A 1 189 ? 0.754 24.781 0.036 1 86.38 189 GLY A CA 1
ATOM 1485 C C . GLY A 1 189 ? 0.297 26.047 0.747 1 86.38 189 GLY A C 1
ATOM 1486 O O . GLY A 1 189 ? 0.808 26.391 1.816 1 86.38 189 GLY A O 1
ATOM 1487 N N . ALA A 1 190 ? -0.68 26.672 0.205 1 86.5 190 ALA A N 1
ATOM 1488 C CA . ALA A 1 190 ? -1.202 27.922 0.769 1 86.5 190 ALA A CA 1
ATOM 1489 C C . ALA A 1 190 ? -1.856 27.672 2.125 1 86.5 190 ALA A C 1
ATOM 1491 O O . ALA A 1 190 ? -1.654 28.438 3.066 1 86.5 190 ALA A O 1
ATOM 1492 N N . SER A 1 191 ? -2.584 26.625 2.199 1 87.19 191 SER A N 1
ATOM 1493 C CA . SER A 1 191 ? -3.262 26.281 3.449 1 87.19 191 SER A CA 1
ATOM 1494 C C . SER A 1 191 ? -2.26 25.922 4.539 1 87.19 191 SER A C 1
ATOM 1496 O O . SER A 1 191 ? -2.385 26.375 5.68 1 87.19 191 SER A O 1
ATOM 1498 N N . LEU A 1 192 ? -1.342 25.156 4.156 1 89.06 192 LEU A N 1
ATOM 1499 C CA . LEU A 1 192 ? -0.339 24.719 5.121 1 89.06 192 LEU A CA 1
ATOM 1500 C C . LEU A 1 192 ? 0.477 25.906 5.621 1 89.06 192 LEU A C 1
ATOM 1502 O O . LEU A 1 192 ? 0.791 26 6.812 1 89.06 192 LEU A O 1
ATOM 1506 N N . ALA A 1 193 ? 0.757 26.797 4.773 1 89.44 193 ALA A N 1
ATOM 1507 C CA . ALA A 1 193 ? 1.534 27.984 5.129 1 89.44 193 ALA A CA 1
ATOM 1508 C C . ALA A 1 193 ? 0.812 28.812 6.188 1 89.44 193 ALA A C 1
ATOM 1510 O O . ALA A 1 193 ? 1.45 29.422 7.051 1 89.44 193 ALA A O 1
ATOM 1511 N N . LYS A 1 194 ? -0.454 28.797 6.16 1 89.19 194 LYS A N 1
ATOM 1512 C CA . LYS A 1 194 ? -1.249 29.578 7.098 1 89.19 194 LYS A CA 1
ATOM 1513 C C . LYS A 1 194 ? -1.341 28.891 8.453 1 89.19 194 LYS A C 1
ATOM 1515 O O . LYS A 1 194 ? -1.6 29.531 9.469 1 89.19 194 LYS A O 1
ATOM 1520 N N . LEU A 1 195 ? -1.085 27.641 8.43 1 89.56 195 LEU A N 1
ATOM 1521 C CA . LEU A 1 195 ? -1.33 26.844 9.633 1 89.56 195 LEU A CA 1
ATOM 1522 C C . LEU A 1 195 ? -0.047 26.672 10.438 1 89.56 195 LEU A C 1
ATOM 1524 O O . LEU A 1 195 ? -0.087 26.578 11.664 1 89.56 195 LEU A O 1
ATOM 1528 N N . ILE A 1 196 ? 1.019 26.656 9.742 1 91.81 196 ILE A N 1
ATOM 1529 C CA . ILE A 1 196 ? 2.232 26.234 10.43 1 91.81 196 ILE A CA 1
ATOM 1530 C C . ILE A 1 196 ? 2.928 27.438 11.047 1 91.81 196 ILE A C 1
ATOM 1532 O O . ILE A 1 196 ? 2.809 28.562 10.539 1 91.81 196 ILE A O 1
ATOM 1536 N N . ASP A 1 197 ? 3.518 27.203 12.188 1 94.44 197 ASP A N 1
ATOM 1537 C CA . ASP A 1 197 ? 4.484 28.125 12.797 1 94.44 197 ASP A CA 1
ATOM 1538 C C . ASP A 1 197 ? 5.902 27.812 12.328 1 94.44 197 ASP A C 1
ATOM 1540 O O . ASP A 1 197 ? 6.445 26.75 12.625 1 94.44 197 ASP A O 1
ATOM 1544 N N . PRO A 1 198 ? 6.516 28.734 11.602 1 94.75 198 PRO A N 1
ATOM 1545 C CA . PRO A 1 198 ? 7.836 28.469 11.031 1 94.75 198 PRO A CA 1
ATOM 1546 C C . PRO A 1 198 ? 8.898 28.172 12.094 1 94.75 198 PRO A C 1
ATOM 1548 O O . PRO A 1 198 ? 9.922 27.562 11.797 1 94.75 198 PRO A O 1
ATOM 1551 N N . ASP A 1 199 ? 8.727 28.625 13.289 1 96.31 199 ASP A N 1
ATOM 1552 C CA . ASP A 1 199 ? 9.672 28.344 14.367 1 96.31 199 ASP A CA 1
ATOM 1553 C C . ASP A 1 199 ? 9.586 26.875 14.789 1 96.31 199 ASP A C 1
ATOM 1555 O O . ASP A 1 199 ? 10.602 26.266 15.133 1 96.31 199 ASP A O 1
ATOM 1559 N N . THR A 1 200 ? 8.398 26.359 14.727 1 95.94 200 THR A N 1
ATOM 1560 C CA . THR A 1 200 ? 8.156 24.969 15.094 1 95.94 200 THR A CA 1
ATOM 1561 C C . THR A 1 200 ? 8.477 24.031 13.93 1 95.94 200 THR A C 1
ATOM 1563 O O . THR A 1 200 ? 8.953 22.922 14.133 1 95.94 200 THR A O 1
ATOM 1566 N N . PHE A 1 201 ? 8.203 24.547 12.727 1 97.25 201 PHE A N 1
ATOM 1567 C CA . PHE A 1 201 ? 8.383 23.734 11.523 1 97.25 201 PHE A CA 1
ATOM 1568 C C . PHE A 1 201 ? 9.281 24.453 10.523 1 97.25 201 PHE A C 1
ATOM 1570 O O . PHE A 1 201 ? 8.859 24.75 9.406 1 97.25 201 PHE A O 1
ATOM 1577 N N . PRO A 1 202 ? 10.5 24.625 10.867 1 97.06 202 PRO A N 1
ATOM 1578 C CA . PRO A 1 202 ? 11.375 25.406 9.992 1 97.06 202 PRO A CA 1
ATOM 1579 C C . PRO A 1 202 ? 11.633 24.734 8.648 1 97.06 202 PRO A C 1
ATOM 1581 O O . PRO A 1 202 ? 11.695 25.422 7.617 1 97.06 202 PRO A O 1
ATOM 1584 N N . GLU A 1 203 ? 11.805 23.469 8.633 1 96.94 203 GLU A N 1
ATOM 1585 C CA . GLU A 1 203 ? 12.07 22.781 7.367 1 96.94 203 GLU A CA 1
ATOM 1586 C C . GLU A 1 203 ? 10.852 22.859 6.441 1 96.94 203 GLU A C 1
ATOM 1588 O O . GLU A 1 203 ? 10.992 23.094 5.242 1 96.94 203 GLU A O 1
ATOM 1593 N N . VAL A 1 204 ? 9.656 22.641 6.988 1 96.38 204 VAL A N 1
ATOM 1594 C CA . VAL A 1 204 ? 8.43 22.703 6.199 1 96.38 204 VAL A CA 1
ATOM 1595 C C . VAL A 1 204 ? 8.242 24.125 5.656 1 96.38 204 VAL A C 1
ATOM 1597 O O . VAL A 1 204 ? 7.855 24.297 4.5 1 96.38 204 VAL A O 1
ATOM 1600 N N . ALA A 1 205 ? 8.523 25.094 6.496 1 95.75 205 ALA A N 1
ATOM 1601 C CA . ALA A 1 205 ? 8.406 26.484 6.078 1 95.75 205 ALA A CA 1
ATOM 1602 C C . ALA A 1 205 ? 9.336 26.781 4.902 1 95.75 205 ALA A C 1
ATOM 1604 O O . ALA A 1 205 ? 8.938 27.453 3.945 1 95.75 205 ALA A O 1
ATOM 1605 N N . GLU A 1 206 ? 10.531 26.266 5 1 95.06 206 GLU A N 1
ATOM 1606 C CA . GLU A 1 206 ? 11.492 26.484 3.924 1 95.06 206 GLU A CA 1
ATOM 1607 C C . GLU A 1 206 ? 11.055 25.766 2.646 1 95.06 206 GLU A C 1
ATOM 1609 O O . GLU A 1 206 ? 11.227 26.297 1.546 1 95.06 206 GLU A O 1
ATOM 1614 N N . MET A 1 207 ? 10.523 24.594 2.816 1 92.81 207 MET A N 1
ATOM 1615 C CA . MET A 1 207 ? 10.008 23.844 1.681 1 92.81 207 MET A CA 1
ATOM 1616 C C . MET A 1 207 ? 8.906 24.609 0.963 1 92.81 207 MET A C 1
ATOM 1618 O O . MET A 1 207 ? 8.906 24.703 -0.265 1 92.81 207 MET A O 1
ATOM 1622 N N . LEU A 1 208 ? 7.953 25.141 1.695 1 90.88 208 LEU A N 1
ATOM 1623 C CA . LEU A 1 208 ? 6.848 25.922 1.142 1 90.88 208 LEU A CA 1
ATOM 1624 C C . LEU A 1 208 ? 7.363 27.172 0.433 1 90.88 208 LEU A C 1
ATOM 1626 O O . LEU A 1 208 ? 6.879 27.516 -0.646 1 90.88 208 LEU A O 1
ATOM 1630 N N . ALA A 1 209 ? 8.328 27.766 0.977 1 89.69 209 ALA A N 1
ATOM 1631 C CA . ALA A 1 209 ? 8.906 28.984 0.422 1 89.69 209 ALA A CA 1
ATOM 1632 C C . ALA A 1 209 ? 9.625 28.703 -0.895 1 89.69 209 ALA A C 1
ATOM 1634 O O . ALA A 1 209 ? 9.703 29.578 -1.765 1 89.69 209 ALA A O 1
ATOM 1635 N N . ALA A 1 210 ? 10.094 27.484 -1.074 1 87.44 210 ALA A N 1
ATOM 1636 C CA . ALA A 1 210 ? 10.852 27.109 -2.266 1 87.44 210 ALA A CA 1
ATOM 1637 C C . ALA A 1 210 ? 9.914 26.844 -3.445 1 87.44 210 ALA A C 1
ATOM 1639 O O . ALA A 1 210 ? 10.375 26.641 -4.574 1 87.44 210 ALA A O 1
ATOM 1640 N N . GLY A 1 211 ? 8.688 26.797 -3.273 1 78 211 GLY A N 1
ATOM 1641 C CA . GLY A 1 211 ? 7.707 26.703 -4.34 1 78 211 GLY A CA 1
ATOM 1642 C C . GLY A 1 211 ? 7.516 25.281 -4.852 1 78 211 GLY A C 1
ATOM 1643 O O . GLY A 1 211 ? 7.234 25.078 -6.031 1 78 211 GLY A O 1
ATOM 1644 N N . LEU A 1 212 ? 7.844 24.281 -4.156 1 71.75 212 LEU A N 1
ATOM 1645 C CA . LEU A 1 212 ? 7.73 22.875 -4.559 1 71.75 212 LEU A CA 1
ATOM 1646 C C . LEU A 1 212 ? 6.324 22.578 -5.059 1 71.75 212 LEU A C 1
ATOM 1648 O O . LEU A 1 212 ? 6.148 21.75 -5.969 1 71.75 212 LEU A O 1
ATOM 1652 N N . PHE A 1 213 ? 5.43 23.188 -4.652 1 66.25 213 PHE A N 1
ATOM 1653 C CA . PHE A 1 213 ? 4.055 22.812 -4.961 1 66.25 213 PHE A CA 1
ATOM 1654 C C . PHE A 1 213 ? 3.49 23.688 -6.066 1 66.25 213 PHE A C 1
ATOM 1656 O O . PHE A 1 213 ? 2.309 23.594 -6.406 1 66.25 213 PHE A O 1
ATOM 1663 N N . GLU A 1 214 ? 4.32 24.5 -6.672 1 62.09 214 GLU A N 1
ATOM 1664 C CA . GLU A 1 214 ? 3.834 25.406 -7.711 1 62.09 214 GLU A CA 1
ATOM 1665 C C . GLU A 1 214 ? 3.857 24.734 -9.078 1 62.09 214 GLU A C 1
ATOM 1667 O O . GLU A 1 214 ? 3.07 25.078 -9.961 1 62.09 214 GLU A O 1
ATOM 1672 N N . ALA A 1 215 ? 4.828 23.828 -9.398 1 57.19 215 ALA A N 1
ATOM 1673 C CA . ALA A 1 215 ? 4.98 23.438 -10.789 1 57.19 215 ALA A CA 1
ATOM 1674 C C . ALA A 1 215 ? 5.055 21.906 -10.922 1 57.19 215 ALA A C 1
ATOM 1676 O O . ALA A 1 215 ? 6.145 21.328 -10.891 1 57.19 215 ALA A O 1
ATOM 1677 N N . SER A 1 216 ? 4.086 21.203 -10.32 1 59.72 216 SER A N 1
ATOM 1678 C CA . SER A 1 216 ? 4.301 19.781 -10.547 1 59.72 216 SER A CA 1
ATOM 1679 C C . SER A 1 216 ? 3.584 19.297 -11.805 1 59.72 216 SER A C 1
ATOM 1681 O O . SER A 1 216 ? 2.406 19.609 -12.008 1 59.72 216 SER A O 1
ATOM 1683 N N . PRO A 1 217 ? 4.426 18.906 -12.852 1 58.84 217 PRO A N 1
ATOM 1684 C CA . PRO A 1 217 ? 3.686 18.328 -13.977 1 58.84 217 PRO A CA 1
ATOM 1685 C C . PRO A 1 217 ? 2.729 17.234 -13.547 1 58.84 217 PRO A C 1
ATOM 1687 O O . PRO A 1 217 ? 3.006 16.5 -12.586 1 58.84 217 PRO A O 1
ATOM 1690 N N . GLY A 1 218 ? 1.411 17.438 -13.742 1 63.09 218 GLY A N 1
ATOM 1691 C CA . GLY A 1 218 ? 0.435 16.391 -13.508 1 63.09 218 GLY A CA 1
ATOM 1692 C C . GLY A 1 218 ? 0.896 15.023 -13.992 1 63.09 218 GLY A C 1
ATOM 1693 O O . GLY A 1 218 ? 1.979 14.898 -14.562 1 63.09 218 GLY A O 1
ATOM 1694 N N . PRO A 1 219 ? 0.154 14.031 -13.57 1 63.56 219 PRO A N 1
ATOM 1695 C CA . PRO A 1 219 ? 0.497 12.672 -14.008 1 63.56 219 PRO A CA 1
ATOM 1696 C C . PRO A 1 219 ? 0.5 12.531 -15.523 1 63.56 219 PRO A C 1
ATOM 1698 O O . PRO A 1 219 ? -0.325 13.141 -16.219 1 63.56 219 PRO A O 1
ATOM 1701 N N . GLY A 1 220 ? 1.614 12.258 -16.141 1 69.44 220 GLY A N 1
ATOM 1702 C CA . GLY A 1 220 ? 1.649 11.984 -17.578 1 69.44 220 GLY A CA 1
ATOM 1703 C C . GLY A 1 220 ? 0.622 10.953 -18 1 69.44 220 GLY A C 1
ATOM 1704 O O . GLY A 1 220 ? -0.175 10.484 -17.188 1 69.44 220 GLY A O 1
ATOM 1705 N N . GLU A 1 221 ? 0.434 10.719 -19.312 1 81.94 221 GLU A N 1
ATOM 1706 C CA . GLU A 1 221 ? -0.526 9.812 -19.922 1 81.94 221 GLU A CA 1
ATOM 1707 C C . GLU A 1 221 ? -0.228 8.359 -19.562 1 81.94 221 GLU A C 1
ATOM 1709 O O . GLU A 1 221 ? -1.144 7.582 -19.281 1 81.94 221 GLU A O 1
ATOM 1714 N N . ASP A 1 222 ? 1.017 8.039 -19.406 1 93.06 222 ASP A N 1
ATOM 1715 C CA . ASP A 1 222 ? 1.427 6.684 -19.047 1 93.06 222 ASP A CA 1
ATOM 1716 C C . ASP A 1 222 ? 1.756 6.594 -17.547 1 93.06 222 ASP A C 1
ATOM 1718 O O . ASP A 1 222 ? 2.744 7.168 -17.094 1 93.06 222 ASP A O 1
ATOM 1722 N N . PRO A 1 223 ? 0.946 5.836 -16.828 1 93.44 223 PRO A N 1
ATOM 1723 C CA . PRO A 1 223 ? 1.176 5.746 -15.383 1 93.44 223 PRO A CA 1
ATOM 1724 C C . PRO A 1 223 ? 2.564 5.215 -15.039 1 93.44 223 PRO A C 1
ATOM 1726 O O . PRO A 1 223 ? 3.092 5.504 -13.961 1 93.44 223 PRO A O 1
ATOM 1729 N N . ALA A 1 224 ? 3.125 4.434 -15.969 1 95.25 224 ALA A N 1
ATOM 1730 C CA . ALA A 1 224 ? 4.438 3.84 -15.727 1 95.25 224 ALA A CA 1
ATOM 1731 C C . ALA A 1 224 ? 5.543 4.883 -15.859 1 95.25 224 ALA A C 1
ATOM 1733 O O . ALA A 1 224 ? 6.688 4.637 -15.469 1 95.25 224 ALA A O 1
ATOM 1734 N N . GLU A 1 225 ? 5.184 6.039 -16.391 1 94.31 225 GLU A N 1
ATOM 1735 C CA . GLU A 1 225 ? 6.168 7.098 -16.578 1 94.31 225 GLU A CA 1
ATOM 1736 C C . GLU A 1 225 ? 5.93 8.258 -15.625 1 94.31 225 GLU A C 1
ATOM 1738 O O . GLU A 1 225 ? 6.574 9.305 -15.734 1 94.31 225 GLU A O 1
ATOM 1743 N N . ASP A 1 226 ? 4.957 8.125 -14.75 1 92.69 226 ASP A N 1
ATOM 1744 C CA . ASP A 1 226 ? 4.723 9.125 -13.711 1 92.69 226 ASP A CA 1
ATOM 1745 C C . ASP A 1 226 ? 6.008 9.43 -12.945 1 92.69 226 ASP A C 1
ATOM 1747 O O . ASP A 1 226 ? 6.676 8.516 -12.453 1 92.69 226 ASP A O 1
ATOM 1751 N N . PRO A 1 227 ? 6.359 10.648 -12.797 1 91.12 227 PRO A N 1
ATOM 1752 C CA . PRO A 1 227 ? 7.656 11 -12.219 1 91.12 227 PRO A CA 1
ATOM 1753 C C . PRO A 1 227 ? 7.801 10.539 -10.766 1 91.12 227 PRO A C 1
ATOM 1755 O O . PRO A 1 227 ? 8.883 10.109 -10.352 1 91.12 227 PRO A O 1
ATOM 1758 N N . ASP A 1 228 ? 6.746 10.648 -10.031 1 91.12 228 ASP A N 1
ATOM 1759 C CA . ASP A 1 228 ? 6.805 10.195 -8.648 1 91.12 228 ASP A CA 1
ATOM 1760 C C . ASP A 1 228 ? 7.02 8.688 -8.578 1 91.12 228 ASP A C 1
ATOM 1762 O O . ASP A 1 228 ? 7.809 8.203 -7.758 1 91.12 228 ASP A O 1
ATOM 1766 N N . PHE A 1 229 ? 6.32 7.98 -9.477 1 95.25 229 PHE A N 1
ATOM 1767 C CA . PHE A 1 229 ? 6.469 6.531 -9.523 1 95.25 229 PHE A CA 1
ATOM 1768 C C . PHE A 1 229 ? 7.887 6.141 -9.938 1 95.25 229 PHE A C 1
ATOM 1770 O O . PHE A 1 229 ? 8.508 5.289 -9.305 1 95.25 229 PHE A O 1
ATOM 1777 N N . THR A 1 230 ? 8.383 6.77 -10.992 1 96.31 230 THR A N 1
ATOM 1778 C CA . THR A 1 230 ? 9.695 6.402 -11.508 1 96.31 230 THR A CA 1
ATOM 1779 C C . THR A 1 230 ? 10.789 6.77 -10.516 1 96.31 230 THR A C 1
ATOM 1781 O O . THR A 1 230 ? 11.805 6.074 -10.422 1 96.31 230 THR A O 1
ATOM 1784 N N . PHE A 1 231 ? 10.594 7.863 -9.797 1 95.5 231 PHE A N 1
ATOM 1785 C CA . PHE A 1 231 ? 11.57 8.227 -8.773 1 95.5 231 PHE A CA 1
ATOM 1786 C C . PHE A 1 231 ? 11.703 7.125 -7.73 1 95.5 231 PHE A C 1
ATOM 1788 O O . PHE A 1 231 ? 12.805 6.676 -7.43 1 95.5 231 PHE A O 1
ATOM 1795 N N . GLY A 1 232 ? 10.555 6.668 -7.141 1 97.69 232 GLY A N 1
ATOM 1796 C CA . GLY A 1 232 ? 10.578 5.598 -6.152 1 97.69 232 GLY A CA 1
ATOM 1797 C C . GLY A 1 232 ? 11.133 4.297 -6.699 1 97.69 232 GLY A C 1
ATOM 1798 O O . GLY A 1 232 ? 11.906 3.613 -6.023 1 97.69 232 GLY A O 1
ATOM 1799 N N . LEU A 1 233 ? 10.727 3.982 -7.926 1 98.19 233 LEU A N 1
ATOM 1800 C CA . LEU A 1 233 ? 11.219 2.779 -8.594 1 98.19 233 LEU A CA 1
ATOM 1801 C C . LEU A 1 233 ? 12.742 2.809 -8.719 1 98.19 233 LEU A C 1
ATOM 1803 O O . LEU A 1 233 ? 13.414 1.826 -8.398 1 98.19 233 LEU A O 1
ATOM 1807 N N . ASP A 1 234 ? 13.289 3.932 -9.109 1 97.75 234 ASP A N 1
ATOM 1808 C CA . ASP A 1 234 ? 14.727 4.082 -9.289 1 97.75 234 ASP A CA 1
ATOM 1809 C C . ASP A 1 234 ? 15.469 3.912 -7.965 1 97.75 234 ASP A C 1
ATOM 1811 O O . ASP A 1 234 ? 16.531 3.287 -7.918 1 97.75 234 ASP A O 1
ATOM 1815 N N . ARG A 1 235 ? 14.891 4.43 -6.902 1 97.62 235 ARG A N 1
ATOM 1816 C CA . ARG A 1 235 ? 15.531 4.293 -5.598 1 97.62 235 ARG A CA 1
ATOM 1817 C C . ARG A 1 235 ? 15.578 2.832 -5.16 1 97.62 235 ARG A C 1
ATOM 1819 O O . ARG A 1 235 ? 16.609 2.363 -4.66 1 97.62 235 ARG A O 1
ATOM 1826 N N . ILE A 1 236 ? 14.508 2.107 -5.344 1 98.25 236 ILE A N 1
ATOM 1827 C CA . ILE A 1 236 ? 14.453 0.702 -4.957 1 98.25 236 ILE A CA 1
ATOM 1828 C C . ILE A 1 236 ? 15.469 -0.096 -5.766 1 98.25 236 ILE A C 1
ATOM 1830 O O . ILE A 1 236 ? 16.25 -0.872 -5.203 1 98.25 236 ILE A O 1
ATOM 1834 N N . LEU A 1 237 ? 15.469 0.15 -7.09 1 98.06 237 LEU A N 1
ATOM 1835 C CA . LEU A 1 237 ? 16.375 -0.588 -7.961 1 98.06 237 LEU A CA 1
ATOM 1836 C C . LEU A 1 237 ? 17.828 -0.258 -7.633 1 98.06 237 LEU A C 1
ATOM 1838 O O . LEU A 1 237 ? 18.688 -1.142 -7.648 1 98.06 237 LEU A O 1
ATOM 1842 N N . ASP A 1 238 ? 18.125 1.032 -7.34 1 97.12 238 ASP A N 1
ATOM 1843 C CA . ASP A 1 238 ? 19.469 1.417 -6.91 1 97.12 238 ASP A CA 1
ATOM 1844 C C . ASP A 1 238 ? 19.875 0.674 -5.637 1 97.12 238 ASP A C 1
ATOM 1846 O O . ASP A 1 238 ? 21.031 0.283 -5.48 1 97.12 238 ASP A O 1
ATOM 1850 N N . GLY A 1 239 ? 18.922 0.521 -4.754 1 97.44 239 GLY A N 1
ATOM 1851 C CA . GLY A 1 239 ? 19.188 -0.213 -3.527 1 97.44 239 GLY A CA 1
ATOM 1852 C C . GLY A 1 239 ? 19.484 -1.684 -3.762 1 97.44 239 GLY A C 1
ATOM 1853 O O . GLY A 1 239 ? 20.328 -2.27 -3.09 1 97.44 239 GLY A O 1
ATOM 1854 N N . VAL A 1 240 ? 18.75 -2.281 -4.676 1 95.88 240 VAL A N 1
ATOM 1855 C CA . VAL A 1 240 ? 19 -3.672 -5.039 1 95.88 240 VAL A CA 1
ATOM 1856 C C . VAL A 1 240 ? 20.391 -3.803 -5.66 1 95.88 240 VAL A C 1
ATOM 1858 O O . VAL A 1 240 ? 21.125 -4.762 -5.383 1 95.88 240 VAL A O 1
ATOM 1861 N N . ALA A 1 241 ? 20.766 -2.828 -6.473 1 94.19 241 ALA A N 1
ATOM 1862 C CA . ALA A 1 241 ? 22.078 -2.832 -7.109 1 94.19 241 ALA A CA 1
ATOM 1863 C C . ALA A 1 241 ? 23.188 -2.787 -6.07 1 94.19 241 ALA A C 1
ATOM 1865 O O . ALA A 1 241 ? 24.266 -3.373 -6.27 1 94.19 241 ALA A O 1
ATOM 1866 N N . ALA A 1 242 ? 22.953 -2.146 -4.977 1 91.19 242 ALA A N 1
ATOM 1867 C CA . ALA A 1 242 ? 23.938 -2.025 -3.914 1 91.19 242 ALA A CA 1
ATOM 1868 C C . ALA A 1 242 ? 24.141 -3.355 -3.195 1 91.19 242 ALA A C 1
ATOM 1870 O O . ALA A 1 242 ? 25.141 -3.547 -2.494 1 91.19 242 ALA A O 1
ATOM 1871 N N . LEU A 1 243 ? 23.172 -4.227 -3.305 1 87.25 243 LEU A N 1
ATOM 1872 C CA . LEU A 1 243 ? 23.234 -5.547 -2.689 1 87.25 243 LEU A CA 1
ATOM 1873 C C . LEU A 1 243 ? 24.031 -6.512 -3.555 1 87.25 243 LEU A C 1
ATOM 1875 O O . LEU A 1 243 ? 24.484 -7.559 -3.078 1 87.25 243 LEU A O 1
ATOM 1879 N N . THR A 1 244 ? 24.156 -6.207 -4.805 1 80.69 244 THR A N 1
ATOM 1880 C CA . THR A 1 244 ? 24.781 -7.117 -5.754 1 80.69 244 THR A CA 1
ATOM 1881 C C . THR A 1 244 ? 26.25 -6.738 -5.977 1 80.69 244 THR A C 1
ATOM 1883 O O . THR A 1 244 ? 27.094 -7.609 -6.191 1 80.69 244 THR A O 1
ATOM 1886 N N . MET B 1 1 ? -9.188 42.344 -0.027 1 28.12 1 MET B N 1
ATOM 1887 C CA . MET B 1 1 ? -8.156 41.312 0.08 1 28.12 1 MET B CA 1
ATOM 1888 C C . MET B 1 1 ? -8.594 40.188 1.024 1 28.12 1 MET B C 1
ATOM 1890 O O . MET B 1 1 ? -8.375 40.281 2.234 1 28.12 1 MET B O 1
ATOM 1894 N N . ASP B 1 2 ? -9.797 39.75 1.129 1 38.09 2 ASP B N 1
ATOM 1895 C CA . ASP B 1 2 ? -10.664 39.031 2.055 1 38.09 2 ASP B CA 1
ATOM 1896 C C . ASP B 1 2 ? -10.031 37.688 2.465 1 38.09 2 ASP B C 1
ATOM 1898 O O . ASP B 1 2 ? -9.828 36.812 1.626 1 38.09 2 ASP B O 1
ATOM 1902 N N . GLY B 1 3 ? -8.906 37.562 3.238 1 44.09 3 GLY B N 1
ATOM 1903 C CA . GLY B 1 3 ? -8.016 36.5 3.719 1 44.09 3 GLY B CA 1
ATOM 1904 C C . GLY B 1 3 ? -8.719 35.188 3.92 1 44.09 3 GLY B C 1
ATOM 1905 O O . GLY B 1 3 ? -9.633 35.062 4.738 1 44.09 3 GLY B O 1
ATOM 1906 N N . GLU B 1 4 ? -8.938 34.406 2.973 1 54.5 4 GLU B N 1
ATOM 1907 C CA . GLU B 1 4 ? -9.672 33.156 2.904 1 54.5 4 GLU B CA 1
ATOM 1908 C C . GLU B 1 4 ? -9.422 32.312 4.148 1 54.5 4 GLU B C 1
ATOM 1910 O O . GLU B 1 4 ? -8.281 31.984 4.465 1 54.5 4 GLU B O 1
ATOM 1915 N N . ALA B 1 5 ? -10.273 32.344 5.211 1 66.94 5 ALA B N 1
ATOM 1916 C CA . ALA B 1 5 ? -10.391 31.688 6.523 1 66.94 5 ALA B CA 1
ATOM 1917 C C . ALA B 1 5 ? -10.039 30.203 6.445 1 66.94 5 ALA B C 1
ATOM 1919 O O . ALA B 1 5 ? -10.242 29.578 5.41 1 66.94 5 ALA B O 1
ATOM 1920 N N . VAL B 1 6 ? -9.055 29.812 7.184 1 77.5 6 VAL B N 1
ATOM 1921 C CA . VAL B 1 6 ? -8.766 28.391 7.355 1 77.5 6 VAL B CA 1
ATOM 1922 C C . VAL B 1 6 ? -10.07 27.609 7.438 1 77.5 6 VAL B C 1
ATOM 1924 O O . VAL B 1 6 ? -10.953 27.938 8.227 1 77.5 6 VAL B O 1
ATOM 1927 N N . PRO B 1 7 ? -10.18 26.703 6.453 1 81.75 7 PRO B N 1
ATOM 1928 C CA . PRO B 1 7 ? -11.398 25.891 6.504 1 81.75 7 PRO B CA 1
ATOM 1929 C C . PRO B 1 7 ? -11.648 25.297 7.883 1 81.75 7 PRO B C 1
ATOM 1931 O O . PRO B 1 7 ? -10.703 24.969 8.602 1 81.75 7 PRO B O 1
ATOM 1934 N N . ALA B 1 8 ? -12.93 25.188 8.281 1 80.69 8 ALA B N 1
ATOM 1935 C CA . ALA B 1 8 ? -13.344 24.703 9.594 1 80.69 8 ALA B CA 1
ATOM 1936 C C . ALA B 1 8 ? -12.68 23.375 9.922 1 80.69 8 ALA B C 1
ATOM 1938 O O . ALA B 1 8 ? -12.289 23.125 11.07 1 80.69 8 ALA B O 1
ATOM 1939 N N . ARG B 1 9 ? -12.539 22.484 8.914 1 83.06 9 ARG B N 1
ATOM 1940 C CA . ARG B 1 9 ? -11.93 21.172 9.117 1 83.06 9 ARG B CA 1
ATOM 1941 C C . ARG B 1 9 ? -10.484 21.312 9.586 1 83.06 9 ARG B C 1
ATOM 1943 O O . ARG B 1 9 ? -10.023 20.547 10.438 1 83.06 9 ARG B O 1
ATOM 1950 N N . LEU B 1 10 ? -9.812 22.234 9 1 85.88 10 LEU B N 1
ATOM 1951 C CA . LEU B 1 10 ? -8.414 22.453 9.367 1 85.88 10 LEU B CA 1
ATOM 1952 C C . LEU B 1 10 ? -8.305 23.094 10.742 1 85.88 10 LEU B C 1
ATOM 1954 O O . LEU B 1 10 ? -7.383 22.797 11.5 1 85.88 10 LEU B O 1
ATOM 1958 N N . ARG B 1 11 ? -9.258 23.953 11.062 1 81.5 11 ARG B N 1
ATOM 1959 C CA . ARG B 1 11 ? -9.273 24.578 12.383 1 81.5 11 ARG B CA 1
ATOM 1960 C C . ARG B 1 11 ? -9.469 23.531 13.477 1 81.5 11 ARG B C 1
ATOM 1962 O O . ARG B 1 11 ? -8.797 23.578 14.508 1 81.5 11 ARG B O 1
ATOM 1969 N N . ARG B 1 12 ? -10.344 22.641 13.219 1 81.56 12 ARG B N 1
ATOM 1970 C CA . ARG B 1 12 ? -10.555 21.547 14.164 1 81.56 12 ARG B CA 1
ATOM 1971 C C . ARG B 1 12 ? -9.297 20.688 14.297 1 81.56 12 ARG B C 1
ATOM 1973 O O . ARG B 1 12 ? -8.898 20.328 15.406 1 81.56 12 ARG B O 1
ATOM 1980 N N . LEU B 1 13 ? -8.703 20.406 13.125 1 86.81 13 LEU B N 1
ATOM 1981 C CA . LEU B 1 13 ? -7.527 19.547 13.062 1 86.81 13 LEU B CA 1
ATOM 1982 C C . LEU B 1 13 ? -6.363 20.156 13.828 1 86.81 13 LEU B C 1
ATOM 1984 O O . LEU B 1 13 ? -5.617 19.453 14.508 1 86.81 13 LEU B O 1
ATOM 1988 N N . TRP B 1 14 ? -6.285 21.484 13.852 1 87.56 14 TRP B N 1
ATOM 1989 C CA . TRP B 1 14 ? -5.16 22.188 14.461 1 87.56 14 TRP B CA 1
ATOM 1990 C C . TRP B 1 14 ? -5.566 22.812 15.789 1 87.56 14 TRP B C 1
ATOM 1992 O O . TRP B 1 14 ? -4.762 23.484 16.438 1 87.56 14 TRP B O 1
ATOM 2002 N N . ARG B 1 15 ? -6.891 22.594 16.25 1 82.56 15 ARG B N 1
ATOM 2003 C CA . ARG B 1 15 ? -7.449 23.109 17.5 1 82.56 15 ARG B CA 1
ATOM 2004 C C . ARG B 1 15 ? -7.316 24.641 17.562 1 82.56 15 ARG B C 1
ATOM 2006 O O . ARG B 1 15 ? -6.906 25.188 18.594 1 82.56 15 ARG B O 1
ATOM 2013 N N . VAL B 1 16 ? -7.465 25.203 16.406 1 76.06 16 VAL B N 1
ATOM 2014 C CA . VAL B 1 16 ? -7.473 26.656 16.375 1 76.06 16 VAL B CA 1
ATOM 2015 C C . VAL B 1 16 ? -8.711 27.188 17.094 1 76.06 16 VAL B C 1
ATOM 2017 O O . VAL B 1 16 ? -9.836 26.828 16.75 1 76.06 16 VAL B O 1
ATOM 2020 N N . PRO B 1 17 ? -8.477 27.859 18.203 1 69 17 PRO B N 1
ATOM 2021 C CA . PRO B 1 17 ? -9.602 28.344 19 1 69 17 PRO B CA 1
ATOM 2022 C C . PRO B 1 17 ? -10.57 29.219 18.203 1 69 17 PRO B C 1
ATOM 2024 O O . PRO B 1 17 ? -10.148 29.953 17.312 1 69 17 PRO B O 1
ATOM 2027 N N . VAL B 1 18 ? -11.781 28.859 18.094 1 58.28 18 VAL B N 1
ATOM 2028 C CA . VAL B 1 18 ? -12.789 29.734 17.5 1 58.28 18 VAL B CA 1
ATOM 2029 C C . VAL B 1 18 ? -13.125 30.859 18.5 1 58.28 18 VAL B C 1
ATOM 2031 O O . VAL B 1 18 ? -13.219 30.625 19.703 1 58.28 18 VAL B O 1
ATOM 2034 N N . THR B 1 19 ? -12.617 32.062 18.281 1 50.44 19 THR B N 1
ATOM 2035 C CA . THR B 1 19 ? -12.992 33.156 19.141 1 50.44 19 THR B CA 1
ATOM 2036 C C . THR B 1 19 ? -14.477 33.094 19.5 1 50.44 19 THR B C 1
ATOM 2038 O O . THR B 1 19 ? -15.32 33.562 18.719 1 50.44 19 THR B O 1
ATOM 2041 N N . SER B 1 20 ? -15.094 32.094 19.562 1 48.47 20 SER B N 1
ATOM 2042 C CA . SER B 1 20 ? -16.484 32.344 19.922 1 48.47 20 SER B CA 1
ATOM 2043 C C . SER B 1 20 ? -16.594 33.188 21.203 1 48.47 20 SER B C 1
ATOM 2045 O O . SER B 1 20 ? -15.883 32.906 22.172 1 48.47 20 SER B O 1
ATOM 2047 N N . ARG B 1 21 ? -16.906 34.469 21.203 1 45.12 21 ARG B N 1
ATOM 2048 C CA . ARG B 1 21 ? -17.234 35.406 22.281 1 45.12 21 ARG B CA 1
ATOM 2049 C C . ARG B 1 21 ? -17.781 34.656 23.5 1 45.12 21 ARG B C 1
ATOM 2051 O O . ARG B 1 21 ? -17.938 35.219 24.578 1 45.12 21 ARG B O 1
ATOM 2058 N N . LEU B 1 22 ? -18.812 33.812 23.25 1 42.91 22 LEU B N 1
ATOM 2059 C CA . LEU B 1 22 ? -19.688 33.594 24.391 1 42.91 22 LEU B CA 1
ATOM 2060 C C . LEU B 1 22 ? -19.031 32.719 25.438 1 42.91 22 LEU B C 1
ATOM 2062 O O . LEU B 1 22 ? -18.781 33.156 26.562 1 42.91 22 LEU B O 1
ATOM 2066 N N . GLY B 1 23 ? -19.812 31.547 25.984 1 41.75 23 GLY B N 1
ATOM 2067 C CA . GLY B 1 23 ? -19.984 30.953 27.312 1 41.75 23 GLY B CA 1
ATOM 2068 C C . GLY B 1 23 ? -18.828 30.031 27.688 1 41.75 23 GLY B C 1
ATOM 2069 O O . GLY B 1 23 ? -17.859 29.906 26.938 1 41.75 23 GLY B O 1
ATOM 2070 N N . ARG B 1 24 ? -19.125 29.016 28.641 1 47.56 24 ARG B N 1
ATOM 2071 C CA . ARG B 1 24 ? -18.469 28.094 29.562 1 47.56 24 ARG B CA 1
ATOM 2072 C C . ARG B 1 24 ? -17.578 27.109 28.812 1 47.56 24 ARG B C 1
ATOM 2074 O O . ARG B 1 24 ? -17.969 26.578 27.781 1 47.56 24 ARG B O 1
ATOM 2081 N N . PRO B 1 25 ? -16.344 27.031 29.109 1 49.12 25 PRO B N 1
ATOM 2082 C CA . PRO B 1 25 ? -15.414 26.047 28.547 1 49.12 25 PRO B CA 1
ATOM 2083 C C . PRO B 1 25 ? -16.109 24.75 28.172 1 49.12 25 PRO B C 1
ATOM 2085 O O . PRO B 1 25 ? -16.922 24.234 28.938 1 49.12 25 PRO B O 1
ATOM 2088 N N . ALA B 1 26 ? -16.422 24.469 26.922 1 54.19 26 ALA B N 1
ATOM 2089 C CA . ALA B 1 26 ? -17.156 23.297 26.469 1 54.19 26 ALA B CA 1
ATOM 2090 C C . ALA B 1 26 ? -16.672 22.047 27.172 1 54.19 26 ALA B C 1
ATOM 2092 O O . ALA B 1 26 ? -15.477 21.812 27.312 1 54.19 26 ALA B O 1
ATOM 2093 N N . GLU B 1 27 ? -17.469 21.484 28.031 1 58.38 27 GLU B N 1
ATOM 2094 C CA . GLU B 1 27 ? -17.266 20.234 28.781 1 58.38 27 GLU B CA 1
ATOM 2095 C C . GLU B 1 27 ? -16.625 19.172 27.906 1 58.38 27 GLU B C 1
ATOM 2097 O O . GLU B 1 27 ? -15.82 18.359 28.375 1 58.38 27 GLU B O 1
ATOM 2102 N N . LEU B 1 28 ? -16.859 19.188 26.562 1 64.88 28 LEU B N 1
ATOM 2103 C CA . LEU B 1 28 ? -16.297 18.234 25.609 1 64.88 28 LEU B CA 1
ATOM 2104 C C . LEU B 1 28 ? -15.414 18.953 24.594 1 64.88 28 LEU B C 1
ATOM 2106 O O . LEU B 1 28 ? -15.742 20.047 24.125 1 64.88 28 LEU B O 1
ATOM 2110 N N . ASP B 1 29 ? -14.195 18.469 24.484 1 83.5 29 ASP B N 1
ATOM 2111 C CA . ASP B 1 29 ? -13.383 19.047 23.422 1 83.5 29 ASP B CA 1
ATOM 2112 C C . ASP B 1 29 ? -13.047 18 22.359 1 83.5 29 ASP B C 1
ATOM 2114 O O . ASP B 1 29 ? -13.367 16.828 22.516 1 83.5 29 ASP B O 1
ATOM 2118 N N . VAL B 1 30 ? -12.539 18.359 21.266 1 87.12 30 VAL B N 1
ATOM 2119 C CA . VAL B 1 30 ? -12.242 17.562 20.094 1 87.12 30 VAL B CA 1
ATOM 2120 C C . VAL B 1 30 ? -11.359 16.375 20.484 1 87.12 30 VAL B C 1
ATOM 2122 O O . VAL B 1 30 ? -11.594 15.25 20.031 1 87.12 30 VAL B O 1
ATOM 2125 N N . ASP B 1 31 ? -10.484 16.547 21.438 1 90.94 31 ASP B N 1
ATOM 2126 C CA . ASP B 1 31 ? -9.531 15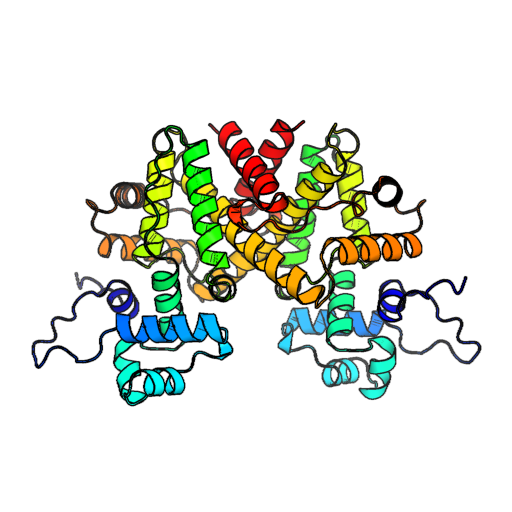.5 21.797 1 90.94 31 ASP B CA 1
ATOM 2127 C C . ASP B 1 31 ? -10.211 14.359 22.547 1 90.94 31 ASP B C 1
ATOM 2129 O O . ASP B 1 31 ? -9.859 13.188 22.359 1 90.94 31 ASP B O 1
ATOM 2133 N N . GLN B 1 32 ? -11.172 14.688 23.344 1 91.31 32 GLN B N 1
ATOM 2134 C CA . GLN B 1 32 ? -11.906 13.656 24.062 1 91.31 32 GLN B CA 1
ATOM 2135 C C . GLN B 1 32 ? -12.68 12.758 23.109 1 91.31 32 GLN B C 1
ATOM 2137 O O . GLN B 1 32 ? -12.672 11.531 23.25 1 91.31 32 GLN B O 1
ATOM 2142 N N . VAL B 1 33 ? -13.312 13.43 22.203 1 93.19 33 VAL B N 1
ATOM 2143 C CA . VAL B 1 33 ? -14.094 12.688 21.219 1 93.19 33 VAL B CA 1
ATOM 2144 C C . VAL B 1 33 ? -13.164 11.82 20.375 1 93.19 33 VAL B C 1
ATOM 2146 O O . VAL B 1 33 ? -13.438 10.633 20.156 1 93.19 33 VAL B O 1
ATOM 2149 N N . VAL B 1 34 ? -12.094 12.367 19.938 1 95.44 34 VAL B N 1
ATOM 2150 C CA . VAL B 1 34 ? -11.148 11.68 19.062 1 95.44 34 VAL B CA 1
ATOM 2151 C C . VAL B 1 34 ? -10.5 10.516 19.797 1 95.44 34 VAL B C 1
ATOM 2153 O O . VAL B 1 34 ? -10.344 9.43 19.25 1 95.44 34 VAL B O 1
ATOM 2156 N N . HIS B 1 35 ? -10.164 10.742 21.047 1 96.06 35 HIS B N 1
ATOM 2157 C CA . HIS B 1 35 ? -9.57 9.688 21.844 1 96.06 35 HIS B CA 1
ATOM 2158 C C . HIS B 1 35 ? -10.508 8.492 21.984 1 96.06 35 HIS B C 1
ATOM 2160 O O . HIS B 1 35 ? -10.094 7.344 21.812 1 96.06 35 HIS B O 1
ATOM 2166 N N . ALA B 1 36 ? -11.719 8.789 22.234 1 96.19 36 ALA B N 1
ATOM 2167 C CA . ALA B 1 36 ? -12.719 7.727 22.359 1 96.19 36 ALA B CA 1
ATOM 2168 C C . ALA B 1 36 ? -12.883 6.973 21.047 1 96.19 36 ALA B C 1
ATOM 2170 O O . ALA B 1 36 ? -13 5.746 21.031 1 96.19 36 ALA B O 1
ATOM 2171 N N . ALA B 1 37 ? -12.898 7.719 20 1 97.5 37 ALA B N 1
ATOM 2172 C CA . ALA B 1 37 ? -13.047 7.117 18.672 1 97.5 37 ALA B CA 1
ATOM 2173 C C . ALA B 1 37 ? -11.859 6.215 18.344 1 97.5 37 ALA B C 1
ATOM 2175 O O . ALA B 1 37 ? -12.031 5.121 17.797 1 97.5 37 ALA B O 1
ATOM 2176 N N . VAL B 1 38 ? -10.633 6.613 18.656 1 97.94 38 VAL B N 1
ATOM 2177 C CA . VAL B 1 38 ? -9.422 5.836 18.422 1 97.94 38 VAL B CA 1
ATOM 2178 C C . VAL B 1 38 ? -9.469 4.551 19.234 1 97.94 38 VAL B C 1
ATOM 2180 O O . VAL B 1 38 ? -9.133 3.475 18.734 1 97.94 38 VAL B O 1
ATOM 2183 N N . ASP B 1 39 ? -9.945 4.668 20.484 1 97.12 39 ASP B N 1
ATOM 2184 C CA . ASP B 1 39 ? -10.078 3.492 21.344 1 97.12 39 ASP B CA 1
ATOM 2185 C C . ASP B 1 39 ? -11.039 2.475 20.734 1 97.12 39 ASP B C 1
ATOM 2187 O O . ASP B 1 39 ? -10.766 1.273 20.734 1 97.12 39 ASP B O 1
ATOM 2191 N N . LEU B 1 40 ? -12.125 2.959 20.25 1 97.06 40 LEU B N 1
ATOM 2192 C CA . LEU B 1 40 ? -13.109 2.09 19.609 1 97.06 40 LEU B CA 1
ATOM 2193 C C . LEU B 1 40 ? -12.516 1.431 18.359 1 97.06 40 LEU B C 1
ATOM 2195 O O . LEU B 1 40 ? -12.727 0.237 18.141 1 97.06 40 LEU B O 1
ATOM 2199 N N . ALA B 1 41 ? -11.797 2.209 17.578 1 97.75 41 ALA B N 1
ATOM 2200 C CA . ALA B 1 41 ? -11.18 1.679 16.375 1 97.75 41 ALA B CA 1
ATOM 2201 C C . ALA B 1 41 ? -10.141 0.617 16.703 1 97.75 41 ALA B C 1
ATOM 2203 O O . ALA B 1 41 ? -10.031 -0.396 16.016 1 97.75 41 ALA B O 1
ATOM 2204 N N . ASP B 1 42 ? -9.375 0.859 17.766 1 97.06 42 ASP B N 1
ATOM 2205 C CA . ASP B 1 42 ? -8.344 -0.085 18.188 1 97.06 42 ASP B CA 1
ATOM 2206 C C . ASP B 1 42 ? -8.969 -1.406 18.641 1 97.06 42 ASP B C 1
ATOM 2208 O O . ASP B 1 42 ? -8.383 -2.473 18.422 1 97.06 42 ASP B O 1
ATOM 2212 N N . GLN B 1 43 ? -10.156 -1.335 19.172 1 95.25 43 GLN B N 1
ATOM 2213 C CA . GLN B 1 43 ? -10.805 -2.516 19.734 1 95.25 43 GLN B CA 1
ATOM 2214 C C . GLN B 1 43 ? -11.672 -3.223 18.703 1 95.25 43 GLN B C 1
ATOM 2216 O O . GLN B 1 43 ? -11.727 -4.453 18.672 1 95.25 43 GLN B O 1
ATOM 2221 N N . HIS B 1 44 ? -12.305 -2.406 17.812 1 94.88 44 HIS B N 1
ATOM 2222 C CA . HIS B 1 44 ? -13.359 -2.998 16.984 1 94.88 44 HIS B CA 1
ATOM 2223 C C . HIS B 1 44 ? -13.148 -2.691 15.508 1 94.88 44 HIS B C 1
ATOM 2225 O O . HIS B 1 44 ? -13.961 -3.08 14.672 1 94.88 44 HIS B O 1
ATOM 2231 N N . GLY B 1 45 ? -12.062 -2.053 15.188 1 95.06 45 GLY B N 1
ATOM 2232 C CA . GLY B 1 45 ? -11.883 -1.616 13.812 1 95.06 45 GLY B CA 1
ATOM 2233 C C . GLY B 1 45 ? -12.711 -0.392 13.469 1 95.06 45 GLY B C 1
ATOM 2234 O O . GLY B 1 45 ? -13.492 0.094 14.289 1 95.06 45 GLY B O 1
ATOM 2235 N N . LEU B 1 46 ? -12.609 0.064 12.258 1 95.12 46 LEU B N 1
ATOM 2236 C CA . LEU B 1 46 ? -13.258 1.296 11.82 1 95.12 46 LEU B CA 1
ATOM 2237 C C . LEU B 1 46 ? -14.773 1.132 11.789 1 95.12 46 LEU B C 1
ATOM 2239 O O . LEU B 1 46 ? -15.508 2.096 12.008 1 95.12 46 LEU B O 1
ATOM 2243 N N . LEU B 1 47 ? -15.164 -0.041 11.492 1 92 47 LEU B N 1
ATOM 2244 C CA . LEU B 1 47 ? -16.594 -0.31 11.445 1 92 47 LEU B CA 1
ATOM 2245 C C . LEU B 1 47 ? -17.234 -0.127 12.82 1 92 47 LEU B C 1
ATOM 2247 O O . LEU B 1 47 ? -18.422 0.14 12.93 1 92 47 LEU B O 1
ATOM 2251 N N . GLY B 1 48 ? -16.438 -0.231 13.82 1 94.38 48 GLY B N 1
ATOM 2252 C CA . GLY B 1 48 ? -16.922 -0.07 15.18 1 94.38 48 GLY B CA 1
ATOM 2253 C C . GLY B 1 48 ? -17.031 1.382 15.609 1 94.38 48 GLY B C 1
ATOM 2254 O O . GLY B 1 48 ? -17.531 1.681 16.688 1 94.38 48 GLY B O 1
ATOM 2255 N N . VAL B 1 49 ? -16.578 2.279 14.797 1 96.25 49 VAL B N 1
ATOM 2256 C CA . VAL B 1 49 ? -16.562 3.699 15.141 1 96.25 49 VAL B CA 1
ATOM 2257 C C . VAL B 1 49 ? -17.812 4.375 14.578 1 96.25 49 VAL B C 1
ATOM 2259 O O . VAL B 1 49 ? -17.891 4.648 13.383 1 96.25 49 VAL B O 1
ATOM 2262 N N . THR B 1 50 ? -18.781 4.602 15.453 1 94.19 50 THR B N 1
ATOM 2263 C CA . THR B 1 50 ? -19.969 5.371 15.102 1 94.19 50 THR B CA 1
ATOM 2264 C C . THR B 1 50 ? -20.219 6.484 16.109 1 94.19 50 THR B C 1
ATOM 2266 O O . THR B 1 50 ? -19.812 6.375 17.266 1 94.19 50 THR B O 1
ATOM 2269 N N . LEU B 1 51 ? -20.844 7.492 15.594 1 92.5 51 LEU B N 1
ATOM 2270 C CA . LEU B 1 51 ? -21.078 8.641 16.453 1 92.5 51 LEU B CA 1
ATOM 2271 C C . LEU B 1 51 ? -21.938 8.25 17.656 1 92.5 51 LEU B C 1
ATOM 2273 O O . LEU B 1 51 ? -21.656 8.641 18.781 1 92.5 51 LEU B O 1
ATOM 2277 N N . PRO B 1 52 ? -22.969 7.391 17.484 1 93.31 52 PRO B N 1
ATOM 2278 C CA . PRO B 1 52 ? -23.766 6.965 18.641 1 93.31 52 PRO B CA 1
ATOM 2279 C C . PRO B 1 52 ? -22.938 6.195 19.672 1 93.31 52 PRO B C 1
ATOM 2281 O O . PRO B 1 52 ? -23.094 6.414 20.875 1 93.31 52 PRO B O 1
ATOM 2284 N N . LYS B 1 53 ? -22.062 5.363 19.297 1 94.88 53 LYS B N 1
ATOM 2285 C CA . LYS B 1 53 ? -21.234 4.59 20.203 1 94.88 53 LYS B CA 1
ATOM 2286 C C . LYS B 1 53 ? -20.266 5.496 20.969 1 94.88 53 LYS B C 1
ATOM 2288 O O . LYS B 1 53 ? -20.047 5.316 22.172 1 94.88 53 LYS B O 1
ATOM 2293 N N . ILE B 1 54 ? -19.672 6.414 20.25 1 95.25 54 ILE B N 1
ATOM 2294 C CA . ILE B 1 54 ? -18.75 7.363 20.875 1 95.25 54 ILE B CA 1
ATOM 2295 C C . ILE B 1 54 ? -19.5 8.188 21.922 1 95.25 54 ILE B C 1
ATOM 2297 O O . ILE B 1 54 ? -19 8.383 23.031 1 95.25 54 ILE B O 1
ATOM 2301 N N . ALA B 1 55 ? -20.672 8.672 21.547 1 93.56 55 ALA B N 1
ATOM 2302 C CA . ALA B 1 55 ? -21.5 9.461 22.453 1 93.56 55 ALA B CA 1
ATOM 2303 C C . ALA B 1 55 ? -21.828 8.68 23.719 1 93.56 55 ALA B C 1
ATOM 2305 O O . ALA B 1 55 ? -21.703 9.203 24.828 1 93.56 55 ALA B O 1
ATOM 2306 N N . LYS B 1 56 ? -22.172 7.465 23.516 1 93.88 56 LYS B N 1
ATOM 2307 C CA . LYS B 1 56 ? -22.484 6.59 24.641 1 93.88 56 LYS B CA 1
ATOM 2308 C C . LYS B 1 56 ? -21.281 6.422 25.562 1 93.88 56 LYS B C 1
ATOM 2310 O O . LYS B 1 56 ? -21.422 6.52 26.781 1 93.88 56 LYS B O 1
ATOM 2315 N N . GLU B 1 57 ? -20.172 6.211 24.984 1 92.56 57 GLU B N 1
ATOM 2316 C CA . GLU B 1 57 ? -18.938 6.027 25.75 1 92.56 57 GLU B CA 1
ATOM 2317 C C . GLU B 1 57 ? -18.609 7.273 26.562 1 92.56 57 GLU B C 1
ATOM 2319 O O . GLU B 1 57 ? -18.094 7.172 27.688 1 92.56 57 GLU B O 1
ATOM 2324 N N . LEU B 1 58 ? -18.875 8.461 26.062 1 92.81 58 LEU B N 1
ATOM 2325 C CA . LEU B 1 58 ? -18.5 9.727 26.688 1 92.81 58 LEU B CA 1
ATOM 2326 C C . LEU B 1 58 ? -19.625 10.266 27.547 1 92.81 58 LEU B C 1
ATOM 2328 O O . LEU B 1 58 ? -19.422 11.203 28.328 1 92.81 58 LEU B O 1
ATOM 2332 N N . GLY B 1 59 ? -20.781 9.672 27.438 1 91.69 59 GLY B N 1
ATOM 2333 C CA . GLY B 1 59 ? -21.922 10.133 28.203 1 91.69 59 GLY B CA 1
ATOM 2334 C C . GLY B 1 59 ? -22.578 11.383 27.641 1 91.69 59 GLY B C 1
ATOM 2335 O O . GLY B 1 59 ? -23 12.258 28.391 1 91.69 59 GLY B O 1
ATOM 2336 N N . PHE B 1 60 ? -22.531 11.539 26.391 1 91 60 PHE B N 1
ATOM 2337 C CA . PHE B 1 60 ? -23.125 12.672 25.703 1 91 60 PHE B CA 1
ATOM 2338 C C . PHE B 1 60 ? -24.125 12.195 24.656 1 91 60 PHE B C 1
ATOM 2340 O O . PHE B 1 60 ? -24.266 10.992 24.422 1 91 60 PHE B O 1
ATOM 2347 N N . THR B 1 61 ? -24.891 13.18 24.062 1 88.06 61 THR B N 1
ATOM 2348 C CA . THR B 1 61 ? -25.766 12.859 22.953 1 88.06 61 THR B CA 1
ATOM 2349 C C . THR B 1 61 ? -25.016 12.898 21.625 1 88.06 61 THR B C 1
ATOM 2351 O O . THR B 1 61 ? -24.016 13.609 21.5 1 88.06 61 THR B O 1
ATOM 2354 N N . THR B 1 62 ? -25.484 12.172 20.625 1 89.12 62 THR B N 1
ATOM 2355 C CA . THR B 1 62 ? -24.875 12.125 19.297 1 89.12 62 THR B CA 1
ATOM 2356 C C . THR B 1 62 ? -24.828 13.516 18.672 1 89.12 62 THR B C 1
ATOM 2358 O O . THR B 1 62 ? -23.828 13.891 18.047 1 89.12 62 THR B O 1
ATOM 2361 N N . MET B 1 63 ? -25.844 14.242 18.906 1 85.69 63 MET B N 1
ATOM 2362 C CA . MET B 1 63 ? -25.969 15.57 18.312 1 85.69 63 MET B CA 1
ATOM 2363 C C . MET B 1 63 ? -24.859 16.484 18.797 1 85.69 63 MET B C 1
ATOM 2365 O O . MET B 1 63 ? -24.344 17.312 18.047 1 85.69 63 MET B O 1
ATOM 2369 N N . SER B 1 64 ? -24.516 16.375 20.031 1 85.62 64 SER B N 1
ATOM 2370 C CA . SER B 1 64 ? -23.484 17.219 20.625 1 85.62 64 SER B CA 1
ATOM 2371 C C . SER B 1 64 ? -22.125 16.953 20 1 85.62 64 SER B C 1
ATOM 2373 O O . SER B 1 64 ? -21.266 17.828 19.984 1 85.62 64 SER B O 1
ATOM 2375 N N . LEU B 1 65 ? -21.922 15.773 19.391 1 88.12 65 LEU B N 1
ATOM 2376 C CA . LEU B 1 65 ? -20.609 15.398 18.875 1 88.12 65 LEU B CA 1
ATOM 2377 C C . LEU B 1 65 ? -20.359 16.031 17.516 1 88.12 65 LEU B C 1
ATOM 2379 O O . LEU B 1 65 ? -19.219 16.344 17.156 1 88.12 65 LEU B O 1
ATOM 2383 N N . TYR B 1 66 ? -21.391 16.25 16.719 1 84.62 66 TYR B N 1
ATOM 2384 C CA . TYR B 1 66 ? -21.266 16.797 15.375 1 84.62 66 TYR B CA 1
ATOM 2385 C C . TYR B 1 66 ? -20.625 18.188 15.414 1 84.62 66 TYR B C 1
ATOM 2387 O O . TYR B 1 66 ? -19.922 18.578 14.484 1 84.62 66 TYR B O 1
ATOM 2395 N N . ARG B 1 67 ? -20.812 18.859 16.422 1 81.69 67 ARG B N 1
ATOM 2396 C CA . ARG B 1 67 ? -20.234 20.188 16.562 1 81.69 67 ARG B CA 1
ATOM 2397 C C . ARG B 1 67 ? -18.719 20.125 16.703 1 81.69 67 ARG B C 1
ATOM 2399 O O . ARG B 1 67 ? -18.016 21.062 16.328 1 81.69 67 ARG B O 1
ATOM 2406 N N . TYR B 1 68 ? -18.281 18.953 17.109 1 85.31 68 TYR B N 1
ATOM 2407 C CA . TYR B 1 68 ? -16.859 18.828 17.406 1 85.31 68 TYR B CA 1
ATOM 2408 C C . TYR B 1 68 ? -16.125 18.172 16.25 1 85.31 68 TYR B C 1
ATOM 2410 O O . TYR B 1 68 ? -14.945 18.453 16.016 1 85.31 68 TYR B O 1
ATOM 2418 N N . VAL B 1 69 ? -16.828 17.312 15.5 1 87.88 69 VAL B N 1
ATOM 2419 C CA . VAL B 1 69 ? -16.047 16.5 14.57 1 87.88 69 VAL B CA 1
ATOM 2420 C C . VAL B 1 69 ? -16.578 16.703 13.148 1 87.88 69 VAL B C 1
ATOM 2422 O O . VAL B 1 69 ? -15.953 16.266 12.18 1 87.88 69 VAL B O 1
ATOM 2425 N N . GLY B 1 70 ? -17.609 17.422 12.953 1 84.88 70 GLY B N 1
ATOM 2426 C CA . GLY B 1 70 ? -18.141 17.703 11.633 1 84.88 70 GLY B CA 1
ATOM 2427 C C . GLY B 1 70 ? -18.797 16.484 10.984 1 84.88 70 GLY B C 1
ATOM 2428 O O . GLY B 1 70 ? -19.969 16.203 11.219 1 84.88 70 GLY B O 1
ATOM 2429 N N . SER B 1 71 ? -18.031 15.711 10.219 1 87.19 71 SER B N 1
ATOM 2430 C CA . SER B 1 71 ? -18.516 14.523 9.531 1 87.19 71 SER B CA 1
ATOM 2431 C C . SER B 1 71 ? -17.719 13.289 9.93 1 87.19 71 SER B C 1
ATOM 2433 O O . SER B 1 71 ? -16.688 13.406 10.602 1 87.19 71 SER B O 1
ATOM 2435 N N . LYS B 1 72 ? -18.234 12.188 9.547 1 88.94 72 LYS B N 1
ATOM 2436 C CA . LYS B 1 72 ? -17.516 10.945 9.82 1 88.94 72 LYS B CA 1
ATOM 2437 C C . LYS B 1 72 ? -16.141 10.953 9.156 1 88.94 72 LYS B C 1
ATOM 2439 O O . LYS B 1 72 ? -15.156 10.5 9.742 1 88.94 72 LYS B O 1
ATOM 2444 N N . ASP B 1 73 ? -16.094 11.484 7.996 1 89.69 73 ASP B N 1
ATOM 2445 C CA . ASP B 1 73 ? -14.828 11.578 7.285 1 89.69 73 ASP B CA 1
ATOM 2446 C C . ASP B 1 73 ? -13.859 12.5 8.008 1 89.69 73 ASP B C 1
ATOM 2448 O O . ASP B 1 73 ? -12.664 12.203 8.109 1 89.69 73 ASP B O 1
ATOM 2452 N N . GLU B 1 74 ? -14.383 13.586 8.469 1 91.44 74 GLU B N 1
ATOM 2453 C CA . GLU B 1 74 ? -13.539 14.516 9.227 1 91.44 74 GLU B CA 1
ATOM 2454 C C . GLU B 1 74 ? -13.062 13.883 10.531 1 91.44 74 GLU B C 1
ATOM 2456 O O . GLU B 1 74 ? -11.922 14.102 10.945 1 91.44 74 GLU B O 1
ATOM 2461 N N . LEU B 1 75 ? -13.953 13.125 11.141 1 94.44 75 LEU B N 1
ATOM 2462 C CA . LEU B 1 75 ? -13.562 12.406 12.352 1 94.44 75 LEU B CA 1
ATOM 2463 C C . LEU B 1 75 ? -12.398 11.461 12.07 1 94.44 75 LEU B C 1
ATOM 2465 O O . LEU B 1 75 ? -11.453 11.383 12.852 1 94.44 75 LEU B O 1
ATOM 2469 N N . PHE B 1 76 ? -12.406 10.766 10.961 1 95.62 76 PHE B N 1
ATOM 2470 C CA . PHE B 1 76 ? -11.344 9.828 10.609 1 95.62 76 PHE B CA 1
ATOM 2471 C C . PHE B 1 76 ? -10.016 10.555 10.414 1 95.62 76 PHE B C 1
ATOM 2473 O O . PHE B 1 76 ? -8.961 10.039 10.789 1 95.62 76 PHE B O 1
ATOM 2480 N N . VAL B 1 77 ? -10.086 11.719 9.844 1 94.5 77 VAL B N 1
ATOM 2481 C CA . VAL B 1 77 ? -8.883 12.523 9.656 1 94.5 77 VAL B CA 1
ATOM 2482 C C . VAL B 1 77 ? -8.328 12.938 11.023 1 94.5 77 VAL B C 1
ATOM 2484 O O . VAL B 1 77 ? -7.117 12.852 11.258 1 94.5 77 VAL B O 1
ATOM 2487 N N . LEU B 1 78 ? -9.242 13.328 11.883 1 95.31 78 LEU B N 1
ATOM 2488 C CA . LEU B 1 78 ? -8.852 13.695 13.234 1 95.31 78 LEU B CA 1
ATOM 2489 C C . LEU B 1 78 ? -8.25 12.5 13.969 1 95.31 78 LEU B C 1
ATOM 2491 O O . LEU B 1 78 ? -7.219 12.633 14.633 1 95.31 78 LEU B O 1
ATOM 2495 N N . MET B 1 79 ? -8.852 11.383 13.82 1 97 79 MET B N 1
ATOM 2496 C CA . MET B 1 79 ? -8.383 10.156 14.453 1 97 79 MET B CA 1
ATOM 2497 C C . MET B 1 79 ? -6.984 9.789 13.984 1 97 79 MET B C 1
ATOM 2499 O O . MET B 1 79 ? -6.121 9.438 14.789 1 97 79 MET B O 1
ATOM 2503 N N . GLN B 1 80 ? -6.789 9.852 12.711 1 96.81 80 GLN B N 1
ATOM 2504 C CA . GLN B 1 80 ? -5.504 9.484 12.125 1 96.81 80 GLN B CA 1
ATOM 2505 C C . GLN B 1 80 ? -4.379 10.359 12.664 1 96.81 80 GLN B C 1
ATOM 2507 O O . GLN B 1 80 ? -3.316 9.859 13.039 1 96.81 80 GLN B O 1
ATOM 2512 N N . ASP B 1 81 ? -4.629 11.633 12.688 1 96.94 81 ASP B N 1
ATOM 2513 C CA . ASP B 1 81 ? -3.604 12.555 13.164 1 96.94 81 ASP B CA 1
ATOM 2514 C C . ASP B 1 81 ? -3.328 12.344 14.656 1 96.94 81 ASP B C 1
ATOM 2516 O O . ASP B 1 81 ? -2.178 12.406 15.094 1 96.94 81 ASP B O 1
ATOM 2520 N N . PHE B 1 82 ? -4.359 12.117 15.352 1 96.06 82 PHE B N 1
ATOM 2521 C CA . PHE B 1 82 ? -4.215 11.852 16.781 1 96.06 82 PHE B CA 1
ATOM 2522 C C . PHE B 1 82 ? -3.441 10.562 17.016 1 96.06 82 PHE B C 1
ATOM 2524 O O . PHE B 1 82 ? -2.514 10.523 17.828 1 96.06 82 PHE B O 1
ATOM 2531 N N . ALA B 1 83 ? -3.762 9.539 16.312 1 97.31 83 ALA B N 1
ATOM 2532 C CA . ALA B 1 83 ? -3.217 8.203 16.531 1 97.31 83 ALA B CA 1
ATOM 2533 C C . ALA B 1 83 ? -1.736 8.148 16.156 1 97.31 83 ALA B C 1
ATOM 2535 O O . ALA B 1 83 ? -0.951 7.469 16.828 1 97.31 83 ALA B O 1
ATOM 2536 N N . ILE B 1 84 ? -1.353 8.789 15.078 1 97.19 84 ILE B N 1
ATOM 2537 C CA . ILE B 1 84 ? 0.056 8.766 14.703 1 97.19 84 ILE B CA 1
ATOM 2538 C C . ILE B 1 84 ? 0.885 9.5 15.758 1 97.19 84 ILE B C 1
ATOM 2540 O O . ILE B 1 84 ? 2.055 9.172 15.969 1 97.19 84 ILE B O 1
ATOM 2544 N N . GLY B 1 85 ? 0.281 10.547 16.422 1 97.06 85 GLY B N 1
ATOM 2545 C CA . GLY B 1 85 ? 0.982 11.281 17.469 1 97.06 85 GLY B CA 1
ATOM 2546 C C . GLY B 1 85 ? 2.221 12 16.969 1 97.06 85 GLY B C 1
ATOM 2547 O O . GLY B 1 85 ? 2.477 12.031 15.766 1 97.06 85 GLY B O 1
ATOM 2548 N N . ALA B 1 86 ? 2.953 12.57 17.875 1 96.94 86 ALA B N 1
ATOM 2549 C CA . ALA B 1 86 ? 4.203 13.25 17.547 1 96.94 86 ALA B CA 1
ATOM 2550 C C . ALA B 1 86 ? 5.305 12.242 17.219 1 96.94 86 ALA B C 1
ATOM 2552 O O . ALA B 1 86 ? 5.367 11.172 17.828 1 96.94 86 ALA B O 1
ATOM 2553 N N . PRO B 1 87 ? 6.109 12.539 16.219 1 97.56 87 PRO B N 1
ATOM 2554 C CA . PRO B 1 87 ? 7.254 11.656 15.992 1 97.56 87 PRO B CA 1
ATOM 2555 C C . PRO B 1 87 ? 8.234 11.633 17.156 1 97.56 87 PRO B C 1
ATOM 2557 O O . PRO B 1 87 ? 8.297 12.594 17.938 1 97.56 87 PRO B O 1
ATOM 2560 N N . PRO B 1 88 ? 8.953 10.547 17.312 1 96.12 88 PRO B N 1
ATOM 2561 C CA . PRO B 1 88 ? 10.008 10.531 18.328 1 96.12 88 PRO B CA 1
ATOM 2562 C C . PRO B 1 88 ? 11.188 11.438 17.969 1 96.12 88 PRO B C 1
ATOM 2564 O O . PRO B 1 88 ? 11.336 11.828 16.812 1 96.12 88 PRO B O 1
ATOM 2567 N N . GLU B 1 89 ? 11.883 11.766 19.016 1 94.62 89 GLU B N 1
ATOM 2568 C CA . GLU B 1 89 ? 13.164 12.414 18.75 1 94.62 89 GLU B CA 1
ATOM 2569 C C . GLU B 1 89 ? 14.141 11.461 18.062 1 94.62 89 GLU B C 1
ATOM 2571 O O . GLU B 1 89 ? 14.391 10.359 18.562 1 94.62 89 GLU B O 1
ATOM 2576 N N . ILE B 1 90 ? 14.594 11.852 16.922 1 94.94 90 ILE B N 1
ATOM 2577 C CA . ILE B 1 90 ? 15.547 11.039 16.172 1 94.94 90 ILE B CA 1
ATOM 2578 C C . ILE B 1 90 ? 16.969 11.383 16.625 1 94.94 90 ILE B C 1
ATOM 2580 O O . ILE B 1 90 ? 17.406 12.523 16.5 1 94.94 90 ILE B O 1
ATOM 2584 N N . ALA B 1 91 ? 17.672 10.438 17.141 1 89.94 91 ALA B N 1
ATOM 2585 C CA . ALA B 1 91 ? 18.969 10.617 17.797 1 89.94 91 ALA B CA 1
ATOM 2586 C C . ALA B 1 91 ? 20.109 10.328 16.844 1 89.94 91 ALA B C 1
ATOM 2588 O O . ALA B 1 91 ? 21.266 10.68 17.109 1 89.94 91 ALA B O 1
ATOM 2589 N N . ALA B 1 92 ? 19.844 9.789 15.766 1 91 92 ALA B N 1
ATOM 2590 C CA . ALA B 1 92 ? 20.891 9.289 14.867 1 91 92 ALA B CA 1
ATOM 2591 C C . ALA B 1 92 ? 21.766 10.422 14.359 1 91 92 ALA B C 1
ATOM 2593 O O . ALA B 1 92 ? 21.281 11.531 14.102 1 91 92 ALA B O 1
ATOM 2594 N N . ASP B 1 93 ? 23 10.039 14.102 1 89.19 93 ASP B N 1
ATOM 2595 C CA . ASP B 1 93 ? 23.984 11.031 13.688 1 89.19 93 ASP B CA 1
ATOM 2596 C C . ASP B 1 93 ? 23.984 11.227 12.18 1 89.19 93 ASP B C 1
ATOM 2598 O O . ASP B 1 93 ? 24.359 12.289 11.68 1 89.19 93 ASP B O 1
ATOM 2602 N N . ASP B 1 94 ? 23.656 10.156 11.492 1 94.81 94 ASP B N 1
ATOM 2603 C CA . ASP B 1 94 ? 23.641 10.305 10.039 1 94.81 94 ASP B CA 1
ATOM 2604 C C . ASP B 1 94 ? 22.219 10.148 9.5 1 94.81 94 ASP B C 1
ATOM 2606 O O . ASP B 1 94 ? 21.359 9.555 10.148 1 94.81 94 ASP B O 1
ATOM 2610 N N . TRP B 1 95 ? 22.078 10.695 8.352 1 96.94 95 TRP B N 1
ATOM 2611 C CA . TRP B 1 95 ? 20.734 10.797 7.785 1 96.94 95 TRP B CA 1
ATOM 2612 C C . TRP B 1 95 ? 20.156 9.414 7.523 1 96.94 95 TRP B C 1
ATOM 2614 O O . TRP B 1 95 ? 18.953 9.211 7.672 1 96.94 95 TRP B O 1
ATOM 2624 N N . CYS B 1 96 ? 20.922 8.414 7.156 1 97.25 96 CYS B N 1
ATOM 2625 C CA . CYS B 1 96 ? 20.438 7.082 6.824 1 97.25 96 CYS B CA 1
ATOM 2626 C C . CYS B 1 96 ? 19.891 6.379 8.062 1 97.25 96 CYS B C 1
ATOM 2628 O O . CYS B 1 96 ? 18.766 5.863 8.039 1 97.25 96 CYS B O 1
ATOM 2630 N N . ASP B 1 97 ? 20.625 6.438 9.156 1 97.5 97 ASP B N 1
ATOM 2631 C CA . ASP B 1 97 ? 20.156 5.867 10.414 1 97.5 97 ASP B CA 1
ATOM 2632 C C . ASP B 1 97 ? 18.969 6.648 10.961 1 97.5 97 ASP B C 1
ATOM 2634 O O . ASP B 1 97 ? 18.078 6.074 11.594 1 97.5 97 ASP B O 1
ATOM 2638 N N . GLY B 1 98 ? 19.016 7.93 10.734 1 98.31 98 GLY B N 1
ATOM 2639 C CA . GLY B 1 98 ? 17.891 8.75 11.156 1 98.31 98 GLY B CA 1
ATOM 2640 C C . GLY B 1 98 ? 16.594 8.375 10.461 1 98.31 98 GLY B C 1
ATOM 2641 O O . GLY B 1 98 ? 15.555 8.25 11.109 1 98.31 98 GLY B O 1
ATOM 2642 N N . LEU B 1 99 ? 16.641 8.172 9.141 1 98.31 99 LEU B N 1
ATOM 2643 C CA . LEU B 1 99 ? 15.453 7.77 8.398 1 98.31 99 LEU B CA 1
ATOM 2644 C C . LEU B 1 99 ? 15.023 6.355 8.781 1 98.31 99 LEU B C 1
ATOM 2646 O O . LEU B 1 99 ? 13.836 6.043 8.797 1 98.31 99 LEU B O 1
ATOM 2650 N N . ARG B 1 100 ? 15.992 5.512 9.094 1 98.25 100 ARG B N 1
ATOM 2651 C CA . ARG B 1 100 ? 15.672 4.176 9.586 1 98.25 100 ARG B CA 1
ATOM 2652 C C . ARG B 1 100 ? 14.867 4.242 10.875 1 98.25 100 ARG B C 1
ATOM 2654 O O . ARG B 1 100 ? 13.836 3.576 11.008 1 98.25 100 ARG B O 1
ATOM 2661 N N . GLU B 1 101 ? 15.32 5.043 11.805 1 98.19 101 GLU B N 1
ATOM 2662 C CA . GLU B 1 101 ? 14.609 5.234 13.062 1 98.19 101 GLU B CA 1
ATOM 2663 C C . GLU B 1 101 ? 13.219 5.805 12.82 1 98.19 101 GLU B C 1
ATOM 2665 O O . GLU B 1 101 ? 12.25 5.375 13.453 1 98.19 101 GLU B O 1
ATOM 2670 N N . TRP B 1 102 ? 13.156 6.746 11.922 1 98.5 102 TRP B N 1
ATOM 2671 C CA . TRP B 1 102 ? 11.898 7.379 11.539 1 98.5 102 TRP B CA 1
ATOM 2672 C C . TRP B 1 102 ? 10.906 6.352 11.016 1 98.5 102 TRP B C 1
ATOM 2674 O O . TRP B 1 102 ? 9.773 6.266 11.492 1 98.5 102 TRP B O 1
ATOM 2684 N N . ALA B 1 103 ? 11.344 5.527 10.062 1 98.56 103 ALA B N 1
ATOM 2685 C CA . ALA B 1 103 ? 10.5 4.52 9.43 1 98.56 103 ALA B CA 1
ATOM 2686 C C . ALA B 1 103 ? 10.078 3.449 10.43 1 98.56 103 ALA B C 1
ATOM 2688 O O . ALA B 1 103 ? 8.922 3.023 10.445 1 98.56 103 ALA B O 1
ATOM 2689 N N . LYS B 1 104 ? 10.992 3.025 11.273 1 98.12 104 LYS B N 1
ATOM 2690 C CA . LYS B 1 104 ? 10.711 2.004 12.273 1 98.12 104 LYS B CA 1
ATOM 2691 C C . LYS B 1 104 ? 9.703 2.512 13.305 1 98.12 104 LYS B C 1
ATOM 2693 O O . LYS B 1 104 ? 8.836 1.762 13.75 1 98.12 104 LYS B O 1
ATOM 2698 N N . ALA B 1 105 ? 9.836 3.756 13.68 1 98.31 105 ALA B N 1
ATOM 2699 C CA . ALA B 1 105 ? 8.875 4.352 14.602 1 98.31 105 ALA B CA 1
ATOM 2700 C C . ALA B 1 105 ? 7.477 4.387 13.992 1 98.31 105 ALA B C 1
ATOM 2702 O O . ALA B 1 105 ? 6.492 4.043 14.656 1 98.31 105 ALA B O 1
ATOM 2703 N N . GLU B 1 106 ? 7.418 4.82 12.742 1 97.94 106 GLU B N 1
ATOM 2704 C CA . GLU B 1 106 ? 6.125 4.832 12.062 1 97.94 106 GLU B CA 1
ATOM 2705 C C . GLU B 1 106 ? 5.535 3.428 11.977 1 97.94 106 GLU B C 1
ATOM 2707 O O . GLU B 1 106 ? 4.332 3.244 12.164 1 97.94 106 GLU B O 1
ATOM 2712 N N . ARG B 1 107 ? 6.371 2.455 11.695 1 97.56 107 ARG B N 1
ATOM 2713 C CA . ARG B 1 107 ? 5.938 1.064 11.602 1 97.56 107 ARG B CA 1
ATOM 2714 C C . ARG B 1 107 ? 5.32 0.598 12.914 1 97.56 107 ARG B C 1
ATOM 2716 O O . ARG B 1 107 ? 4.273 -0.056 12.922 1 97.56 107 ARG B O 1
ATOM 2723 N N . ARG B 1 108 ? 5.922 0.915 14.016 1 97.44 108 ARG B N 1
ATOM 2724 C CA . ARG B 1 108 ? 5.41 0.524 15.328 1 97.44 108 ARG B CA 1
ATOM 2725 C C . ARG B 1 108 ? 4.043 1.142 15.586 1 97.44 108 ARG B C 1
ATOM 2727 O O . ARG B 1 108 ? 3.143 0.474 16.094 1 97.44 108 ARG B O 1
ATOM 2734 N N . ILE B 1 109 ? 3.85 2.35 15.172 1 97.44 109 ILE B N 1
ATOM 2735 C CA . ILE B 1 109 ? 2.594 3.059 15.391 1 97.44 109 ILE B CA 1
ATOM 2736 C C . ILE B 1 109 ? 1.497 2.455 14.516 1 97.44 109 ILE B C 1
ATOM 2738 O O . ILE B 1 109 ? 0.392 2.184 15 1 97.44 109 ILE B O 1
ATOM 2742 N N . THR B 1 110 ? 1.79 2.248 13.25 1 95.81 110 THR B N 1
ATOM 2743 C CA . THR B 1 110 ? 0.78 1.738 12.328 1 95.81 110 THR B CA 1
ATOM 2744 C C . THR B 1 110 ? 0.392 0.307 12.695 1 95.81 110 THR B C 1
ATOM 2746 O O . THR B 1 110 ? -0.733 -0.122 12.43 1 95.81 110 THR B O 1
ATOM 2749 N N . HIS B 1 111 ? 1.317 -0.4 13.289 1 93.94 111 HIS B N 1
ATOM 2750 C CA . HIS B 1 111 ? 0.992 -1.741 13.766 1 93.94 111 HIS B CA 1
ATOM 2751 C C . HIS B 1 111 ? 0.089 -1.688 14.992 1 93.94 111 HIS B C 1
ATOM 2753 O O . HIS B 1 111 ? -0.76 -2.562 15.18 1 93.94 111 HIS B O 1
ATOM 2759 N N . ARG B 1 112 ? 0.317 -0.712 15.805 1 94.94 112 ARG B N 1
ATOM 2760 C CA . ARG B 1 112 ? -0.508 -0.525 16.984 1 94.94 112 ARG B CA 1
ATOM 2761 C C . ARG B 1 112 ? -1.921 -0.092 16.609 1 94.94 112 ARG B C 1
ATOM 2763 O O . ARG B 1 112 ? -2.887 -0.443 17.297 1 94.94 112 ARG B O 1
ATOM 2770 N N . HIS B 1 113 ? -2.037 0.679 15.539 1 97 113 HIS B N 1
ATOM 2771 C CA . HIS B 1 113 ? -3.309 1.173 15.016 1 97 113 HIS B CA 1
ATOM 2772 C C . HIS B 1 113 ? -3.529 0.718 13.578 1 97 113 HIS B C 1
ATOM 2774 O O . HIS B 1 113 ? -3.541 1.539 12.656 1 97 113 HIS B O 1
ATOM 2780 N N . PRO B 1 114 ? -3.791 -0.529 13.367 1 93.69 114 PRO B N 1
ATOM 2781 C CA . PRO B 1 114 ? -3.811 -1.055 12 1 93.69 114 PRO B CA 1
ATOM 2782 C C . PRO B 1 114 ? -4.922 -0.442 11.148 1 93.69 114 PRO B C 1
ATOM 2784 O O . PRO B 1 114 ? -4.816 -0.416 9.922 1 93.69 114 PRO B O 1
ATOM 2787 N N . TRP B 1 115 ? -6.004 0.087 11.828 1 95.44 115 TRP B N 1
ATOM 2788 C CA . TRP B 1 115 ? -7.105 0.708 11.102 1 95.44 115 TRP B CA 1
ATOM 2789 C C . TRP B 1 115 ? -6.633 1.938 10.336 1 95.44 115 TRP B C 1
ATOM 2791 O O . TRP B 1 115 ? -7.277 2.371 9.375 1 95.44 115 TRP B O 1
ATOM 2801 N N . MET B 1 116 ? -5.496 2.574 10.688 1 96.38 116 MET B N 1
ATOM 2802 C CA . MET B 1 116 ? -4.973 3.766 10.023 1 96.38 116 MET B CA 1
ATOM 2803 C C . MET B 1 116 ? -4.66 3.479 8.562 1 96.38 116 MET B C 1
ATOM 2805 O O . MET B 1 116 ? -4.906 4.316 7.695 1 96.38 116 MET B O 1
ATOM 2809 N N . ALA B 1 117 ? -4.125 2.285 8.305 1 93.06 117 ALA B N 1
ATOM 2810 C CA . ALA B 1 117 ? -3.701 1.926 6.957 1 93.06 117 ALA B CA 1
ATOM 2811 C C . ALA B 1 117 ? -4.906 1.664 6.055 1 93.06 117 ALA B C 1
ATOM 2813 O O . ALA B 1 117 ? -4.77 1.586 4.832 1 93.06 117 ALA B O 1
ATOM 2814 N N . GLN B 1 118 ? -6.105 1.585 6.605 1 91.94 118 GLN B N 1
ATOM 2815 C CA . GLN B 1 118 ? -7.332 1.352 5.855 1 91.94 118 GLN B CA 1
ATOM 2816 C C . GLN B 1 118 ? -7.957 2.668 5.398 1 91.94 118 GLN B C 1
ATOM 2818 O O . GLN B 1 118 ? -8.852 2.676 4.547 1 91.94 118 GLN B O 1
ATOM 2823 N N . LEU B 1 119 ? -7.512 3.752 5.984 1 94.69 119 LEU B N 1
ATOM 2824 C CA . LEU B 1 119 ? -8.023 5.062 5.602 1 94.69 119 LEU B CA 1
ATOM 2825 C C . LEU B 1 119 ? -7.375 5.547 4.312 1 94.69 119 LEU B C 1
ATOM 2827 O O . LEU B 1 119 ? -6.156 5.438 4.148 1 94.69 119 LEU B O 1
ATOM 2831 N N . PRO B 1 120 ? -8.156 6.078 3.414 1 92.75 120 PRO B N 1
ATOM 2832 C CA . PRO B 1 120 ? -7.566 6.605 2.18 1 92.75 120 PRO B CA 1
ATOM 2833 C C . PRO B 1 120 ? -6.676 7.824 2.422 1 92.75 120 PRO B C 1
ATOM 2835 O O . PRO B 1 120 ? -6.957 8.625 3.314 1 92.75 120 PRO B O 1
ATOM 2838 N N . VAL B 1 121 ? -5.652 7.914 1.65 1 93.12 121 VAL B N 1
ATOM 2839 C CA . VAL B 1 121 ? -4.848 9.125 1.583 1 93.12 121 VAL B CA 1
ATOM 2840 C C . VAL B 1 121 ? -5.426 10.078 0.538 1 93.12 121 VAL B C 1
ATOM 2842 O O . VAL B 1 121 ? -5.121 9.961 -0.651 1 93.12 121 VAL B O 1
ATOM 2845 N N . SER B 1 122 ? -6.168 11.047 0.972 1 91 122 SER B N 1
ATOM 2846 C CA . SER B 1 122 ? -6.91 11.891 0.042 1 91 122 SER B CA 1
ATOM 2847 C C . SER B 1 122 ? -6.188 13.211 -0.204 1 91 122 SER B C 1
ATOM 2849 O O . SER B 1 122 ? -6.531 13.945 -1.129 1 91 122 SER B O 1
ATOM 2851 N N . GLU B 1 123 ? -5.234 13.477 0.584 1 88.62 123 GLU B N 1
ATOM 2852 C CA . GLU B 1 123 ? -4.449 14.703 0.479 1 88.62 123 GLU B CA 1
ATOM 2853 C C . GLU B 1 123 ? -3.111 14.57 1.199 1 88.62 123 GLU B C 1
ATOM 2855 O O . GLU B 1 123 ? -2.932 13.664 2.018 1 88.62 123 GLU B O 1
ATOM 2860 N N . PRO B 1 124 ? -2.189 15.359 0.877 1 89.38 124 PRO B N 1
ATOM 2861 C CA . PRO B 1 124 ? -0.939 15.383 1.642 1 89.38 124 PRO B CA 1
ATOM 2862 C C . PRO B 1 124 ? -1.157 15.711 3.117 1 89.38 124 PRO B C 1
ATOM 2864 O O . PRO B 1 124 ? -2.262 16.094 3.512 1 89.38 124 PRO B O 1
ATOM 2867 N N . PRO B 1 125 ? -0.141 15.547 3.908 1 90.88 125 PRO B N 1
ATOM 2868 C CA . PRO B 1 125 ? -0.271 15.773 5.352 1 90.88 125 PRO B CA 1
ATOM 2869 C C . PRO B 1 125 ? -0.804 17.156 5.684 1 90.88 125 PRO B C 1
ATOM 2871 O O . PRO B 1 125 ? -0.219 18.172 5.273 1 90.88 125 PRO B O 1
ATOM 2874 N N . THR B 1 126 ? -1.851 17.203 6.504 1 89.19 126 THR B N 1
ATOM 2875 C CA . THR B 1 126 ? -2.469 18.484 6.836 1 89.19 126 THR B CA 1
ATOM 2876 C C . THR B 1 126 ? -2.607 18.641 8.344 1 89.19 126 THR B C 1
ATOM 2878 O O . THR B 1 126 ? -2.807 19.75 8.844 1 89.19 126 THR B O 1
ATOM 2881 N N . GLY B 1 127 ? -2.561 17.578 9.055 1 94.25 127 GLY B N 1
ATOM 2882 C CA . GLY B 1 127 ? -2.66 17.656 10.5 1 94.25 127 GLY B CA 1
ATOM 2883 C C . GLY B 1 127 ? -1.337 17.969 11.172 1 94.25 127 GLY B C 1
ATOM 2884 O O . GLY B 1 127 ? -0.271 17.719 10.602 1 94.25 127 GLY B O 1
ATOM 2885 N N . PRO B 1 128 ? -1.388 18.531 12.367 1 95.5 128 PRO B N 1
ATOM 2886 C CA . PRO B 1 128 ? -0.168 18.953 13.055 1 95.5 128 PRO B CA 1
ATOM 2887 C C . PRO B 1 128 ? 0.81 17.797 13.289 1 95.5 128 PRO B C 1
ATOM 2889 O O . PRO B 1 128 ? 2.023 17.984 13.164 1 95.5 128 PRO B O 1
ATOM 2892 N N . ASN B 1 129 ? 0.322 16.609 13.625 1 97.44 129 ASN B N 1
ATOM 2893 C CA . ASN B 1 129 ? 1.226 15.492 13.867 1 97.44 129 ASN B CA 1
ATOM 2894 C C . ASN B 1 129 ? 1.805 14.945 12.562 1 97.44 129 ASN B C 1
ATOM 2896 O O . ASN B 1 129 ? 2.99 14.609 12.5 1 97.44 129 ASN B O 1
ATOM 2900 N N . GLN B 1 130 ? 1.002 14.844 11.523 1 96.62 130 GLN B N 1
ATOM 2901 C CA . GLN B 1 130 ? 1.511 14.414 10.227 1 96.62 130 GLN B CA 1
ATOM 2902 C C . GLN B 1 130 ? 2.574 15.375 9.703 1 96.62 130 GLN B C 1
ATOM 2904 O O . GLN B 1 130 ? 3.594 14.945 9.164 1 96.62 130 GLN B O 1
ATOM 2909 N N . VAL B 1 131 ? 2.326 16.641 9.906 1 96.81 131 VAL B N 1
ATOM 2910 C CA . VAL B 1 131 ? 3.281 17.656 9.484 1 96.81 131 VAL B CA 1
ATOM 2911 C C . VAL B 1 131 ? 4.547 17.562 10.336 1 96.81 131 VAL B C 1
ATOM 2913 O O . VAL B 1 131 ? 5.656 17.75 9.828 1 96.81 131 VAL B O 1
ATOM 2916 N N . ALA B 1 132 ? 4.383 17.281 11.617 1 97.94 132 ALA B N 1
ATOM 2917 C CA . ALA B 1 132 ? 5.539 17.094 12.492 1 97.94 132 ALA B CA 1
ATOM 2918 C C . ALA B 1 132 ? 6.398 15.922 12.023 1 97.94 132 ALA B C 1
ATOM 2920 O O . ALA B 1 132 ? 7.629 15.969 12.125 1 97.94 132 ALA B O 1
ATOM 2921 N N . TRP B 1 133 ? 5.777 14.891 11.562 1 98.38 133 TRP B N 1
ATOM 2922 C CA . TRP B 1 133 ? 6.508 13.75 11.016 1 98.38 133 TRP B CA 1
ATOM 2923 C C . TRP B 1 133 ? 7.27 14.141 9.758 1 98.38 133 TRP B C 1
ATOM 2925 O O . TRP B 1 133 ? 8.414 13.734 9.562 1 98.38 133 TRP B O 1
ATOM 2935 N N . LEU B 1 134 ? 6.59 14.898 8.891 1 97.56 134 LEU B N 1
ATOM 2936 C CA . LEU B 1 134 ? 7.258 15.43 7.711 1 97.56 134 LEU B CA 1
ATOM 2937 C C . LEU B 1 134 ? 8.453 16.297 8.102 1 97.56 134 LEU B C 1
ATOM 2939 O O . LEU B 1 134 ? 9.555 16.125 7.566 1 97.56 134 LEU B O 1
ATOM 2943 N N . GLU B 1 135 ? 8.281 17.172 9.07 1 97.75 135 GLU B N 1
ATOM 2944 C CA . GLU B 1 135 ? 9.336 18.031 9.602 1 97.75 135 GLU B CA 1
ATOM 2945 C C . GLU B 1 135 ? 10.516 17.203 10.102 1 97.75 135 GLU B C 1
ATOM 2947 O O . GLU B 1 135 ? 11.672 17.531 9.805 1 97.75 135 GLU B O 1
ATOM 2952 N N . ALA B 1 136 ? 10.219 16.203 10.836 1 98.31 136 ALA B N 1
ATOM 2953 C CA . ALA B 1 136 ? 11.266 15.359 11.414 1 98.31 136 ALA B CA 1
ATOM 2954 C C . ALA B 1 136 ? 12.109 14.695 10.32 1 98.31 136 ALA B C 1
ATOM 2956 O O . ALA B 1 136 ? 13.336 14.664 10.414 1 98.31 136 ALA B O 1
ATOM 2957 N N . ALA B 1 137 ? 11.453 14.164 9.32 1 98.38 137 ALA B N 1
ATOM 2958 C CA . ALA B 1 137 ? 12.18 13.523 8.219 1 98.38 137 ALA B CA 1
ATOM 2959 C C . ALA B 1 137 ? 13.016 14.531 7.445 1 98.38 137 ALA B C 1
ATOM 2961 O O . ALA B 1 137 ? 14.148 14.242 7.059 1 98.38 137 ALA B O 1
ATOM 2962 N N . LEU B 1 138 ? 12.422 15.711 7.203 1 97.25 138 LEU B N 1
ATOM 2963 C CA . LEU B 1 138 ? 13.148 16.75 6.488 1 97.25 138 LEU B CA 1
ATOM 2964 C C . LEU B 1 138 ? 14.383 17.188 7.273 1 97.25 138 LEU B C 1
ATOM 2966 O O . LEU B 1 138 ? 15.43 17.469 6.691 1 97.25 138 LEU B O 1
ATOM 2970 N N . ARG B 1 139 ? 14.242 17.281 8.594 1 97.12 139 ARG B N 1
ATOM 2971 C CA . ARG B 1 139 ? 15.375 17.625 9.445 1 97.12 139 ARG B CA 1
ATOM 2972 C C . ARG B 1 139 ? 16.484 16.578 9.32 1 97.12 139 ARG B C 1
ATOM 2974 O O . ARG B 1 139 ? 17.672 16.922 9.242 1 97.12 139 ARG B O 1
ATOM 2981 N N . VAL B 1 140 ? 16.109 15.375 9.297 1 97.69 140 VAL B N 1
ATOM 2982 C CA . VAL B 1 140 ? 17.062 14.273 9.164 1 97.69 140 VAL B CA 1
ATOM 2983 C C . VAL B 1 140 ? 17.781 14.375 7.824 1 97.69 140 VAL B C 1
ATOM 2985 O O . VAL B 1 140 ? 18.969 14.062 7.727 1 97.69 140 VAL B O 1
ATOM 2988 N N . LEU B 1 141 ? 17.094 14.852 6.758 1 97.38 141 LEU B N 1
ATOM 2989 C CA . LEU B 1 141 ? 17.641 14.875 5.402 1 97.38 141 LEU B CA 1
ATOM 2990 C C . LEU B 1 141 ? 18.422 16.156 5.156 1 97.38 141 LEU B C 1
ATOM 2992 O O . LEU B 1 141 ? 19.016 16.328 4.09 1 97.38 141 LEU B O 1
ATOM 2996 N N . ARG B 1 142 ? 18.422 17.047 6.09 1 94.94 142 ARG B N 1
ATOM 2997 C CA . ARG B 1 142 ? 19 18.375 5.945 1 94.94 142 ARG B CA 1
ATOM 2998 C C . ARG B 1 142 ? 20.453 18.297 5.457 1 94.94 142 ARG B C 1
ATOM 3000 O O . ARG B 1 142 ? 20.844 19.031 4.562 1 94.94 142 ARG B O 1
ATOM 3007 N N . PRO B 1 143 ? 21.25 17.375 5.949 1 95.12 143 PRO B N 1
ATOM 3008 C CA . PRO B 1 143 ? 22.656 17.359 5.57 1 95.12 143 PRO B CA 1
ATOM 3009 C C . PRO B 1 143 ? 22.891 16.781 4.172 1 95.12 143 PRO B C 1
ATOM 3011 O O . PRO B 1 143 ? 24 16.859 3.646 1 95.12 143 PRO B O 1
ATOM 3014 N N . THR B 1 144 ? 21.859 16.234 3.568 1 95.88 144 THR B N 1
ATOM 3015 C CA . THR B 1 144 ? 22.016 15.664 2.236 1 95.88 144 THR B CA 1
ATOM 3016 C C . THR B 1 144 ? 21.969 16.75 1.17 1 95.88 144 THR B C 1
ATOM 3018 O O . THR B 1 144 ? 21.578 17.891 1.451 1 95.88 144 THR B O 1
ATOM 3021 N N . LYS B 1 145 ? 22.328 16.391 -0.073 1 95.5 145 LYS B N 1
ATOM 3022 C CA . LYS B 1 145 ? 22.312 17.328 -1.193 1 95.5 145 LYS B CA 1
ATOM 3023 C C . LYS B 1 145 ? 21.016 17.203 -1.992 1 95.5 145 LYS B C 1
ATOM 3025 O O . LYS B 1 145 ? 20.922 17.734 -3.104 1 95.5 145 LYS B O 1
ATOM 3030 N N . LEU B 1 146 ? 20.109 16.5 -1.451 1 95.56 146 LEU B N 1
ATOM 3031 C CA . LEU B 1 146 ? 18.844 16.312 -2.145 1 95.56 146 LEU B CA 1
ATOM 3032 C C . LEU B 1 146 ? 18.078 17.625 -2.246 1 95.56 146 LEU B C 1
ATOM 3034 O O . LEU B 1 146 ? 18.078 18.422 -1.299 1 95.56 146 LEU B O 1
ATOM 3038 N N . ASP B 1 147 ? 17.516 17.844 -3.424 1 94 147 ASP B N 1
ATOM 3039 C CA . ASP B 1 147 ? 16.625 19 -3.537 1 94 147 ASP B CA 1
ATOM 3040 C C . ASP B 1 147 ? 15.258 18.703 -2.941 1 94 147 ASP B C 1
ATOM 3042 O O . ASP B 1 147 ? 15.008 17.578 -2.484 1 94 147 ASP B O 1
ATOM 3046 N N . TRP B 1 148 ? 14.414 19.656 -2.861 1 92.81 148 TRP B N 1
ATOM 3047 C CA . TRP B 1 148 ? 13.148 19.547 -2.141 1 92.81 148 TRP B CA 1
ATOM 3048 C C . TRP B 1 148 ? 12.266 18.469 -2.76 1 92.81 148 TRP B C 1
ATOM 3050 O O . TRP B 1 148 ? 11.734 17.609 -2.053 1 92.81 148 TRP B O 1
ATOM 3060 N N . PRO B 1 149 ? 12.125 18.391 -4.145 1 91.62 149 PRO B N 1
ATOM 3061 C CA . PRO B 1 149 ? 11.336 17.297 -4.727 1 91.62 149 PRO B CA 1
ATOM 3062 C C . PRO B 1 149 ? 11.883 15.914 -4.383 1 91.62 149 PRO B C 1
ATOM 3064 O O . PRO B 1 149 ? 11.117 14.984 -4.137 1 91.62 149 PRO B O 1
ATOM 3067 N N . GLN B 1 150 ? 13.18 15.812 -4.34 1 94.81 150 GLN B N 1
ATOM 3068 C CA . GLN B 1 150 ? 13.805 14.539 -4 1 94.81 150 GLN B CA 1
ATOM 3069 C C . GLN B 1 150 ? 13.547 14.172 -2.541 1 94.81 150 GLN B C 1
ATOM 3071 O O . GLN B 1 150 ? 13.281 13.016 -2.227 1 94.81 150 GLN B O 1
ATOM 3076 N N . LYS B 1 151 ? 13.656 15.18 -1.634 1 96.62 151 LYS B N 1
ATOM 3077 C CA . LYS B 1 151 ? 13.383 14.93 -0.221 1 96.62 151 LYS B CA 1
ATOM 3078 C C . LYS B 1 151 ? 11.953 14.445 -0.016 1 96.62 151 LYS B C 1
ATOM 3080 O O . LYS B 1 151 ? 11.719 13.461 0.679 1 96.62 151 LYS B O 1
ATOM 3085 N N . ILE B 1 152 ? 11.023 15.055 -0.682 1 94.56 152 ILE B N 1
ATOM 3086 C CA . ILE B 1 152 ? 9.625 14.672 -0.555 1 94.56 152 ILE B CA 1
ATOM 3087 C C . ILE B 1 152 ? 9.398 13.297 -1.174 1 94.56 152 ILE B C 1
ATOM 3089 O O . ILE B 1 152 ? 8.656 12.477 -0.633 1 94.56 152 ILE B O 1
ATOM 3093 N N . GLY B 1 153 ? 10.031 13.07 -2.314 1 95.19 153 GLY B N 1
ATOM 3094 C CA . GLY B 1 153 ? 9.961 11.758 -2.932 1 95.19 153 GLY B CA 1
ATOM 3095 C C . GLY B 1 153 ? 10.445 10.641 -2.023 1 95.19 153 GLY B C 1
ATOM 3096 O O . GLY B 1 153 ? 9.82 9.586 -1.938 1 95.19 153 GLY B O 1
ATOM 3097 N N . VAL B 1 154 ? 11.539 10.891 -1.319 1 98 154 VAL B N 1
ATOM 3098 C CA . VAL B 1 154 ? 12.117 9.914 -0.404 1 98 154 VAL B CA 1
ATOM 3099 C C . VAL B 1 154 ? 11.1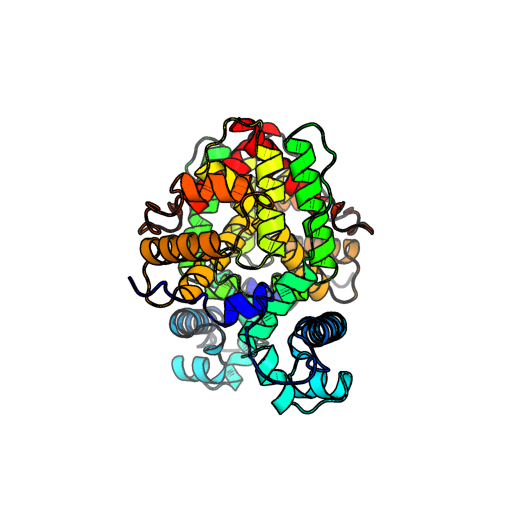56 9.656 0.753 1 98 154 VAL B C 1
ATOM 3101 O O . VAL B 1 154 ? 10.891 8.5 1.104 1 98 154 VAL B O 1
ATOM 3104 N N . ILE B 1 155 ? 10.625 10.711 1.298 1 97.94 155 ILE B N 1
ATOM 3105 C CA . ILE B 1 155 ? 9.727 10.602 2.443 1 97.94 155 ILE B CA 1
ATOM 3106 C C . ILE B 1 155 ? 8.445 9.883 2.029 1 97.94 155 ILE B C 1
ATOM 3108 O O . ILE B 1 155 ? 7.961 9 2.742 1 97.94 155 ILE B O 1
ATOM 3112 N N . THR B 1 156 ? 7.906 10.234 0.84 1 96.69 156 THR B N 1
ATOM 3113 C CA . THR B 1 156 ? 6.711 9.594 0.307 1 96.69 156 THR B CA 1
ATOM 3114 C C . THR B 1 156 ? 6.953 8.102 0.077 1 96.69 156 THR B C 1
ATOM 3116 O O . THR B 1 156 ? 6.121 7.27 0.444 1 96.69 156 THR B O 1
ATOM 3119 N N . LEU B 1 157 ? 8.078 7.77 -0.484 1 97.75 157 LEU B N 1
ATOM 3120 C CA . LEU B 1 157 ? 8.453 6.387 -0.744 1 97.75 157 LEU B CA 1
ATOM 3121 C C . LEU B 1 157 ? 8.547 5.594 0.557 1 97.75 157 LEU B C 1
ATOM 3123 O O . LEU B 1 157 ? 7.98 4.5 0.663 1 97.75 157 LEU B O 1
ATOM 3127 N N . LEU B 1 158 ? 9.219 6.125 1.57 1 98.31 158 LEU B N 1
ATOM 3128 C CA . LEU B 1 158 ? 9.43 5.438 2.84 1 98.31 158 LEU B CA 1
ATOM 3129 C C . LEU B 1 158 ? 8.109 5.266 3.59 1 98.31 158 LEU B C 1
ATOM 3131 O O . LEU B 1 158 ? 7.816 4.18 4.09 1 98.31 158 LEU B O 1
ATOM 3135 N N . SER B 1 159 ? 7.352 6.344 3.689 1 97.62 159 SER B N 1
ATOM 3136 C CA . SER B 1 159 ? 6.055 6.266 4.355 1 97.62 159 SER B CA 1
ATOM 3137 C C . SER B 1 159 ? 5.125 5.285 3.645 1 97.62 159 SER B C 1
ATOM 3139 O O . SER B 1 159 ? 4.402 4.527 4.293 1 97.62 159 SER B O 1
ATOM 3141 N N . GLY B 1 160 ? 5.156 5.355 2.311 1 97.56 160 GLY B N 1
ATOM 3142 C CA . GLY B 1 160 ? 4.375 4.402 1.537 1 97.56 160 GLY B CA 1
ATOM 3143 C C . GLY B 1 160 ? 4.781 2.961 1.783 1 97.56 160 GLY B C 1
ATOM 3144 O O . GLY B 1 160 ? 3.924 2.078 1.88 1 97.56 160 GLY B O 1
ATOM 3145 N N . TYR B 1 161 ? 6.059 2.719 1.855 1 98.25 161 TYR B N 1
ATOM 3146 C CA . TYR B 1 161 ? 6.555 1.376 2.139 1 98.25 161 TYR B CA 1
ATOM 3147 C C . TYR B 1 161 ? 6.066 0.891 3.5 1 98.25 161 TYR B C 1
ATOM 3149 O O . TYR B 1 161 ? 5.609 -0.246 3.633 1 98.25 161 TYR B O 1
ATOM 3157 N N . VAL B 1 162 ? 6.176 1.756 4.531 1 97.94 162 VAL B N 1
ATOM 3158 C CA . VAL B 1 162 ? 5.723 1.402 5.871 1 97.94 162 VAL B CA 1
ATOM 3159 C C . VAL B 1 162 ? 4.234 1.061 5.844 1 97.94 162 VAL B C 1
ATOM 3161 O O . VAL B 1 162 ? 3.818 0.031 6.379 1 97.94 162 VAL B O 1
ATOM 3164 N N . ARG B 1 163 ? 3.477 1.912 5.199 1 96.44 163 ARG B N 1
ATOM 3165 C CA . ARG B 1 163 ? 2.035 1.697 5.102 1 96.44 163 ARG B CA 1
ATOM 3166 C C . ARG B 1 163 ? 1.726 0.368 4.422 1 96.44 163 ARG B C 1
ATOM 3168 O O . ARG B 1 163 ? 0.952 -0.437 4.941 1 96.44 163 ARG B O 1
ATOM 3175 N N . HIS B 1 164 ? 2.322 0.138 3.293 1 96.44 164 HIS B N 1
ATOM 3176 C CA . HIS B 1 164 ? 2.064 -1.088 2.547 1 96.44 164 HIS B CA 1
ATOM 3177 C C . HIS B 1 164 ? 2.469 -2.318 3.35 1 96.44 164 HIS B C 1
ATOM 3179 O O . HIS B 1 164 ? 1.757 -3.326 3.352 1 96.44 164 HIS B O 1
ATOM 3185 N N . SER B 1 165 ? 3.639 -2.254 3.959 1 95.5 165 SER B N 1
ATOM 3186 C CA . SER B 1 165 ? 4.137 -3.396 4.719 1 95.5 165 SER B CA 1
ATOM 3187 C C . SER B 1 165 ? 3.193 -3.75 5.867 1 95.5 165 SER B C 1
ATOM 3189 O O . SER B 1 165 ? 3.014 -4.926 6.188 1 95.5 165 SER B O 1
ATOM 3191 N N . THR B 1 166 ? 2.613 -2.744 6.477 1 94.44 166 THR B N 1
ATOM 3192 C CA . THR B 1 166 ? 1.657 -2.969 7.559 1 94.44 166 THR B CA 1
ATOM 3193 C C . THR B 1 166 ? 0.399 -3.654 7.031 1 94.44 166 THR B C 1
ATOM 3195 O O . THR B 1 166 ? -0.052 -4.652 7.598 1 94.44 166 THR B O 1
ATOM 3198 N N . VAL B 1 167 ? -0.081 -3.195 5.926 1 94.94 167 VAL B N 1
ATOM 3199 C CA . VAL B 1 167 ? -1.287 -3.756 5.324 1 94.94 167 VAL B CA 1
ATOM 3200 C C . VAL B 1 167 ? -1.027 -5.195 4.895 1 94.94 167 VAL B C 1
ATOM 3202 O O . VAL B 1 167 ? -1.813 -6.094 5.203 1 94.94 167 VAL B O 1
ATOM 3205 N N . LEU B 1 168 ? 0.052 -5.398 4.227 1 94.25 168 LEU B N 1
ATOM 3206 C CA . LEU B 1 168 ? 0.391 -6.723 3.715 1 94.25 168 LEU B CA 1
ATOM 3207 C C . LEU B 1 168 ? 0.53 -7.727 4.855 1 94.25 168 LEU B C 1
ATOM 3209 O O . LEU B 1 168 ? 0.009 -8.844 4.773 1 94.25 168 LEU B O 1
ATOM 3213 N N . SER B 1 169 ? 1.254 -7.316 5.906 1 91.38 169 SER B N 1
ATOM 3214 C CA . SER B 1 169 ? 1.432 -8.195 7.055 1 91.38 169 SER B CA 1
ATOM 3215 C C . SER B 1 169 ? 0.09 -8.594 7.66 1 91.38 169 SER B C 1
ATOM 3217 O O . SER B 1 169 ? -0.126 -9.766 7.984 1 91.38 169 SER B O 1
ATOM 3219 N N . GLU B 1 170 ? -0.795 -7.66 7.777 1 90.81 170 GLU B N 1
ATOM 3220 C CA . GLU B 1 170 ? -2.115 -7.93 8.344 1 90.81 170 GLU B CA 1
ATOM 3221 C C . GLU B 1 170 ? -2.926 -8.852 7.434 1 90.81 170 GLU B C 1
ATOM 3223 O O . GLU B 1 170 ? -3.607 -9.758 7.914 1 90.81 170 GLU B O 1
ATOM 3228 N N . GLU B 1 171 ? -2.869 -8.602 6.16 1 93.38 171 GLU B N 1
ATOM 3229 C CA . GLU B 1 171 ? -3.635 -9.391 5.199 1 93.38 171 GLU B CA 1
ATOM 3230 C C . GLU B 1 171 ? -3.145 -10.836 5.16 1 93.38 171 GLU B C 1
ATOM 3232 O O . GLU B 1 171 ? -3.949 -11.773 5.141 1 93.38 171 GLU B O 1
ATOM 3237 N N . LEU B 1 172 ? -1.852 -11.016 5.145 1 91 172 LEU B N 1
ATOM 3238 C CA . LEU B 1 172 ? -1.279 -12.359 5.148 1 91 172 LEU B CA 1
ATOM 3239 C C . LEU B 1 172 ? -1.637 -13.102 6.434 1 91 172 LEU B C 1
ATOM 3241 O O . LEU B 1 172 ? -1.925 -14.297 6.402 1 91 172 LEU B O 1
ATOM 3245 N N . GLU B 1 173 ? -1.585 -12.383 7.535 1 88.75 173 GLU B N 1
ATOM 3246 C CA . GLU B 1 173 ? -1.957 -12.984 8.812 1 88.75 173 GLU B CA 1
ATOM 3247 C C . GLU B 1 173 ? -3.422 -13.406 8.82 1 88.75 173 GLU B C 1
ATOM 3249 O O . GLU B 1 173 ? -3.752 -14.508 9.266 1 88.75 173 GLU B O 1
ATOM 3254 N N . THR B 1 174 ? -4.258 -12.586 8.336 1 89.56 174 THR B N 1
ATOM 3255 C CA . THR B 1 174 ? -5.68 -12.898 8.25 1 89.56 174 THR B CA 1
ATOM 3256 C C . THR B 1 174 ? -5.906 -14.102 7.332 1 89.56 174 THR B C 1
ATOM 3258 O O . THR B 1 174 ? -6.723 -14.977 7.637 1 89.56 174 THR B O 1
ATOM 3261 N N . GLY B 1 175 ? -5.215 -14.172 6.273 1 90.12 175 GLY B N 1
ATOM 3262 C CA . GLY B 1 175 ? -5.348 -15.242 5.305 1 90.12 175 GLY B CA 1
ATOM 3263 C C . GLY B 1 175 ? -4.949 -16.594 5.863 1 90.12 175 GLY B C 1
ATOM 3264 O O . GLY B 1 175 ? -5.535 -17.625 5.5 1 90.12 175 GLY B O 1
ATOM 3265 N N . ARG B 1 176 ? -3.926 -16.609 6.688 1 88.44 176 ARG B N 1
ATOM 3266 C CA . ARG B 1 176 ? -3.439 -17.875 7.215 1 88.44 176 ARG B CA 1
ATOM 3267 C C . ARG B 1 176 ? -4.336 -18.391 8.336 1 88.44 176 ARG B C 1
ATOM 3269 O O . ARG B 1 176 ? -4.281 -19.562 8.695 1 88.44 176 ARG B O 1
ATOM 3276 N N . GLY B 1 177 ? -5.152 -17.5 8.859 1 89.06 177 GLY B N 1
ATOM 3277 C CA . GLY B 1 177 ? -6.012 -17.922 9.953 1 89.06 177 GLY B CA 1
ATOM 3278 C C . GLY B 1 177 ? -5.242 -18.438 11.148 1 89.06 177 GLY B C 1
ATOM 3279 O O . GLY B 1 177 ? -4.328 -17.766 11.641 1 89.06 177 GLY B O 1
ATOM 3280 N N . ASP B 1 178 ? -5.477 -19.703 11.492 1 88.88 178 ASP B N 1
ATOM 3281 C CA . ASP B 1 178 ? -4.93 -20.25 12.734 1 88.88 178 ASP B CA 1
ATOM 3282 C C . ASP B 1 178 ? -3.611 -20.984 12.477 1 88.88 178 ASP B C 1
ATOM 3284 O O . ASP B 1 178 ? -2.963 -21.453 13.414 1 88.88 178 ASP B O 1
ATOM 3288 N N . ILE B 1 179 ? -3.191 -21.031 11.352 1 86.12 179 ILE B N 1
ATOM 3289 C CA . ILE B 1 179 ? -1.959 -21.719 10.992 1 86.12 179 ILE B CA 1
ATOM 3290 C C . ILE B 1 179 ? -0.764 -20.797 11.195 1 86.12 179 ILE B C 1
ATOM 3292 O O . ILE B 1 179 ? -0.819 -19.609 10.852 1 86.12 179 ILE B O 1
ATOM 3296 N N . ASP B 1 180 ? 0.226 -21.328 11.828 1 84.94 180 ASP B N 1
ATOM 3297 C CA . ASP B 1 180 ? 1.402 -20.484 12.031 1 84.94 180 ASP B CA 1
ATOM 3298 C C . ASP B 1 180 ? 2.137 -20.234 10.711 1 84.94 180 ASP B C 1
ATOM 3300 O O . ASP B 1 180 ? 1.919 -20.953 9.734 1 84.94 180 ASP B O 1
ATOM 3304 N N . GLU B 1 181 ? 2.934 -19.281 10.695 1 83.69 181 GLU B N 1
ATOM 3305 C CA . GLU B 1 181 ? 3.562 -18.812 9.469 1 83.69 181 GLU B CA 1
ATOM 3306 C C . GLU B 1 181 ? 4.434 -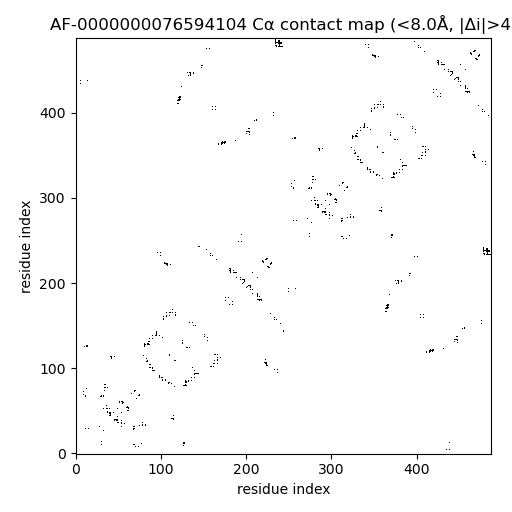19.891 8.836 1 83.69 181 GLU B C 1
ATOM 3308 O O . GLU B 1 181 ? 4.367 -20.125 7.629 1 83.69 181 GLU B O 1
ATOM 3313 N N . PRO B 1 182 ? 5.266 -20.625 9.625 1 81.81 182 PRO B N 1
ATOM 3314 C CA . PRO B 1 182 ? 6.074 -21.688 9.016 1 81.81 182 PRO B CA 1
ATOM 3315 C C . PRO B 1 182 ? 5.223 -22.766 8.367 1 81.81 182 PRO B C 1
ATOM 3317 O O . PRO B 1 182 ? 5.555 -23.25 7.281 1 81.81 182 PRO B O 1
ATOM 3320 N N . GLU B 1 183 ? 4.195 -23.125 9.031 1 84.31 183 GLU B N 1
ATOM 3321 C CA . GLU B 1 183 ? 3.305 -24.141 8.477 1 84.31 183 GLU B CA 1
ATOM 3322 C C . GLU B 1 183 ? 2.625 -23.625 7.207 1 84.31 183 GLU B C 1
ATOM 3324 O O . GLU B 1 183 ? 2.512 -24.375 6.227 1 84.31 183 GLU B O 1
ATOM 3329 N N . ALA B 1 184 ? 2.166 -22.406 7.234 1 85.94 184 ALA B N 1
ATOM 3330 C CA . ALA B 1 184 ? 1.509 -21.812 6.07 1 85.94 184 ALA B CA 1
ATOM 3331 C C . ALA B 1 184 ? 2.455 -21.75 4.875 1 85.94 184 ALA B C 1
ATOM 3333 O O . ALA B 1 184 ? 2.064 -22.078 3.75 1 85.94 184 ALA B O 1
ATOM 3334 N N . THR B 1 185 ? 3.643 -21.359 5.145 1 83.81 185 THR B N 1
ATOM 3335 C CA . THR B 1 185 ? 4.652 -21.266 4.094 1 83.81 185 THR B CA 1
ATOM 3336 C C . THR B 1 185 ? 4.969 -22.641 3.518 1 83.81 185 THR B C 1
ATOM 3338 O O . THR B 1 185 ? 5.121 -22.797 2.303 1 83.81 185 THR B O 1
ATOM 3341 N N . GLY B 1 186 ? 5.078 -23.625 4.379 1 83.88 186 GLY B N 1
ATOM 3342 C CA . GLY B 1 186 ? 5.305 -24.984 3.93 1 83.88 186 GLY B CA 1
ATOM 3343 C C . GLY B 1 186 ? 4.18 -25.516 3.068 1 83.88 186 GLY B C 1
ATOM 3344 O O . GLY B 1 186 ? 4.426 -26.141 2.027 1 83.88 186 GLY B O 1
ATOM 3345 N N . ARG B 1 187 ? 3.018 -25.281 3.459 1 83.94 187 ARG B N 1
ATOM 3346 C CA . ARG B 1 187 ? 1.847 -25.734 2.709 1 83.94 187 ARG B CA 1
ATOM 3347 C C . ARG B 1 187 ? 1.782 -25.047 1.345 1 83.94 187 ARG B C 1
ATOM 3349 O O . ARG B 1 187 ? 1.425 -25.688 0.349 1 83.94 187 ARG B O 1
ATOM 3356 N N . TYR B 1 188 ? 2.088 -23.828 1.393 1 86.62 188 TYR B N 1
ATOM 3357 C CA . TYR B 1 188 ? 2.137 -23.078 0.141 1 86.62 188 TYR B CA 1
ATOM 3358 C C . TYR B 1 188 ? 3.129 -23.719 -0.831 1 86.62 188 TYR B C 1
ATOM 3360 O O . TYR B 1 188 ? 2.791 -23.984 -1.985 1 86.62 188 TYR B O 1
ATOM 3368 N N . GLY B 1 189 ? 4.324 -23.953 -0.366 1 86.56 189 GLY B N 1
ATOM 3369 C CA . GLY B 1 189 ? 5.34 -24.562 -1.207 1 86.56 189 GLY B CA 1
ATOM 3370 C C . GLY B 1 189 ? 4.922 -25.906 -1.771 1 86.56 189 GLY B C 1
ATOM 3371 O O . GLY B 1 189 ? 5.117 -26.188 -2.959 1 86.56 189 GLY B O 1
ATOM 3372 N N . ALA B 1 190 ? 4.316 -26.703 -0.957 1 86.62 190 ALA B N 1
ATOM 3373 C CA . ALA B 1 190 ? 3.883 -28.031 -1.361 1 86.62 190 ALA B CA 1
ATOM 3374 C C . ALA B 1 190 ? 2.791 -27.953 -2.426 1 86.62 190 ALA B C 1
ATOM 3376 O O . ALA B 1 190 ? 2.816 -28.703 -3.406 1 86.62 190 ALA B O 1
ATOM 3377 N N . SER B 1 191 ? 1.896 -27.062 -2.227 1 87.25 191 SER B N 1
ATOM 3378 C CA . SER B 1 191 ? 0.8 -26.906 -3.178 1 87.25 191 SER B CA 1
ATOM 3379 C C . SER B 1 191 ? 1.308 -26.391 -4.523 1 87.25 191 SER B C 1
ATOM 3381 O O . SER B 1 191 ? 0.903 -26.891 -5.574 1 87.25 191 SER B O 1
ATOM 3383 N N . LEU B 1 192 ? 2.137 -25.453 -4.43 1 89.12 192 LEU B N 1
ATOM 3384 C CA . LEU B 1 192 ? 2.676 -24.875 -5.656 1 89.12 192 LEU B CA 1
ATOM 3385 C C . LEU B 1 192 ? 3.492 -25.906 -6.426 1 89.12 192 LEU B C 1
ATOM 3387 O O . LEU B 1 192 ? 3.414 -25.969 -7.656 1 89.12 192 LEU B O 1
ATOM 3391 N N . ALA B 1 193 ? 4.199 -26.703 -5.738 1 89.62 193 ALA B N 1
ATOM 3392 C CA . ALA B 1 193 ? 5.023 -27.734 -6.363 1 89.62 193 ALA B CA 1
ATOM 3393 C C . ALA B 1 193 ? 4.168 -28.719 -7.156 1 89.62 193 ALA B C 1
ATOM 3395 O O . ALA B 1 193 ? 4.594 -29.219 -8.195 1 89.62 193 ALA B O 1
ATOM 3396 N N . LYS B 1 194 ? 2.998 -28.922 -6.719 1 89.38 194 LYS B N 1
ATOM 3397 C CA . LYS B 1 194 ? 2.102 -29.875 -7.375 1 89.38 194 LYS B CA 1
ATOM 3398 C C . LYS B 1 194 ? 1.451 -29.25 -8.609 1 89.38 194 LYS B C 1
ATOM 3400 O O . LYS B 1 194 ? 1.001 -29.969 -9.508 1 89.38 194 LYS B O 1
ATOM 3405 N N . LEU B 1 195 ? 1.455 -27.969 -8.633 1 89.62 195 LEU B N 1
ATOM 3406 C CA . LEU B 1 195 ? 0.693 -27.281 -9.664 1 89.62 195 LEU B CA 1
ATOM 3407 C C . LEU B 1 195 ? 1.591 -26.891 -10.836 1 89.62 195 LEU B C 1
ATOM 3409 O O . LEU B 1 195 ? 1.138 -26.844 -11.977 1 89.62 195 LEU B O 1
ATOM 3413 N N . ILE B 1 196 ? 2.803 -26.656 -10.531 1 92.06 196 ILE B N 1
ATOM 3414 C CA . ILE B 1 196 ? 3.629 -26.047 -11.562 1 92.06 196 ILE B CA 1
ATOM 3415 C C . ILE B 1 196 ? 4.305 -27.125 -12.406 1 92.06 196 ILE B C 1
ATOM 3417 O O . ILE B 1 196 ? 4.566 -28.219 -11.922 1 92.06 196 ILE B O 1
ATOM 3421 N N . ASP B 1 197 ? 4.445 -26.828 -13.672 1 94.56 197 ASP B N 1
ATOM 3422 C CA . ASP B 1 197 ? 5.316 -27.562 -14.586 1 94.56 197 ASP B CA 1
ATOM 3423 C C . ASP B 1 197 ? 6.727 -26.984 -14.578 1 94.56 197 ASP B C 1
ATOM 3425 O O . ASP B 1 197 ? 6.938 -25.844 -15.008 1 94.56 197 ASP B O 1
ATOM 3429 N N . PRO B 1 198 ? 7.699 -27.75 -14.125 1 94.88 198 PRO B N 1
ATOM 3430 C CA . PRO B 1 198 ? 9.062 -27.234 -14 1 94.88 198 PRO B CA 1
ATOM 3431 C C . PRO B 1 198 ? 9.648 -26.781 -15.336 1 94.88 198 PRO B C 1
ATOM 3433 O O . PRO B 1 198 ? 10.586 -25.969 -15.367 1 94.88 198 PRO B O 1
ATOM 3436 N N . ASP B 1 199 ? 9.188 -27.281 -16.422 1 96.38 199 ASP B N 1
ATOM 3437 C CA . ASP B 1 199 ? 9.664 -26.859 -17.734 1 96.38 199 ASP B CA 1
ATOM 3438 C C . ASP B 1 199 ? 9.18 -25.453 -18.062 1 96.38 199 ASP B C 1
ATOM 3440 O O . ASP B 1 199 ? 9.891 -24.672 -18.703 1 96.38 199 ASP B O 1
ATOM 3444 N N . THR B 1 200 ? 7.996 -25.156 -17.609 1 96.06 200 THR B N 1
ATOM 3445 C CA . THR B 1 200 ? 7.391 -23.859 -17.844 1 96.06 200 THR B CA 1
ATOM 3446 C C . THR B 1 200 ? 7.891 -22.844 -16.812 1 96.06 200 THR B C 1
ATOM 3448 O O . THR B 1 200 ? 8.055 -21.672 -17.125 1 96.06 200 THR B O 1
ATOM 3451 N N . PHE B 1 201 ? 8.109 -23.359 -15.602 1 97.31 201 PHE B N 1
ATOM 3452 C CA . PHE B 1 201 ? 8.516 -22.484 -14.5 1 97.31 201 PHE B CA 1
ATOM 3453 C C . PHE B 1 201 ? 9.805 -23 -13.859 1 97.31 201 PHE B C 1
ATOM 3455 O O . PHE B 1 201 ? 9.82 -23.328 -12.672 1 97.31 201 PHE B O 1
ATOM 3462 N N . PRO B 1 202 ? 10.852 -22.938 -14.578 1 97.12 202 PRO B N 1
ATOM 3463 C CA . PRO B 1 202 ? 12.094 -23.531 -14.062 1 97.12 202 PRO B CA 1
ATOM 3464 C C . PRO B 1 202 ? 12.641 -22.781 -12.852 1 97.12 202 PRO B C 1
ATOM 3466 O O . PRO B 1 202 ? 13.164 -23.391 -11.922 1 97.12 202 PRO B O 1
ATOM 3469 N N . GLU B 1 203 ? 12.57 -21.484 -12.852 1 97 203 GLU B N 1
ATOM 3470 C CA . GLU B 1 203 ? 13.094 -20.734 -11.719 1 97 203 GLU B CA 1
ATOM 3471 C C . GLU B 1 203 ? 12.281 -21 -10.461 1 97 203 GLU B C 1
ATOM 3473 O O . GLU B 1 203 ? 12.844 -21.172 -9.375 1 97 203 GLU B O 1
ATOM 3478 N N . VAL B 1 204 ? 10.953 -21.031 -10.578 1 96.44 204 VAL B N 1
ATOM 3479 C CA . VAL B 1 204 ? 10.086 -21.297 -9.438 1 96.44 204 VAL B CA 1
ATOM 3480 C C . VAL B 1 204 ? 10.352 -22.703 -8.914 1 96.44 204 VAL B C 1
ATOM 3482 O O . VAL B 1 204 ? 10.398 -22.922 -7.699 1 96.44 204 VAL B O 1
ATOM 3485 N N . ALA B 1 205 ? 10.508 -23.641 -9.828 1 95.81 205 ALA B N 1
ATOM 3486 C CA . ALA B 1 205 ? 10.805 -25.016 -9.445 1 95.81 205 ALA B CA 1
ATOM 3487 C C . ALA B 1 205 ? 12.094 -25.094 -8.641 1 95.81 205 ALA B C 1
ATOM 3489 O O . ALA B 1 205 ? 12.164 -25.797 -7.625 1 95.81 205 ALA B O 1
ATOM 3490 N N . GLU B 1 206 ? 13.078 -24.375 -9.102 1 95.12 206 GLU B N 1
ATOM 3491 C CA . GLU B 1 206 ? 14.359 -24.375 -8.398 1 95.12 206 GLU B CA 1
ATOM 3492 C C . GLU B 1 206 ? 14.227 -23.719 -7.023 1 95.12 206 GLU B C 1
ATOM 3494 O O . GLU B 1 206 ? 14.844 -24.172 -6.055 1 95.12 206 GLU B O 1
ATOM 3499 N N . MET B 1 207 ? 13.469 -22.672 -6.984 1 92.94 207 MET B N 1
ATOM 3500 C CA . MET B 1 207 ? 13.219 -21.984 -5.719 1 92.94 207 MET B CA 1
ATOM 3501 C C . MET B 1 207 ? 12.57 -22.922 -4.711 1 92.94 207 MET B C 1
ATOM 3503 O O . MET B 1 207 ? 12.984 -22.984 -3.551 1 92.94 207 MET B O 1
ATOM 3507 N N . LEU B 1 208 ? 11.539 -23.641 -5.109 1 90.94 208 LEU B N 1
ATOM 3508 C CA . LEU B 1 208 ? 10.844 -24.594 -4.254 1 90.94 208 LEU B CA 1
ATOM 3509 C C . LEU B 1 208 ? 11.781 -25.703 -3.787 1 90.94 208 LEU B C 1
ATOM 3511 O O . LEU B 1 208 ? 11.742 -26.109 -2.621 1 90.94 208 LEU B O 1
ATOM 3515 N N . ALA B 1 209 ? 12.609 -26.125 -4.629 1 89.75 209 ALA B N 1
ATOM 3516 C CA . ALA B 1 209 ? 13.547 -27.203 -4.328 1 89.75 209 ALA B CA 1
ATOM 3517 C C . ALA B 1 209 ? 14.586 -26.75 -3.303 1 89.75 209 ALA B C 1
ATOM 3519 O O . ALA B 1 209 ? 15.102 -27.562 -2.531 1 89.75 209 ALA B O 1
ATOM 3520 N N . ALA B 1 210 ? 14.867 -25.453 -3.25 1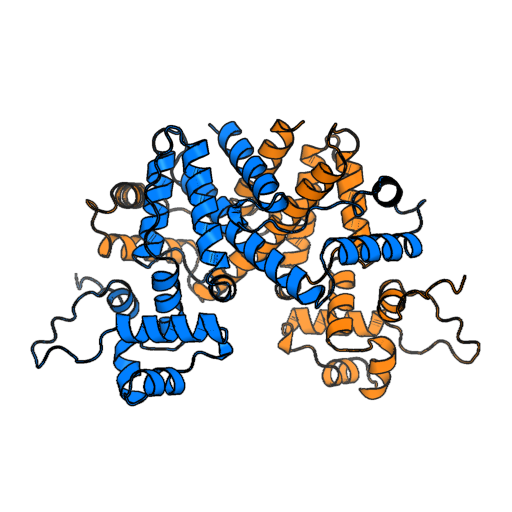 87.5 210 ALA B N 1
ATOM 3521 C CA . ALA B 1 210 ? 15.883 -24.906 -2.354 1 87.5 210 ALA B CA 1
ATOM 3522 C C . ALA B 1 210 ? 15.344 -24.781 -0.929 1 87.5 210 ALA B C 1
ATOM 3524 O O . ALA B 1 210 ? 16.094 -24.469 -0.003 1 87.5 210 ALA B O 1
ATOM 3525 N N . GLY B 1 211 ? 14.141 -24.953 -0.694 1 78.12 211 GLY B N 1
ATOM 3526 C CA . GLY B 1 211 ? 13.555 -25.016 0.635 1 78.12 211 GLY B CA 1
ATOM 3527 C C . GLY B 1 211 ? 13.281 -23.641 1.222 1 78.12 211 GLY B C 1
ATOM 3528 O O . GLY B 1 211 ? 13.359 -23.453 2.438 1 78.12 211 GLY B O 1
ATOM 3529 N N . LEU B 1 212 ? 13.172 -22.609 0.485 1 71.75 212 LEU B N 1
ATOM 3530 C CA . LEU B 1 212 ? 12.938 -21.25 0.941 1 71.75 212 LEU B CA 1
ATOM 3531 C C . LEU B 1 212 ? 11.734 -21.188 1.883 1 71.75 212 LEU B C 1
ATOM 3533 O O . LEU B 1 212 ? 11.719 -20.391 2.82 1 71.75 212 LEU B O 1
ATOM 3537 N N . PHE B 1 213 ? 10.891 -21.969 1.777 1 66.19 213 PHE B N 1
ATOM 3538 C CA . PHE B 1 213 ? 9.641 -21.859 2.525 1 66.19 213 PHE B CA 1
ATOM 3539 C C . PHE B 1 213 ? 9.648 -22.797 3.727 1 66.19 213 PHE B C 1
ATOM 3541 O O . PHE B 1 213 ? 8.641 -22.906 4.434 1 66.19 213 PHE B O 1
ATOM 3548 N N . GLU B 1 214 ? 10.758 -23.406 3.998 1 62.28 214 GLU B N 1
ATOM 3549 C CA . GLU B 1 214 ? 10.82 -24.344 5.109 1 62.28 214 GLU B CA 1
ATOM 3550 C C . GLU B 1 214 ? 11.164 -23.641 6.418 1 62.28 214 GLU B C 1
ATOM 3552 O O . GLU B 1 214 ? 10.789 -24.109 7.496 1 62.28 214 GLU B O 1
ATOM 3557 N N . ALA B 1 215 ? 11.984 -22.562 6.422 1 57.31 215 ALA B N 1
ATOM 3558 C CA . ALA B 1 215 ? 12.516 -22.094 7.695 1 57.31 215 ALA B CA 1
ATOM 3559 C C . ALA B 1 215 ? 12.328 -20.578 7.836 1 57.31 215 ALA B C 1
ATOM 3561 O O . ALA B 1 215 ? 13.211 -19.797 7.461 1 57.31 215 ALA B O 1
ATOM 3562 N N . SER B 1 216 ? 11.086 -20.109 7.617 1 59.69 216 SER B N 1
ATOM 3563 C CA . SER B 1 216 ? 11.086 -18.672 7.809 1 59.69 216 SER B CA 1
ATOM 3564 C C . SER B 1 216 ? 10.742 -18.297 9.25 1 59.69 216 SER B C 1
ATOM 3566 O O . SER B 1 216 ? 9.773 -18.812 9.812 1 59.69 216 SER B O 1
ATOM 3568 N N . PRO B 1 217 ? 11.797 -17.719 9.977 1 58.97 217 PRO B N 1
ATOM 3569 C CA . PRO B 1 217 ? 11.367 -17.266 11.297 1 58.97 217 PRO B CA 1
ATOM 3570 C C . PRO B 1 217 ? 10.125 -16.375 11.242 1 58.97 217 PRO B C 1
ATOM 3572 O O . PRO B 1 217 ? 9.93 -15.641 10.266 1 58.97 217 PRO B O 1
ATOM 3575 N N . GLY B 1 218 ? 9.031 -16.812 11.859 1 63.12 218 GLY B N 1
ATOM 3576 C CA . GLY B 1 218 ? 7.844 -15.977 11.984 1 63.12 218 GLY B CA 1
ATOM 3577 C C . GLY B 1 218 ? 8.164 -14.539 12.344 1 63.12 218 GLY B C 1
ATOM 3578 O O . GLY B 1 218 ? 9.328 -14.188 12.539 1 63.12 218 GLY B O 1
ATOM 3579 N N . PRO B 1 219 ? 7.16 -13.734 12.211 1 63.44 219 PRO B N 1
ATOM 3580 C CA . PRO B 1 219 ? 7.359 -12.32 12.562 1 63.44 219 PRO B CA 1
ATOM 3581 C C . PRO B 1 219 ? 7.824 -12.133 14.008 1 63.44 219 PRO B C 1
ATOM 3583 O O . PRO B 1 219 ? 7.406 -12.875 14.898 1 63.44 219 PRO B O 1
ATOM 3586 N N . GLY B 1 220 ? 8.992 -11.633 14.242 1 69.25 220 GLY B N 1
ATOM 3587 C CA . GLY B 1 220 ? 9.43 -11.305 15.586 1 69.25 220 GLY B CA 1
ATOM 3588 C C . GLY B 1 220 ? 8.422 -10.477 16.359 1 69.25 220 GLY B C 1
ATOM 3589 O O . GLY B 1 220 ? 7.324 -10.211 15.867 1 69.25 220 GLY B O 1
ATOM 3590 N N . GLU B 1 221 ? 8.633 -10.227 17.656 1 81.94 221 GLU B N 1
ATOM 3591 C CA . GLU B 1 221 ? 7.766 -9.492 18.578 1 81.94 221 GLU B CA 1
ATOM 3592 C C . GLU B 1 221 ? 7.648 -8.023 18.172 1 81.94 221 GLU B C 1
ATOM 3594 O O . GLU B 1 221 ? 6.562 -7.445 18.219 1 81.94 221 GLU B O 1
ATOM 3599 N N . ASP B 1 222 ? 8.688 -7.477 17.625 1 93 222 ASP B N 1
ATOM 3600 C CA . ASP B 1 222 ? 8.695 -6.082 17.188 1 93 222 ASP B CA 1
ATOM 3601 C C . ASP B 1 222 ? 8.508 -5.973 15.68 1 93 222 ASP B C 1
ATOM 3603 O O . ASP B 1 222 ? 9.383 -6.367 14.914 1 93 222 ASP B O 1
ATOM 3607 N N . PRO B 1 223 ? 7.387 -5.414 15.281 1 93.5 223 PRO B N 1
ATOM 3608 C CA . PRO B 1 223 ? 7.117 -5.324 13.844 1 93.5 223 PRO B CA 1
ATOM 3609 C C . PRO B 1 223 ? 8.195 -4.555 13.094 1 93.5 223 PRO B C 1
ATOM 3611 O O . PRO B 1 223 ? 8.391 -4.773 11.891 1 93.5 223 PRO B O 1
ATOM 3614 N N . ALA B 1 224 ? 8.875 -3.65 13.812 1 95.25 224 ALA B N 1
ATOM 3615 C CA . ALA B 1 224 ? 9.906 -2.83 13.18 1 95.25 224 ALA B CA 1
ATOM 3616 C C . ALA B 1 224 ? 11.172 -3.643 12.914 1 95.25 224 ALA B C 1
ATOM 3618 O O . ALA B 1 224 ? 12.055 -3.199 12.188 1 95.25 224 ALA B O 1
ATOM 3619 N N . GLU B 1 225 ? 11.219 -4.828 13.492 1 94.31 225 GLU B N 1
ATOM 3620 C CA . GLU B 1 225 ? 12.398 -5.676 13.328 1 94.31 225 GLU B CA 1
ATOM 3621 C C . GLU B 1 225 ? 12.086 -6.895 12.469 1 94.31 225 GLU B C 1
ATOM 3623 O O . GLU B 1 225 ? 12.914 -7.797 12.328 1 94.31 225 GLU B O 1
ATOM 3628 N N . ASP B 1 226 ? 10.867 -6.977 11.961 1 92.69 226 ASP B N 1
ATOM 3629 C CA . ASP B 1 226 ? 10.508 -8.039 11.023 1 92.69 226 ASP B CA 1
ATOM 3630 C C . ASP B 1 226 ? 11.508 -8.125 9.875 1 92.69 226 ASP B C 1
ATOM 3632 O O . ASP B 1 226 ? 11.797 -7.121 9.219 1 92.69 226 ASP B O 1
ATOM 3636 N N . PRO B 1 227 ? 12.016 -9.258 9.578 1 91.12 227 PRO B N 1
ATOM 3637 C CA . PRO B 1 227 ? 13.094 -9.375 8.602 1 91.12 227 PRO B CA 1
ATOM 3638 C C . PRO B 1 227 ? 12.672 -8.945 7.199 1 91.12 227 PRO B C 1
ATOM 3640 O O . PRO B 1 227 ? 13.461 -8.336 6.473 1 91.12 227 PRO B O 1
ATOM 3643 N N . ASP B 1 228 ? 11.477 -9.273 6.844 1 91.06 228 ASP B N 1
ATOM 3644 C CA . ASP B 1 228 ? 11 -8.859 5.527 1 91.06 228 ASP B CA 1
ATOM 3645 C C . ASP B 1 228 ? 10.891 -7.336 5.438 1 91.06 228 ASP B C 1
ATOM 3647 O O . ASP B 1 228 ? 11.266 -6.742 4.422 1 91.06 228 ASP B O 1
ATOM 3651 N N . PHE B 1 229 ? 10.406 -6.742 6.543 1 95.25 229 PHE B N 1
ATOM 3652 C CA . PHE B 1 229 ? 10.289 -5.289 6.582 1 95.25 229 PHE B CA 1
ATOM 3653 C C . PHE B 1 229 ? 11.664 -4.633 6.523 1 95.25 229 PHE B C 1
ATOM 3655 O O . PHE B 1 229 ? 11.875 -3.701 5.742 1 95.25 229 PHE B O 1
ATOM 3662 N N . THR B 1 230 ? 12.586 -5.129 7.34 1 96.31 230 THR B N 1
ATOM 3663 C CA . THR B 1 230 ? 13.898 -4.508 7.422 1 96.31 230 THR B CA 1
ATOM 3664 C C . THR B 1 230 ? 14.672 -4.695 6.117 1 96.31 230 THR B C 1
ATOM 3666 O O . THR B 1 230 ? 15.453 -3.828 5.719 1 96.31 230 THR B O 1
ATOM 3669 N N . PHE B 1 231 ? 14.453 -5.82 5.457 1 95.5 231 PHE B N 1
ATOM 3670 C CA . PHE B 1 231 ? 15.102 -6.031 4.164 1 95.5 231 PHE B CA 1
ATOM 3671 C C . PHE B 1 231 ? 14.68 -4.957 3.172 1 95.5 231 PHE B C 1
ATOM 3673 O O . PHE B 1 231 ? 15.531 -4.32 2.545 1 95.5 231 PHE B O 1
ATOM 3680 N N . GLY B 1 232 ? 13.344 -4.738 2.996 1 97.69 232 GLY B N 1
ATOM 3681 C CA . GLY B 1 232 ? 12.852 -3.713 2.092 1 97.69 232 GLY B CA 1
ATOM 3682 C C . GLY B 1 232 ? 13.305 -2.316 2.471 1 97.69 232 GLY B C 1
ATOM 3683 O O . GLY B 1 232 ? 13.672 -1.521 1.605 1 97.69 232 GLY B O 1
ATOM 3684 N N . LEU B 1 233 ? 13.266 -2.045 3.773 1 98.19 233 LEU B N 1
ATOM 3685 C CA . LEU B 1 233 ? 13.711 -0.753 4.281 1 98.19 233 LEU B CA 1
ATOM 3686 C C . LEU B 1 233 ? 15.172 -0.498 3.912 1 98.19 233 LEU B C 1
ATOM 3688 O O . LEU B 1 233 ? 15.508 0.584 3.428 1 98.19 233 LEU B O 1
ATOM 3692 N N . ASP B 1 234 ? 16.016 -1.49 4.066 1 97.75 234 ASP B N 1
ATOM 3693 C CA . ASP B 1 234 ? 17.438 -1.367 3.768 1 97.75 234 ASP B CA 1
ATOM 3694 C C . ASP B 1 234 ? 17.656 -1.101 2.281 1 97.75 234 ASP B C 1
ATOM 3696 O O . ASP B 1 234 ? 18.516 -0.29 1.913 1 97.75 234 ASP B O 1
ATOM 3700 N N . ARG B 1 235 ? 16.875 -1.744 1.445 1 97.62 235 ARG B N 1
ATOM 3701 C CA . ARG B 1 235 ? 17.031 -1.531 0.009 1 97.62 235 ARG B CA 1
ATOM 3702 C C . ARG B 1 235 ? 16.656 -0.1 -0.372 1 97.62 235 ARG B C 1
ATOM 3704 O O . ARG B 1 235 ? 17.359 0.537 -1.159 1 97.62 235 ARG B O 1
ATOM 3711 N N . ILE B 1 236 ? 15.594 0.419 0.173 1 98.25 236 ILE B N 1
ATOM 3712 C CA . ILE B 1 236 ? 15.156 1.777 -0.129 1 98.25 236 ILE B CA 1
ATOM 3713 C C . ILE B 1 236 ? 16.219 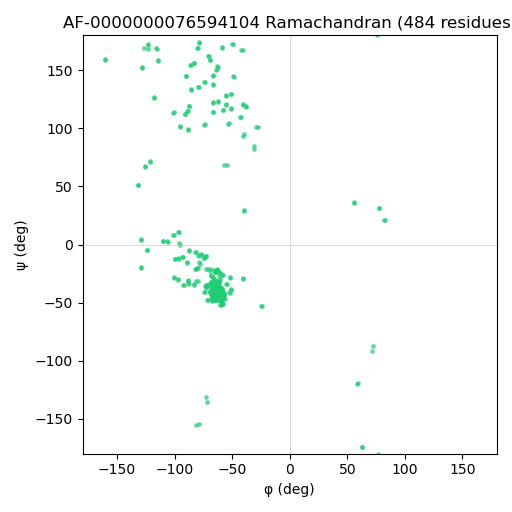2.775 0.333 1 98.25 236 ILE B C 1
ATOM 3715 O O . ILE B 1 236 ? 16.609 3.664 -0.424 1 98.25 236 ILE B O 1
ATOM 3719 N N . LEU B 1 237 ? 16.688 2.576 1.575 1 98.06 237 LEU B N 1
ATOM 3720 C CA . LEU B 1 237 ? 17.672 3.498 2.129 1 98.06 237 LEU B CA 1
ATOM 3721 C C . LEU B 1 237 ? 18.984 3.434 1.345 1 98.06 237 LEU B C 1
ATOM 3723 O O . LEU B 1 237 ? 19.625 4.461 1.113 1 98.06 237 LEU B O 1
ATOM 3727 N N . ASP B 1 238 ? 19.391 2.217 0.934 1 97.19 238 ASP B N 1
ATOM 3728 C CA . ASP B 1 238 ? 20.578 2.074 0.085 1 97.19 238 ASP B CA 1
ATOM 3729 C C . ASP B 1 238 ? 20.406 2.84 -1.226 1 97.19 238 ASP B C 1
ATOM 3731 O O . ASP B 1 238 ? 21.359 3.436 -1.731 1 97.19 238 ASP B O 1
ATOM 3735 N N . GLY B 1 239 ? 19.219 2.777 -1.757 1 97.5 239 GLY B N 1
ATOM 3736 C CA . GLY B 1 239 ? 18.922 3.508 -2.98 1 97.5 239 GLY B CA 1
ATOM 3737 C C . GLY B 1 239 ? 19 5.016 -2.805 1 97.5 239 GLY B C 1
ATOM 3738 O O . GLY B 1 239 ? 19.469 5.727 -3.695 1 97.5 239 GLY B O 1
ATOM 3739 N N . VAL B 1 240 ? 18.516 5.5 -1.697 1 95.88 240 VAL B N 1
ATOM 3740 C CA . VAL B 1 240 ? 18.594 6.922 -1.391 1 95.88 240 VAL B CA 1
ATOM 3741 C C . VAL B 1 240 ? 20.062 7.328 -1.241 1 95.88 240 VAL B C 1
ATOM 3743 O O . VAL B 1 240 ? 20.469 8.398 -1.705 1 95.88 240 VAL B O 1
ATOM 3746 N N . ALA B 1 241 ? 20.844 6.465 -0.618 1 94.25 241 ALA B N 1
ATOM 3747 C CA . ALA B 1 241 ? 22.266 6.73 -0.435 1 94.25 241 ALA B CA 1
ATOM 3748 C C . ALA B 1 241 ? 22.984 6.859 -1.779 1 94.25 241 ALA B C 1
ATOM 3750 O O . ALA B 1 241 ? 23.922 7.637 -1.916 1 94.25 241 ALA B O 1
ATOM 3751 N N . ALA B 1 242 ? 22.516 6.152 -2.756 1 91.25 242 ALA B N 1
ATOM 3752 C CA . ALA B 1 242 ? 23.125 6.184 -4.086 1 91.25 242 ALA B CA 1
ATOM 3753 C C . ALA B 1 242 ? 22.828 7.504 -4.789 1 91.25 242 ALA B C 1
ATOM 3755 O O . ALA B 1 242 ? 23.5 7.855 -5.766 1 91.25 242 ALA B O 1
ATOM 3756 N N . LEU B 1 243 ? 21.797 8.18 -4.344 1 87.44 243 LEU B N 1
ATOM 3757 C CA . LEU B 1 243 ? 21.406 9.469 -4.91 1 87.44 243 LEU B CA 1
ATOM 3758 C C . LEU B 1 243 ? 22.25 10.594 -4.32 1 87.44 243 LEU B C 1
ATOM 3760 O O . LEU B 1 243 ? 22.312 11.695 -4.883 1 87.44 243 LEU B O 1
ATOM 3764 N N . THR B 1 244 ? 22.828 10.352 -3.189 1 80.69 244 THR B N 1
ATOM 3765 C CA . THR B 1 244 ? 23.547 11.398 -2.469 1 80.69 244 THR B CA 1
ATOM 3766 C C . THR B 1 244 ? 25.047 11.289 -2.723 1 80.69 244 THR B C 1
ATOM 3768 O O . THR B 1 244 ? 25.859 11.672 -1.87 1 80.69 244 THR B O 1
#

pLDDT: mean 88.85, std 13.01, range [28.12, 98.56]

Sequence (488 aa):
MDGEAVPARLRRLWRVPVTSRLGRPAELDVDQVVHAAVDLADQHGLLGVTLPKIAKELGFTTMSLYRYVGSKDELFVLMQDFAIGAPPEIAADDWCDGLREWAKAERRITHRHPWMAQLPVSEPPTGPNQVAWLEAALRVLRPTKLDWPQKIGVITLLSGYVRHSTVLSEELETGRGDIDEPEATGRYGASLAKLIDPDTFPEVAEMLAAGLFEASPGPGEDPAEDPDFTFGLDRILDGVAALTMDGEAVPARLRRLWRVPVTSRLGRPAELDVDQVVHAAVDLADQHGLLGVTLPKIAKELGFTTMSLYRYVGSKDELFVLMQDFAIGAPPEIAADDWCDGLREWAKAERRITHRHPWMAQLPVSEPPTGPNQVAWLEAALRVLRPTKLDWPQKIGVITLLSGYVRHSTVLSEELETGRGDIDEPEATGRYGASLAKLIDPDTFPEVAEMLAAGLFEASPGPGEDPAEDPDFTFGLDRILDGVAALT

Solvent-accessible surface area (backbone atoms only — not comparable to full-atom values): 27356 Å² total; per-residue (Å²): 136,82,74,79,71,76,54,67,70,55,30,58,53,63,64,53,78,70,83,62,86,68,86,73,82,65,93,69,51,55,65,60,55,34,49,47,38,45,53,34,25,65,74,53,30,63,86,50,51,43,63,62,58,44,16,57,74,72,72,50,56,49,74,68,47,42,80,56,39,68,44,73,69,50,36,51,53,44,28,47,32,58,68,64,35,71,61,77,87,72,81,51,91,45,46,68,56,22,49,48,53,51,49,33,52,51,34,47,46,45,62,69,36,55,56,57,69,73,53,78,55,40,63,76,74,79,32,61,27,46,41,44,39,52,28,52,52,46,57,40,47,56,86,52,82,64,52,69,71,54,50,51,46,50,51,51,43,51,53,47,48,40,46,45,51,50,48,47,53,51,30,33,49,61,50,45,57,91,49,52,58,38,59,47,36,37,51,49,48,55,52,49,61,73,67,56,52,51,87,83,32,48,57,52,44,51,48,59,72,68,43,67,39,63,72,47,82,57,78,54,95,48,71,52,65,17,64,70,56,44,52,44,51,50,24,39,52,43,10,50,56,73,73,98,134,82,74,80,68,76,52,67,70,56,29,56,53,62,64,51,78,72,82,65,84,75,84,72,81,66,93,70,51,57,64,59,56,35,51,47,39,45,52,34,25,67,73,54,31,63,87,50,49,42,61,60,58,43,17,59,74,73,72,50,56,50,73,69,47,42,80,55,41,66,44,73,68,48,38,50,54,45,29,46,33,57,67,64,34,68,62,76,88,74,79,52,89,46,45,68,57,22,48,48,52,51,47,33,51,51,35,46,45,44,62,70,36,57,56,56,67,73,53,78,54,40,62,76,76,78,33,62,28,46,40,44,41,51,28,52,52,47,57,40,47,58,87,50,81,65,50,70,70,53,50,51,47,51,51,50,44,50,52,45,48,41,44,43,52,49,49,47,52,52,30,34,50,61,49,45,57,90,50,51,59,40,58,47,36,37,51,48,50,54,53,48,61,72,67,56,53,52,87,82,31,48,56,50,46,52,46,59,71,68,44,68,39,64,73,46,84,57,79,54,94,47,70,51,65,18,64,72,56,44,51,45,51,48,24,38,52,45,10,52,57,73,74,98

InterPro domains:
  IPR001647 DNA-binding HTH domain, TetR-type [PF00440] (34-76)
  IPR001647 DNA-binding HTH domain, TetR-type [PR00455] (33-46)
  IPR001647 DNA-binding HTH domain, TetR-type [PR00455] (54-77)
  IPR001647 DNA-binding HTH domain, TetR-type [PS50977] (27-87)
  IPR004111 Tetracycline repressor TetR, C-terminal [PF02909] (88-242)
  IPR009057 Homedomain-like superfamily [SSF46689] (22-84)
  IPR036271 Tetracyclin repressor-like, C-terminal domain superfamily [SSF48498] (93-243)
  IPR050109 HTH-type, TetR-like transcriptional regulator [PTHR30055] (21-242)

Organism: Saccharopolyspora spinosa (NCBI:txid60894)